Protein AF-A0A968BR60-F1 (afdb_monomer)

pLDDT: mean 91.87, std 9.78, range [35.34, 98.69]

Radius of gyration: 22.71 Å; Cα contacts (8 Å, |Δi|>4): 858; chains: 1; bounding box: 54×45×66 Å

Nearest PDB structures (foldseek):
  6kv3-assembly1_A  TM=2.887E-01  e=1.283E+00  Staphylococcus aureus subsp. aureus COL
  1wxf-assembly1_A  TM=2.249E-01  e=1.210E+00  Escherichia coli
  2pza-assembly1_B  TM=1.831E-01  e=1.077E+00  Bacillus anthracis
  6kv3-assembly2_D  TM=3.213E-01  e=6.927E+00  Staphylococcus aureus subsp. aureus COL
  6kv3-assembly2_C  TM=3.269E-01  e=8.247E+00  Staphylococcus aureus subsp. aureus COL

Sequence (452 aa):
APGGRVLREGYERERSSLAWLAGYLEQLEREKGLKFVPRLTLEIAGDHAEYYREDPVGLALLKRLYAKGGHSFGVHFHKNYRIRPHNWVEAPRGTPEVRTRITADHISEVDALIAEVIDTQDPAAIRAVNHIVTGHFLDRDLAQELGFDLLTGGRNEALNLFFDHDVYNPWRPTMSPGAWSLAEELDSPWVLVPQAPVLGAIGEHAPLPPGVPLEFTEGMRSMIWQDLSIPAMQRKLLHLYLEWRHRQRSLDPIDEKIWVFGWHEHTNNLLRHDSAYGNTRNLRDEVQEFVRWLNENFIAGGIAEYASIGEVAQEFNAWEEAHPGQSSFNYPVRERDWEAYPYRLKGLTRELMYAHYEREITAFRDQDVHVHELLKTDGRNWRYEAGRIVSLKPTWPIYLLWSEAGEQTIDVSSALSGTIRCADGETGATASQSGTTLRVTEVPIICTQSGR

Secondary structure (DSSP, 8-state):
---S---HHHHHHHHHHHHHHHHHHHHHHHHH-GGGS---EEEE-HHHHHHHHH-HHHHHHHHHHHHHSS-EEEEEPPSEEEEETTEEEE-SS--HHHHHHHHHHHHHHHHHHHHHHHT---HHHHHHHEEEEESSS--HHHHHHTT--EEESSSGGGGHHHHSS---S-B-B--STT--TT-B-TT-S-EEE--BSSTT-EEEEEEPPTT--HHHHTT-SSEEEEE-SHHHHHHHHHHHHHHHHHHHT---GGG-------B---GGGS--TT---TT----HHHHHHHHHHHIIIIITTTS-----HHHHHHHHHHHHHHSTT--S-----SS--SSS-SSS-HHHHHHHTTEEEEEE-GGGGGGTEEEEEEEE-SSS-EEEETTEEEESS--EEEEEEEESSSSEEE--TTTS-SEEEEEETTT--EEEEETTSEEE-SS-EEEEETT-

Foldseek 3Di:
DAQAQQDLVNLVQLLVLLVVLVVVQVVCCVVPNDFLGFAEEAADFLLSLLSCVVDPVSLVSLLVSVVVDQHAYEHEFGQWADPDRSDTDHDDPDDLVSQARSAVRRCVSQLVSLCSSVVHPPLVVSCVRYQEYEDDRHDVVNSVVSPRAEYEEQLQLLVCLAQQEGDFAKAQADDPVLARSQAGDRPRSHIYDYEAEAAQDWFFDHADRPPADCVSCPPHPRGRTHDRRLQSLVLNVVVLLLLLLVLVVDPDLLSVGQTDYHYYHRSQLCGDPPDPDPPRHNCVVRVVVNSVVCCVPASVVVNDTHHYSVRSVVVRVVSCVVVPPDGNGGQRDNHHDLVSPGTQQSLSSVLCPQKGWDDWDCPCVVVQKTKTKIKHDPHSQWDDDPNDIDGNDDIFIKIKMAGPVFKDWAQQCVPEPDWKWKAFRRPRDIDIDHNGTDIHGSGIIMIGHPDD

Solvent-accessible surface area (backbone atoms only — not comparable to full-atom values): 24753 Å² total; per-residue (Å²): 128,84,41,60,67,76,47,70,70,56,50,53,50,28,52,51,18,48,52,48,52,54,51,51,42,54,47,38,28,76,76,72,32,68,78,66,30,82,39,43,66,49,60,43,34,24,82,51,25,58,52,32,69,75,30,71,68,50,38,51,50,52,30,51,48,54,75,69,54,66,46,43,40,24,40,29,44,47,50,32,35,71,80,51,90,96,38,43,44,56,58,68,88,78,46,72,71,53,18,45,45,22,34,51,43,30,50,55,33,35,49,56,34,44,22,64,52,74,73,46,87,52,66,68,65,39,39,77,48,51,27,34,38,35,69,88,39,61,32,62,68,61,41,41,76,73,61,37,39,36,36,44,42,70,40,38,53,61,41,28,56,64,53,66,40,66,50,44,36,48,30,27,43,43,77,59,90,89,51,54,62,47,23,55,27,94,82,40,80,38,42,33,46,39,36,42,66,44,56,48,39,62,48,67,72,43,71,57,68,87,84,52,55,61,91,62,48,69,95,49,88,62,26,42,59,46,72,25,28,63,33,32,45,53,39,49,48,52,52,49,50,51,47,52,55,56,31,68,74,49,90,53,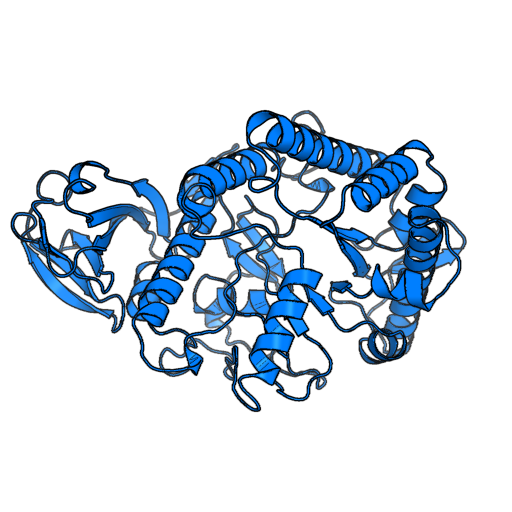75,84,47,74,63,63,77,51,86,50,66,40,74,58,42,70,33,36,42,62,93,82,65,91,65,82,92,60,56,60,32,52,64,45,52,54,51,49,53,52,51,45,34,70,72,29,40,72,77,66,76,46,78,63,61,20,68,66,57,50,49,52,55,44,52,55,48,42,71,76,38,74,93,62,81,71,47,53,40,88,66,63,67,79,50,84,87,57,46,82,64,73,41,52,15,40,44,66,72,48,39,52,34,29,45,73,48,73,51,70,90,34,51,94,68,40,30,49,37,32,41,26,41,31,41,100,45,95,39,70,40,77,55,95,94,40,82,44,67,80,56,80,68,47,69,36,33,45,34,28,22,83,71,40,81,45,74,43,69,42,49,92,82,40,64,64,56,26,38,31,27,35,14,50,80,42,55,72,46,81,42,44,23,70,60,33,79,36,26,63,64,40,33,42,35,31,60,60,94,119

Structure (mmCIF, N/CA/C/O backbone):
data_AF-A0A968BR60-F1
#
_entry.id   AF-A0A968BR60-F1
#
loop_
_atom_site.group_PDB
_atom_site.id
_atom_site.type_symbol
_atom_site.label_atom_id
_atom_site.label_alt_id
_atom_site.label_comp_id
_atom_site.label_asym_id
_atom_site.label_entity_id
_atom_site.label_seq_id
_atom_site.pdbx_PDB_ins_code
_atom_site.Cartn_x
_atom_site.Cartn_y
_atom_site.Cartn_z
_atom_site.occupancy
_atom_site.B_iso_or_equiv
_atom_site.auth_seq_id
_atom_site.auth_comp_id
_atom_site.auth_asym_id
_atom_site.auth_atom_id
_atom_site.pdbx_PDB_model_num
ATOM 1 N N . ALA A 1 1 ? 7.302 10.135 -10.838 1.00 35.56 1 ALA A N 1
ATOM 2 C CA . ALA A 1 1 ? 8.499 10.962 -11.115 1.00 35.56 1 ALA A CA 1
ATOM 3 C C . ALA A 1 1 ? 8.219 12.014 -12.196 1.00 35.56 1 ALA A C 1
ATOM 5 O O . ALA A 1 1 ? 7.392 11.753 -13.070 1.00 35.56 1 ALA A O 1
ATOM 6 N N . PRO A 1 2 ? 8.863 13.197 -12.174 1.00 36.41 2 PRO A N 1
ATOM 7 C CA . PRO A 1 2 ? 8.804 14.130 -13.299 1.00 36.41 2 PRO A CA 1
ATOM 8 C C . PRO A 1 2 ? 9.424 13.465 -14.540 1.00 36.41 2 PRO A C 1
ATOM 10 O O . PRO A 1 2 ? 10.592 13.095 -14.517 1.00 36.41 2 PRO A O 1
ATOM 13 N N . GLY A 1 3 ? 8.630 13.284 -15.602 1.00 38.97 3 GLY A N 1
ATOM 14 C CA . GLY A 1 3 ? 8.974 12.539 -16.826 1.00 38.97 3 GLY A CA 1
ATOM 15 C C . GLY A 1 3 ? 9.992 13.221 -17.748 1.00 38.97 3 GLY A C 1
ATOM 16 O O . GLY A 1 3 ? 9.768 13.310 -18.951 1.00 38.97 3 GLY A O 1
ATOM 17 N N . GLY A 1 4 ? 11.095 13.720 -17.194 1.00 54.59 4 GLY A N 1
ATOM 18 C CA . GLY A 1 4 ? 12.188 14.357 -17.924 1.00 54.59 4 GLY A CA 1
ATOM 19 C C . GLY A 1 4 ? 13.424 13.467 -18.051 1.00 54.59 4 GLY A C 1
ATOM 20 O O . GLY A 1 4 ? 13.483 12.363 -17.521 1.00 54.59 4 GLY A O 1
ATOM 21 N N . ARG A 1 5 ? 14.440 13.975 -18.756 1.00 65.50 5 ARG A N 1
ATOM 22 C CA . ARG A 1 5 ? 15.763 13.349 -18.858 1.00 65.50 5 ARG A CA 1
ATOM 23 C C . ARG A 1 5 ? 16.344 13.106 -17.462 1.00 65.50 5 ARG A C 1
ATOM 25 O O . ARG A 1 5 ? 16.667 14.066 -16.761 1.00 65.50 5 ARG A O 1
ATOM 32 N N . VAL A 1 6 ? 16.556 11.844 -17.104 1.00 74.75 6 VAL A N 1
ATOM 33 C CA . VAL A 1 6 ? 17.338 11.476 -15.921 1.00 74.75 6 VAL A CA 1
ATOM 34 C C . VAL A 1 6 ? 18.799 11.787 -16.223 1.00 74.75 6 VAL A C 1
ATOM 36 O O . VAL A 1 6 ? 19.392 11.247 -17.154 1.00 74.75 6 VAL A O 1
ATOM 39 N N . LEU A 1 7 ? 19.380 12.727 -15.483 1.00 86.25 7 LEU A N 1
ATOM 40 C CA . LEU A 1 7 ? 20.819 12.961 -15.540 1.00 86.25 7 LEU A CA 1
ATOM 41 C C . LEU A 1 7 ? 21.522 11.853 -14.756 1.00 86.25 7 LEU A C 1
ATOM 43 O O . LEU A 1 7 ? 21.029 11.443 -13.707 1.00 86.25 7 LEU A O 1
ATOM 47 N N . ARG A 1 8 ? 22.713 11.447 -15.207 1.00 89.50 8 ARG A N 1
ATOM 48 C CA . ARG A 1 8 ? 23.552 10.453 -14.516 1.00 89.50 8 ARG A CA 1
ATOM 49 C C . ARG A 1 8 ? 23.698 10.725 -13.014 1.00 89.50 8 ARG A C 1
ATOM 51 O O . ARG A 1 8 ? 23.604 9.808 -12.214 1.00 89.50 8 ARG A O 1
ATOM 58 N N . GLU A 1 9 ? 23.868 11.986 -12.628 1.00 88.62 9 GLU A N 1
ATOM 59 C CA . GLU A 1 9 ? 23.967 12.396 -11.221 1.00 88.62 9 GLU A CA 1
ATOM 60 C C . GLU A 1 9 ? 22.677 12.110 -10.423 1.00 88.62 9 GLU A C 1
ATOM 62 O O . GLU A 1 9 ? 22.728 11.734 -9.254 1.00 88.62 9 GLU A O 1
ATOM 67 N N . GLY A 1 10 ? 21.509 12.263 -11.059 1.00 86.50 10 GLY A N 1
ATOM 68 C CA . GLY A 1 10 ? 20.216 11.884 -10.486 1.00 86.50 10 GLY A CA 1
ATOM 69 C C . GLY A 1 10 ? 20.134 10.380 -10.246 1.00 86.50 10 GLY A C 1
ATOM 70 O O . GLY A 1 10 ? 19.877 9.963 -9.119 1.00 86.50 10 GLY A O 1
ATOM 71 N N . TYR A 1 11 ? 20.477 9.587 -11.264 1.00 90.88 11 TYR A N 1
ATOM 72 C CA . TYR A 1 11 ? 20.600 8.134 -11.139 1.00 90.88 11 TYR A CA 1
ATOM 73 C C . TYR A 1 11 ? 21.558 7.730 -10.002 1.00 90.88 11 TYR A C 1
ATOM 75 O O . TYR A 1 11 ? 21.208 6.909 -9.157 1.00 90.88 11 TYR A O 1
ATOM 83 N N . GLU A 1 12 ? 22.754 8.322 -9.924 1.00 92.31 12 GLU A N 1
ATOM 84 C CA . GLU A 1 12 ? 23.764 7.956 -8.922 1.00 92.31 12 GLU A CA 1
ATOM 85 C C . GLU A 1 12 ? 23.276 8.208 -7.485 1.00 92.31 12 GLU A C 1
ATOM 87 O O . GLU A 1 12 ? 23.582 7.424 -6.575 1.00 92.31 12 GLU A O 1
ATOM 92 N N . ARG A 1 13 ? 22.478 9.262 -7.275 1.00 89.12 13 ARG A N 1
ATOM 93 C CA . ARG A 1 13 ? 21.819 9.537 -5.991 1.00 89.12 13 ARG A CA 1
ATOM 94 C C . ARG A 1 13 ? 20.732 8.520 -5.662 1.00 89.12 13 ARG A C 1
ATOM 96 O O . ARG A 1 13 ? 20.673 8.032 -4.531 1.00 89.12 13 ARG A O 1
ATOM 103 N N . GLU A 1 14 ? 19.888 8.183 -6.627 1.00 90.75 14 GLU A N 1
ATOM 104 C CA . GLU A 1 14 ? 18.821 7.201 -6.435 1.00 90.75 14 GLU A CA 1
ATOM 105 C C . GLU A 1 14 ? 19.381 5.802 -6.163 1.00 90.75 14 GLU A C 1
ATOM 107 O O . GLU A 1 14 ? 18.983 5.154 -5.194 1.00 90.75 14 GLU A O 1
ATOM 112 N N . ARG A 1 15 ? 20.408 5.387 -6.910 1.00 94.12 15 ARG A N 1
ATOM 113 C CA . ARG A 1 15 ? 21.182 4.167 -6.646 1.00 94.12 15 ARG A CA 1
ATOM 114 C C . ARG A 1 15 ? 21.779 4.159 -5.240 1.00 94.12 15 ARG A C 1
ATOM 116 O O . ARG A 1 15 ? 21.739 3.136 -4.562 1.00 94.12 15 ARG A O 1
ATOM 123 N N . SER A 1 16 ? 22.323 5.285 -4.776 1.00 93.62 16 SER A N 1
ATOM 124 C CA . SER A 1 16 ? 22.862 5.403 -3.410 1.00 93.62 16 SER A CA 1
ATOM 125 C C . SER A 1 16 ? 21.776 5.254 -2.339 1.00 93.62 16 SER A C 1
ATOM 127 O O . SER A 1 16 ? 22.041 4.762 -1.240 1.00 93.62 16 SER A O 1
ATOM 129 N N . SER A 1 17 ? 20.548 5.658 -2.656 1.00 93.31 17 SER A N 1
ATOM 130 C CA . SER A 1 17 ? 19.386 5.511 -1.779 1.00 93.31 17 SER A CA 1
ATOM 131 C C . SER A 1 17 ? 18.893 4.067 -1.743 1.00 93.31 17 SER A C 1
ATOM 133 O O . SER A 1 17 ? 18.679 3.528 -0.658 1.00 93.31 17 SER A O 1
ATOM 135 N N . LEU A 1 18 ? 18.859 3.387 -2.894 1.00 95.31 18 LEU A N 1
ATOM 136 C CA . LEU A 1 18 ? 18.613 1.946 -2.950 1.00 95.31 18 LEU A CA 1
ATOM 137 C C . LEU A 1 18 ? 19.700 1.150 -2.207 1.00 95.31 18 LEU A C 1
ATOM 139 O O . LEU A 1 18 ? 19.392 0.219 -1.467 1.00 95.31 18 LEU A O 1
ATOM 143 N N . ALA A 1 19 ? 20.971 1.533 -2.347 1.00 96.00 19 ALA A N 1
ATOM 144 C CA . ALA A 1 19 ? 22.075 0.897 -1.631 1.00 96.00 19 ALA A CA 1
ATOM 145 C C . ALA A 1 19 ? 21.936 1.047 -0.108 1.00 96.00 19 ALA A C 1
ATOM 147 O O . ALA A 1 19 ? 22.234 0.106 0.629 1.00 96.00 19 ALA A O 1
ATOM 148 N N . TRP A 1 20 ? 21.464 2.207 0.365 1.00 95.75 20 TRP A N 1
ATOM 149 C CA . TRP A 1 20 ? 21.129 2.401 1.776 1.00 95.75 20 TRP A CA 1
ATOM 150 C C . TRP A 1 20 ? 19.993 1.477 2.215 1.00 95.75 20 TRP A C 1
ATOM 152 O O . TRP A 1 20 ? 20.158 0.789 3.219 1.00 95.75 20 TRP A O 1
ATOM 162 N N . LEU A 1 21 ? 18.889 1.424 1.462 1.00 95.88 21 LEU A N 1
ATOM 163 C CA . LEU A 1 21 ? 17.741 0.583 1.804 1.00 95.88 21 LEU A CA 1
ATOM 164 C C . LEU A 1 21 ? 18.156 -0.891 1.879 1.00 95.88 21 LEU A C 1
ATOM 166 O O . LEU A 1 21 ? 17.903 -1.548 2.882 1.00 95.88 21 LEU A O 1
ATOM 170 N N . ALA A 1 22 ? 18.892 -1.384 0.881 1.00 95.88 22 ALA A N 1
ATOM 171 C CA . ALA A 1 22 ? 19.437 -2.739 0.888 1.00 95.88 22 ALA A CA 1
ATOM 172 C C . ALA A 1 22 ? 20.339 -2.999 2.110 1.00 95.88 22 ALA A C 1
ATOM 174 O O . ALA A 1 22 ? 20.230 -4.042 2.749 1.00 95.88 22 ALA A O 1
ATOM 175 N N . GLY A 1 23 ? 21.201 -2.042 2.473 1.00 96.75 23 GLY A N 1
ATOM 176 C CA . GLY A 1 23 ? 22.049 -2.146 3.663 1.00 96.75 23 GLY A CA 1
ATOM 177 C C . GLY A 1 23 ? 21.260 -2.161 4.978 1.00 96.75 23 GLY A C 1
ATOM 178 O O . GLY A 1 23 ? 21.619 -2.903 5.894 1.00 96.75 23 GLY A O 1
ATOM 179 N N . TYR A 1 24 ? 20.176 -1.386 5.066 1.00 96.75 24 TYR A N 1
ATOM 180 C CA . TYR A 1 24 ? 19.254 -1.401 6.203 1.00 96.75 24 TYR A CA 1
ATOM 181 C C . TYR A 1 24 ? 18.546 -2.757 6.335 1.00 96.75 24 TYR A C 1
ATOM 183 O O . TYR A 1 24 ? 18.533 -3.336 7.420 1.00 96.75 24 TYR A O 1
ATOM 191 N N . LEU A 1 25 ? 18.040 -3.314 5.231 1.00 96.25 25 LEU A N 1
ATOM 192 C CA . LEU A 1 25 ? 17.416 -4.642 5.214 1.00 96.25 25 LEU A CA 1
ATOM 193 C C . LEU A 1 25 ? 18.401 -5.750 5.614 1.00 96.25 25 LEU A C 1
ATOM 195 O O . LEU A 1 25 ? 18.071 -6.614 6.421 1.00 96.25 25 LEU A O 1
ATOM 199 N N . GLU A 1 26 ? 19.641 -5.695 5.125 1.00 96.00 26 GLU A N 1
ATOM 200 C CA . GLU A 1 26 ? 20.710 -6.617 5.532 1.00 96.00 26 GLU A CA 1
ATOM 201 C C . GLU A 1 26 ? 21.052 -6.501 7.023 1.00 96.00 26 GLU A C 1
ATOM 203 O O . GLU A 1 26 ? 21.408 -7.493 7.662 1.00 96.00 26 GLU A O 1
ATOM 208 N N . GLN A 1 27 ? 20.991 -5.293 7.587 1.00 97.44 27 GLN A N 1
ATOM 209 C CA . GLN A 1 27 ? 21.173 -5.092 9.021 1.00 97.44 27 GLN A CA 1
ATOM 210 C C . GLN A 1 27 ? 20.034 -5.737 9.813 1.00 97.44 27 GLN A C 1
ATOM 212 O O . GLN A 1 27 ? 20.318 -6.497 10.739 1.00 97.44 27 GLN A O 1
ATOM 217 N N . LEU A 1 28 ? 18.778 -5.501 9.421 1.00 96.88 28 LEU A N 1
ATOM 218 C CA . LEU A 1 28 ? 17.617 -6.142 10.042 1.00 96.88 28 LEU A CA 1
ATOM 219 C C . LEU A 1 28 ? 17.715 -7.668 9.989 1.00 96.88 28 LEU A C 1
ATOM 221 O O . LEU A 1 28 ? 17.489 -8.331 10.998 1.00 96.88 28 LEU A O 1
ATOM 225 N N . GLU A 1 29 ? 18.114 -8.224 8.845 1.00 96.25 29 GLU A N 1
ATOM 226 C CA . GLU A 1 29 ? 18.299 -9.665 8.675 1.00 96.25 29 GLU A CA 1
ATOM 227 C C . GLU A 1 29 ? 19.309 -10.229 9.682 1.00 96.25 29 GLU A C 1
ATOM 229 O O . GLU A 1 29 ? 19.036 -11.237 10.331 1.00 96.25 29 GLU A O 1
ATOM 234 N N . ARG A 1 30 ? 20.456 -9.560 9.861 1.00 97.12 30 ARG A N 1
ATOM 235 C CA . ARG A 1 30 ? 21.482 -9.980 10.831 1.00 97.12 30 ARG A CA 1
ATOM 236 C C . ARG A 1 30 ? 21.009 -9.872 12.278 1.00 97.12 30 ARG A C 1
ATOM 238 O O . ARG A 1 30 ? 21.391 -10.699 13.099 1.00 97.12 30 ARG A O 1
ATOM 245 N N . GLU A 1 31 ? 20.235 -8.841 12.602 1.00 97.31 31 GLU A N 1
ATOM 246 C CA . GLU A 1 31 ? 19.818 -8.546 13.978 1.00 97.31 31 GLU A CA 1
ATOM 247 C C . GLU A 1 31 ? 18.587 -9.340 14.423 1.00 97.31 31 GLU A C 1
ATOM 249 O O . GLU A 1 31 ? 18.450 -9.649 15.608 1.00 97.31 31 GLU A O 1
ATOM 254 N N . LYS A 1 32 ? 17.670 -9.634 13.498 1.00 96.31 32 LYS A N 1
ATOM 255 C CA . LYS A 1 32 ? 16.339 -10.179 13.801 1.00 96.31 32 LYS A CA 1
ATOM 256 C C . LYS A 1 32 ? 16.033 -11.479 13.052 1.00 96.31 32 LYS A C 1
ATOM 258 O O . LYS A 1 32 ? 15.222 -12.268 13.532 1.00 96.31 32 LYS A O 1
ATOM 263 N N . GLY A 1 33 ? 16.695 -11.737 11.926 1.00 95.88 33 GLY A N 1
ATOM 264 C CA . GLY A 1 33 ? 16.439 -12.876 11.041 1.00 95.88 33 GLY A CA 1
ATOM 265 C C . GLY A 1 33 ? 15.549 -12.524 9.845 1.00 95.88 33 GLY A C 1
ATOM 266 O O . GLY A 1 33 ? 14.849 -11.513 9.843 1.00 95.88 33 GLY A O 1
ATOM 267 N N . LEU A 1 34 ? 15.560 -13.392 8.827 1.00 93.88 34 LEU A N 1
ATOM 268 C CA . LEU A 1 34 ? 14.946 -13.150 7.512 1.00 93.88 34 LEU A CA 1
ATOM 269 C C . LEU A 1 34 ? 13.452 -12.794 7.565 1.00 93.88 34 LEU A C 1
ATOM 271 O O . LEU A 1 34 ? 13.001 -11.952 6.797 1.00 93.88 34 LEU A O 1
ATOM 275 N N . LYS A 1 35 ? 12.688 -13.385 8.492 1.00 94.88 35 LYS A N 1
ATOM 276 C CA . LYS A 1 35 ? 11.240 -13.142 8.603 1.00 94.88 35 LYS A CA 1
ATOM 277 C C . LYS A 1 35 ? 10.868 -11.689 8.943 1.00 94.88 35 LYS A C 1
ATOM 279 O O . LYS A 1 35 ? 9.728 -11.302 8.743 1.00 94.88 35 LYS A O 1
ATOM 284 N N . PHE A 1 36 ? 11.813 -10.897 9.456 1.00 96.19 36 PHE A N 1
ATOM 285 C CA . PHE A 1 36 ? 11.615 -9.493 9.845 1.00 96.19 36 PHE A CA 1
ATOM 286 C C . PHE A 1 36 ? 12.096 -8.495 8.784 1.00 96.19 36 PHE A C 1
ATOM 288 O O . PHE A 1 36 ? 12.253 -7.304 9.070 1.00 96.19 36 PHE A O 1
ATOM 295 N N . VAL A 1 37 ? 12.391 -8.979 7.577 1.00 96.25 37 VAL A N 1
ATOM 296 C CA . VAL A 1 37 ? 12.958 -8.178 6.495 1.00 96.25 37 VAL A CA 1
ATOM 297 C C . VAL A 1 37 ? 11.885 -7.920 5.438 1.00 96.25 37 VAL A C 1
ATOM 299 O O . VAL A 1 37 ? 11.432 -8.877 4.806 1.00 96.25 37 VAL A O 1
ATOM 302 N N . PRO A 1 38 ? 11.507 -6.650 5.197 1.00 96.06 38 PRO A N 1
ATOM 303 C CA . PRO A 1 38 ? 10.661 -6.294 4.068 1.00 96.06 38 PRO A CA 1
ATOM 304 C C . PRO A 1 38 ? 11.151 -6.884 2.742 1.00 96.06 38 PRO A C 1
ATOM 306 O O . PRO A 1 38 ? 12.324 -6.755 2.375 1.00 96.06 38 PRO A O 1
ATOM 309 N N . ARG A 1 39 ? 10.229 -7.496 1.996 1.00 95.06 39 ARG A N 1
ATOM 310 C CA . ARG A 1 39 ? 10.446 -7.889 0.602 1.00 95.06 39 ARG A CA 1
ATOM 311 C C . ARG A 1 39 ? 10.246 -6.670 -0.293 1.00 95.06 39 ARG A C 1
ATOM 313 O O . ARG A 1 39 ? 9.364 -5.853 -0.058 1.00 95.06 39 ARG A O 1
ATOM 320 N N . LEU A 1 40 ? 11.088 -6.535 -1.313 1.00 94.19 40 LEU A N 1
ATOM 321 C CA . LEU A 1 40 ? 11.071 -5.373 -2.209 1.00 94.19 40 LEU A CA 1
ATOM 322 C C . LEU A 1 40 ? 10.532 -5.797 -3.563 1.00 94.19 40 LEU A C 1
ATOM 324 O O . LEU A 1 40 ? 10.898 -6.861 -4.051 1.00 94.19 40 LEU A O 1
ATOM 328 N N . THR A 1 41 ? 9.746 -4.929 -4.186 1.00 94.31 41 THR A N 1
ATOM 329 C CA . THR A 1 41 ? 9.495 -4.975 -5.628 1.00 94.31 41 THR A CA 1
ATOM 330 C C . THR A 1 41 ? 10.149 -3.747 -6.244 1.00 94.31 41 THR A C 1
ATOM 332 O O . THR A 1 41 ? 9.801 -2.617 -5.913 1.00 94.31 41 THR A O 1
ATOM 335 N N . LEU A 1 42 ? 11.173 -3.971 -7.063 1.00 94.94 42 LEU A N 1
ATOM 336 C CA . LEU A 1 42 ? 11.980 -2.930 -7.689 1.00 94.94 42 LEU A CA 1
ATOM 337 C C . LEU A 1 42 ? 11.385 -2.587 -9.048 1.00 94.94 42 LEU A C 1
ATOM 339 O O . LEU A 1 42 ? 11.600 -3.299 -10.026 1.00 94.94 42 LEU A O 1
ATOM 343 N N . GLU A 1 43 ? 10.647 -1.488 -9.099 1.00 93.31 43 GLU A N 1
ATOM 344 C CA . GLU A 1 43 ? 10.022 -0.991 -10.320 1.00 93.31 43 GLU A CA 1
ATOM 345 C C . GLU A 1 43 ? 10.976 -0.016 -11.011 1.00 93.31 43 GLU A C 1
ATOM 347 O O . GLU A 1 43 ? 11.193 1.110 -10.558 1.00 93.31 43 GLU A O 1
ATOM 352 N N . ILE A 1 44 ? 11.600 -0.469 -12.092 1.00 95.25 44 ILE A N 1
ATOM 353 C CA . ILE A 1 44 ? 12.689 0.241 -12.758 1.00 95.25 44 ILE A CA 1
ATOM 354 C C . ILE A 1 44 ? 12.138 0.931 -14.003 1.00 95.25 44 ILE A C 1
ATOM 356 O O . ILE A 1 44 ? 11.441 0.326 -14.814 1.00 95.25 44 ILE A O 1
ATOM 360 N N . ALA A 1 45 ? 12.449 2.212 -14.171 1.00 93.75 45 ALA A N 1
ATOM 361 C CA . ALA A 1 45 ? 12.172 2.917 -15.415 1.00 93.75 45 ALA A CA 1
ATOM 362 C C . ALA A 1 45 ? 13.285 2.654 -16.444 1.00 93.75 45 ALA A C 1
ATOM 364 O O . ALA A 1 45 ? 14.457 2.539 -16.082 1.00 93.75 45 ALA A O 1
ATOM 365 N N . GLY A 1 46 ? 12.936 2.576 -17.732 1.00 94.75 46 GLY A N 1
ATOM 366 C CA . GLY A 1 46 ? 13.896 2.279 -18.801 1.00 94.75 46 GLY A CA 1
ATOM 367 C C . GLY A 1 46 ? 15.052 3.282 -18.869 1.00 94.75 46 GLY A C 1
ATOM 368 O O . GLY A 1 46 ? 16.192 2.895 -19.109 1.00 94.75 46 GLY A O 1
ATOM 369 N N . ASP A 1 47 ? 14.786 4.553 -18.553 1.00 91.62 47 ASP A N 1
ATOM 370 C CA . ASP A 1 47 ? 15.803 5.606 -18.449 1.00 91.62 47 ASP A CA 1
ATOM 371 C C . ASP A 1 47 ? 16.837 5.363 -17.336 1.00 91.62 47 ASP A C 1
ATOM 373 O O . ASP A 1 47 ? 18.000 5.739 -17.481 1.00 91.62 47 ASP A O 1
ATOM 377 N N . HIS A 1 48 ? 16.455 4.688 -16.252 1.00 93.62 48 HIS A N 1
ATOM 378 C CA . HIS A 1 48 ? 17.370 4.247 -15.199 1.00 93.62 48 HIS A CA 1
ATOM 379 C C . HIS A 1 48 ? 18.056 2.926 -15.547 1.00 93.62 48 HIS A C 1
ATOM 381 O O . HIS A 1 48 ? 19.202 2.711 -15.145 1.00 93.62 48 HIS A O 1
ATOM 387 N N . ALA A 1 49 ? 17.377 2.047 -16.287 1.00 96.62 49 ALA A N 1
ATOM 388 C CA . ALA A 1 49 ? 17.909 0.741 -16.653 1.00 96.62 49 ALA A CA 1
ATOM 389 C C . ALA A 1 49 ? 19.207 0.857 -17.469 1.00 96.62 49 ALA A C 1
ATOM 391 O O . ALA A 1 49 ? 20.167 0.141 -17.184 1.00 96.62 49 ALA A O 1
ATOM 392 N N . GLU A 1 50 ? 19.287 1.820 -18.396 1.00 95.50 50 GLU A N 1
ATOM 393 C CA . GLU A 1 50 ? 20.516 2.112 -19.151 1.00 95.50 50 GLU A CA 1
ATOM 394 C C . GLU A 1 50 ? 21.707 2.399 -18.224 1.00 95.50 50 GLU A C 1
ATOM 396 O O . GLU A 1 50 ? 22.792 1.844 -18.399 1.00 95.50 50 GLU A O 1
ATOM 401 N N . TYR A 1 51 ? 21.505 3.231 -17.199 1.00 96.12 51 TYR A N 1
ATOM 402 C CA . TYR A 1 51 ? 22.566 3.583 -16.259 1.00 96.12 51 TYR A CA 1
ATOM 403 C C . TYR A 1 51 ? 22.979 2.419 -15.357 1.00 96.12 51 TYR A C 1
ATOM 405 O O . TYR A 1 51 ? 24.172 2.260 -15.098 1.00 96.12 51 TYR A O 1
ATOM 413 N N . TYR A 1 52 ? 22.035 1.586 -14.908 1.00 97.31 52 TYR A N 1
ATOM 414 C CA . TYR A 1 52 ? 22.356 0.400 -14.108 1.00 97.31 52 TYR A CA 1
ATOM 415 C C . TYR A 1 52 ? 23.257 -0.586 -14.857 1.00 97.31 52 TYR A C 1
ATOM 417 O O . TYR A 1 52 ? 24.159 -1.152 -14.245 1.00 97.31 52 TYR A O 1
ATOM 425 N N . ARG A 1 53 ? 23.049 -0.765 -16.166 1.00 97.31 53 ARG A N 1
ATOM 426 C CA . ARG A 1 53 ? 23.862 -1.657 -17.015 1.00 97.31 53 ARG A CA 1
ATOM 427 C C . ARG A 1 53 ? 25.288 -1.140 -17.219 1.00 97.31 53 ARG A C 1
ATOM 429 O O . ARG A 1 53 ? 26.236 -1.914 -17.307 1.00 97.31 53 ARG A O 1
ATOM 436 N N . GLU A 1 54 ? 25.459 0.179 -17.263 1.00 96.62 54 GLU A N 1
ATOM 437 C CA . GLU A 1 54 ? 26.762 0.825 -17.472 1.00 96.62 54 GLU A CA 1
ATOM 438 C C . GLU A 1 54 ? 27.553 1.080 -16.181 1.00 96.62 54 GLU A C 1
ATOM 440 O O . GLU A 1 54 ? 28.745 1.398 -16.236 1.00 96.62 54 GLU A O 1
ATOM 445 N N . ASP A 1 55 ? 26.908 0.972 -15.021 1.00 97.31 55 ASP A N 1
ATOM 446 C CA . ASP A 1 55 ? 27.511 1.170 -13.708 1.00 97.31 55 ASP A CA 1
ATOM 447 C C . ASP A 1 55 ? 27.717 -0.177 -12.994 1.00 97.31 55 ASP A C 1
ATOM 449 O O . ASP A 1 55 ? 26.772 -0.721 -12.410 1.00 97.31 55 ASP A O 1
ATOM 453 N N . PRO A 1 56 ? 28.960 -0.698 -12.938 1.00 97.25 56 PRO A N 1
ATOM 454 C CA . PRO A 1 56 ? 29.251 -1.976 -12.294 1.00 97.25 56 PRO A CA 1
ATOM 455 C C . PRO A 1 56 ? 28.793 -2.053 -10.836 1.00 97.25 56 PRO A C 1
ATOM 457 O O . PRO A 1 56 ? 28.468 -3.135 -10.350 1.00 97.25 56 PRO A O 1
ATOM 460 N N . VAL A 1 57 ? 28.761 -0.923 -10.122 1.00 97.38 57 VAL A N 1
ATOM 461 C CA . VAL A 1 57 ? 28.336 -0.897 -8.719 1.00 97.38 57 VAL A CA 1
ATOM 462 C C . VAL A 1 57 ? 26.813 -1.001 -8.614 1.00 97.38 57 VAL A C 1
ATOM 464 O O . VAL A 1 57 ? 26.309 -1.698 -7.734 1.00 97.38 57 VAL A O 1
ATOM 467 N N . GLY A 1 58 ? 26.079 -0.332 -9.506 1.00 97.31 58 GLY A N 1
ATOM 468 C CA . GLY A 1 58 ? 24.626 -0.458 -9.621 1.00 97.31 58 GLY A CA 1
ATOM 469 C C . GLY A 1 58 ? 24.204 -1.871 -10.016 1.00 97.31 58 GLY A C 1
ATOM 470 O O . GLY A 1 58 ? 23.391 -2.481 -9.321 1.00 97.31 58 GLY A O 1
ATOM 471 N N . LEU A 1 59 ? 24.807 -2.435 -11.063 1.00 98.31 59 LEU A N 1
ATOM 472 C CA . LEU A 1 59 ? 24.514 -3.803 -11.495 1.00 98.31 59 LEU A CA 1
ATOM 473 C C . LEU A 1 59 ? 24.811 -4.830 -10.392 1.00 98.31 59 LEU A C 1
ATOM 475 O O . LEU A 1 59 ? 23.996 -5.715 -10.134 1.00 98.31 59 LEU A O 1
ATOM 479 N N . ALA A 1 60 ? 25.943 -4.696 -9.690 1.00 98.12 60 ALA A N 1
ATOM 480 C CA . ALA A 1 60 ? 26.287 -5.580 -8.575 1.00 98.12 60 ALA A CA 1
ATOM 481 C C . ALA A 1 60 ? 25.264 -5.512 -7.427 1.00 98.12 60 ALA A C 1
ATOM 483 O O . ALA A 1 60 ? 24.956 -6.538 -6.819 1.00 98.12 60 ALA A O 1
ATOM 484 N N . LEU A 1 61 ? 24.708 -4.328 -7.146 1.00 97.81 61 LEU A N 1
ATOM 485 C CA . LEU A 1 61 ? 23.641 -4.160 -6.159 1.00 97.81 61 LEU A CA 1
ATOM 486 C C . LEU A 1 61 ? 22.376 -4.931 -6.560 1.00 97.81 61 LEU A C 1
ATOM 488 O O . LEU A 1 61 ? 21.829 -5.652 -5.725 1.00 97.81 61 LEU A O 1
ATOM 492 N N . LEU A 1 62 ? 21.942 -4.826 -7.819 1.00 98.06 62 LEU A N 1
ATOM 493 C CA . LEU A 1 62 ? 20.758 -5.539 -8.314 1.00 98.06 62 LEU A CA 1
ATOM 494 C C . LEU A 1 62 ? 20.971 -7.058 -8.342 1.00 98.06 62 LEU A C 1
ATOM 496 O O . LEU A 1 62 ? 20.114 -7.798 -7.865 1.00 98.06 62 LEU A O 1
ATOM 500 N N . LYS A 1 63 ? 22.146 -7.525 -8.788 1.00 98.00 63 LYS A N 1
ATOM 501 C CA . LYS A 1 63 ? 22.537 -8.946 -8.721 1.00 98.00 63 LYS A CA 1
ATOM 502 C C . LYS A 1 63 ? 22.493 -9.489 -7.301 1.00 98.00 63 LYS A C 1
ATOM 504 O O . LYS A 1 63 ? 22.000 -10.588 -7.074 1.00 98.00 63 LYS A O 1
ATOM 509 N N . ARG A 1 64 ? 22.982 -8.712 -6.333 1.00 96.06 64 ARG A N 1
ATOM 510 C CA . ARG A 1 64 ? 22.949 -9.086 -4.916 1.00 96.06 64 ARG A CA 1
ATOM 511 C C . ARG A 1 64 ? 21.519 -9.180 -4.379 1.00 96.06 64 ARG A C 1
ATOM 513 O O . ARG A 1 64 ? 21.231 -10.115 -3.640 1.00 96.06 64 ARG A O 1
ATOM 520 N N . LEU A 1 65 ? 20.646 -8.235 -4.738 1.00 95.19 65 LEU A N 1
ATOM 521 C CA . LEU A 1 65 ? 19.229 -8.269 -4.355 1.00 95.19 65 LEU A CA 1
ATOM 522 C C . LEU A 1 65 ? 18.525 -9.487 -4.965 1.00 95.19 65 LEU A C 1
ATOM 524 O O . LEU A 1 65 ? 17.868 -10.225 -4.240 1.00 95.19 65 LEU A O 1
ATOM 528 N N . TYR A 1 66 ? 18.736 -9.760 -6.253 1.00 96.06 66 TYR A N 1
ATOM 529 C CA . TYR A 1 66 ? 18.194 -10.952 -6.908 1.00 96.06 66 TYR A CA 1
ATOM 530 C C . TYR A 1 66 ? 18.686 -12.251 -6.245 1.00 96.06 66 TYR A C 1
ATOM 532 O O . TYR A 1 66 ? 17.882 -13.094 -5.856 1.00 96.06 66 TYR A O 1
ATOM 540 N N . ALA A 1 67 ? 19.999 -12.385 -6.029 1.00 95.25 67 ALA A N 1
ATOM 541 C CA . ALA A 1 67 ? 20.604 -13.591 -5.460 1.00 95.25 67 ALA A CA 1
ATOM 542 C C . ALA A 1 67 ? 20.177 -13.889 -4.010 1.00 95.25 67 ALA A C 1
ATOM 544 O O . ALA A 1 67 ? 20.232 -15.043 -3.589 1.00 95.25 67 ALA A O 1
ATOM 545 N N . LYS A 1 68 ? 19.756 -12.875 -3.238 1.00 91.31 68 LYS A N 1
ATOM 546 C CA . LYS A 1 68 ? 19.191 -13.069 -1.890 1.00 91.31 68 LYS A CA 1
ATOM 547 C C . LYS A 1 68 ? 17.828 -13.775 -1.907 1.00 91.31 68 LYS A C 1
ATOM 549 O O . LYS A 1 68 ? 17.483 -14.415 -0.917 1.00 91.31 68 LYS A O 1
ATOM 554 N N . GLY A 1 69 ? 17.081 -13.675 -3.007 1.00 88.12 69 GLY A N 1
ATOM 555 C CA . GLY A 1 69 ? 15.736 -14.233 -3.137 1.00 88.12 69 GLY A CA 1
ATOM 556 C C . GLY A 1 69 ? 14.655 -13.442 -2.385 1.00 88.12 69 GLY A C 1
ATOM 557 O O . GLY A 1 69 ? 14.920 -12.720 -1.422 1.00 88.12 69 GLY A O 1
ATOM 558 N N . GLY A 1 70 ? 13.409 -13.569 -2.849 1.00 87.25 70 GLY A N 1
ATOM 559 C CA . GLY A 1 70 ? 12.223 -12.907 -2.284 1.00 87.25 70 GLY A CA 1
ATOM 560 C C . GLY A 1 70 ? 12.094 -11.407 -2.582 1.00 87.25 70 GLY A C 1
ATOM 561 O O . GLY A 1 70 ? 11.174 -10.767 -2.088 1.00 87.25 70 GLY A O 1
ATOM 562 N N . HIS A 1 71 ? 12.993 -10.820 -3.375 1.00 94.00 71 HIS A N 1
ATOM 563 C CA . HIS A 1 71 ? 12.753 -9.524 -4.014 1.00 94.00 71 HIS A CA 1
ATOM 564 C C . HIS A 1 71 ? 12.275 -9.756 -5.454 1.00 94.00 71 HIS A C 1
ATOM 566 O O . HIS A 1 71 ? 12.753 -10.677 -6.116 1.00 94.00 71 HIS A O 1
ATOM 572 N N . SER A 1 72 ? 11.376 -8.908 -5.947 1.00 94.06 72 SER A N 1
ATOM 573 C CA . SER A 1 72 ? 10.851 -8.951 -7.317 1.00 94.06 72 SER A CA 1
ATOM 574 C C . SER A 1 72 ? 11.285 -7.724 -8.113 1.00 94.06 72 SER A C 1
ATOM 576 O O . SER A 1 72 ? 11.680 -6.706 -7.540 1.00 94.06 72 SER A O 1
ATOM 578 N N . PHE A 1 73 ? 11.195 -7.811 -9.438 1.00 96.44 73 PHE A N 1
ATOM 579 C CA . PHE A 1 73 ? 11.505 -6.720 -10.355 1.00 96.44 73 PHE A CA 1
ATOM 580 C C . PHE A 1 73 ? 10.296 -6.417 -11.241 1.00 96.44 73 PHE A C 1
ATOM 582 O O . PHE A 1 73 ? 9.454 -7.278 -11.495 1.00 96.44 73 PHE A O 1
ATOM 589 N N . GLY A 1 74 ? 10.203 -5.176 -11.697 1.00 96.44 74 GLY A N 1
ATOM 590 C CA . GLY A 1 74 ? 9.133 -4.723 -12.571 1.00 96.44 74 GLY A CA 1
ATOM 591 C C . GLY A 1 74 ? 9.516 -3.470 -13.340 1.00 96.44 74 GLY A C 1
ATOM 592 O O . GLY A 1 74 ? 10.603 -2.911 -13.168 1.00 96.44 74 GLY A O 1
ATOM 593 N N . VAL A 1 75 ? 8.585 -2.994 -14.160 1.00 96.75 75 VAL A N 1
ATOM 594 C CA . VAL A 1 75 ? 8.756 -1.799 -14.989 1.00 96.75 75 VAL A CA 1
ATOM 595 C C . VAL A 1 75 ? 7.934 -0.642 -14.430 1.00 96.75 75 VAL A C 1
ATOM 597 O O . VAL A 1 75 ? 6.715 -0.741 -14.279 1.00 96.75 75 VAL A O 1
ATOM 600 N N . HIS A 1 76 ? 8.597 0.487 -14.180 1.00 93.31 76 HIS A N 1
ATOM 601 C CA . HIS A 1 76 ? 7.941 1.764 -13.903 1.00 93.31 76 HIS A CA 1
ATOM 602 C C . HIS A 1 76 ? 7.867 2.607 -15.182 1.00 93.31 76 HIS A C 1
ATOM 604 O O . HIS A 1 76 ? 8.888 2.879 -15.824 1.00 93.31 76 HIS A O 1
ATOM 610 N N . PHE A 1 77 ? 6.668 3.054 -15.562 1.00 90.62 77 PHE A N 1
ATOM 611 C CA . PHE A 1 77 ? 6.481 3.864 -16.770 1.00 90.62 77 PHE A CA 1
ATOM 612 C C . PHE A 1 77 ? 6.460 5.362 -16.467 1.00 90.62 77 PHE A C 1
ATOM 614 O O . PHE A 1 77 ? 5.537 5.890 -15.838 1.00 90.62 77 PHE A O 1
ATOM 621 N N . HIS A 1 78 ? 7.450 6.069 -17.008 1.00 86.44 78 HIS A N 1
ATOM 622 C CA . HIS A 1 78 ? 7.431 7.522 -17.127 1.00 86.44 78 HIS A CA 1
ATOM 623 C C . HIS A 1 78 ? 6.735 7.939 -18.425 1.00 86.44 78 HIS A C 1
ATOM 625 O O . HIS A 1 78 ? 6.494 7.148 -19.331 1.00 86.44 78 HIS A O 1
ATOM 631 N N . LYS A 1 79 ? 6.413 9.228 -18.537 1.00 87.38 79 LYS A N 1
ATOM 632 C CA . LYS A 1 79 ? 5.854 9.819 -19.758 1.00 87.38 79 LYS A CA 1
ATOM 633 C C . LYS A 1 79 ? 6.963 10.181 -20.759 1.00 87.38 79 LYS A C 1
ATOM 635 O O . LYS A 1 79 ? 6.947 11.270 -21.326 1.00 87.38 79 LYS A O 1
ATOM 640 N N . ASN A 1 80 ? 7.965 9.329 -20.939 1.00 90.19 80 ASN A N 1
ATOM 641 C CA . ASN A 1 80 ? 9.086 9.575 -21.841 1.00 90.19 80 ASN A CA 1
ATOM 642 C C . ASN A 1 80 ? 9.374 8.336 -22.699 1.00 90.19 80 ASN A C 1
ATOM 644 O O . ASN A 1 80 ? 8.972 7.225 -22.379 1.00 90.19 80 ASN A O 1
ATOM 648 N N . TYR A 1 81 ? 9.996 8.553 -23.852 1.00 91.75 81 TYR A N 1
ATOM 649 C CA . TYR A 1 81 ? 10.370 7.480 -24.770 1.00 91.75 81 TYR A CA 1
ATOM 650 C C . TYR A 1 81 ? 11.788 7.700 -25.285 1.00 91.75 81 TYR A C 1
ATOM 652 O O . TYR A 1 81 ? 12.310 8.825 -25.288 1.00 91.75 81 TYR A O 1
ATOM 660 N N . ARG A 1 82 ? 12.423 6.621 -25.731 1.00 93.50 82 ARG A N 1
ATOM 661 C CA . ARG A 1 82 ? 13.837 6.592 -26.086 1.00 93.50 82 ARG A CA 1
ATOM 662 C C . ARG A 1 82 ? 14.034 7.052 -27.529 1.00 93.50 82 ARG A C 1
ATOM 664 O O . ARG A 1 82 ? 13.414 6.553 -28.470 1.00 93.50 82 ARG A O 1
ATOM 671 N N . ILE A 1 83 ? 14.922 8.026 -27.731 1.00 93.06 83 ILE A N 1
ATOM 672 C CA . ILE A 1 83 ? 15.376 8.444 -29.073 1.00 93.06 83 ILE A CA 1
ATOM 673 C C . ILE A 1 83 ? 16.696 7.761 -29.436 1.00 93.06 83 ILE A C 1
ATOM 675 O O . ILE A 1 83 ? 16.915 7.391 -30.585 1.00 93.06 83 ILE A O 1
ATOM 679 N N . ARG A 1 84 ? 17.602 7.676 -28.461 1.00 92.25 84 ARG A N 1
ATOM 680 C CA . ARG A 1 84 ? 18.945 7.079 -28.538 1.00 92.25 84 ARG A CA 1
ATOM 681 C C . ARG A 1 84 ? 19.460 6.867 -27.102 1.00 92.25 84 ARG A C 1
ATOM 683 O O . ARG A 1 84 ? 18.825 7.409 -26.193 1.00 92.25 84 ARG A O 1
ATOM 690 N N . PRO A 1 85 ? 20.595 6.173 -26.886 1.00 92.50 85 PRO A N 1
ATOM 691 C CA . PRO A 1 85 ? 21.121 5.944 -25.541 1.00 92.50 85 PRO A CA 1
ATOM 692 C C . PRO A 1 85 ? 21.214 7.228 -24.710 1.00 92.50 85 PRO A C 1
ATOM 694 O O . PRO A 1 85 ? 21.711 8.249 -25.208 1.00 92.50 85 PRO A O 1
ATOM 697 N N . HIS A 1 86 ? 20.711 7.183 -23.473 1.00 90.06 86 HIS A N 1
ATOM 698 C CA . HIS A 1 86 ? 20.669 8.286 -22.499 1.00 90.06 86 HIS A CA 1
ATOM 699 C C . HIS A 1 86 ? 19.915 9.537 -22.962 1.00 90.06 86 HIS A C 1
ATOM 701 O O . HIS A 1 86 ? 20.108 10.638 -22.429 1.00 90.06 86 HIS A O 1
ATOM 707 N N . ASN A 1 87 ? 19.073 9.400 -23.986 1.00 90.81 87 ASN A N 1
ATOM 708 C CA . ASN A 1 87 ? 18.267 10.481 -24.533 1.00 90.81 87 ASN A CA 1
ATOM 709 C C . ASN A 1 87 ? 16.796 10.068 -24.597 1.00 90.81 87 ASN A C 1
ATOM 711 O O . ASN A 1 87 ? 16.291 9.631 -25.638 1.00 90.81 87 ASN A O 1
ATOM 715 N N . TRP A 1 88 ? 16.138 10.263 -23.460 1.00 92.25 88 TRP A N 1
ATOM 716 C CA . TRP A 1 88 ? 14.709 10.075 -23.263 1.00 92.25 88 TRP A CA 1
ATOM 717 C C . TRP A 1 88 ? 14.017 11.425 -23.352 1.00 92.25 88 TRP A C 1
ATOM 719 O O . TRP A 1 88 ? 14.415 12.383 -22.682 1.00 92.25 88 TRP A O 1
ATOM 729 N N . VAL A 1 89 ? 13.007 11.515 -24.209 1.00 89.62 89 VAL A N 1
ATOM 730 C CA . VAL A 1 89 ? 12.254 12.752 -24.424 1.00 89.62 89 VAL A CA 1
ATOM 731 C C . VAL A 1 89 ? 10.855 12.593 -23.866 1.00 89.62 89 VAL A C 1
ATOM 733 O O . VAL A 1 89 ? 10.223 11.554 -24.057 1.00 89.62 89 VAL A O 1
ATOM 736 N N . GLU A 1 90 ? 10.370 13.621 -23.172 1.00 88.81 90 GLU A N 1
ATOM 737 C CA . GLU A 1 90 ? 9.000 13.613 -22.678 1.00 88.81 90 GLU A CA 1
ATOM 738 C C . GLU A 1 90 ? 8.032 13.547 -23.864 1.00 88.81 90 GLU A C 1
ATOM 740 O O . GLU A 1 90 ? 8.128 14.307 -24.833 1.00 88.81 90 GLU A O 1
ATOM 745 N N . ALA A 1 91 ? 7.079 12.629 -23.783 1.00 84.75 91 ALA A N 1
ATOM 746 C CA . ALA A 1 91 ? 6.015 12.532 -24.750 1.00 84.75 91 ALA A CA 1
ATOM 747 C C . ALA A 1 91 ? 5.078 13.753 -24.669 1.00 84.75 91 ALA A C 1
ATOM 749 O O . ALA A 1 91 ? 4.698 14.187 -23.572 1.00 84.75 91 ALA A O 1
ATOM 750 N N . PRO A 1 92 ? 4.600 14.284 -25.812 1.00 79.19 92 PRO A N 1
ATOM 751 C CA . PRO A 1 92 ? 3.426 15.154 -25.812 1.00 79.19 92 PRO A CA 1
ATOM 752 C C . PRO A 1 92 ? 2.198 14.390 -25.270 1.00 79.19 92 PRO A C 1
ATOM 754 O O . PRO A 1 92 ? 2.293 13.212 -24.926 1.00 79.19 92 PRO A O 1
ATOM 757 N N . ARG A 1 93 ? 1.033 15.050 -25.136 1.00 70.31 93 ARG A N 1
ATOM 758 C CA . ARG A 1 93 ? -0.211 14.376 -24.692 1.00 70.31 93 ARG A CA 1
ATOM 759 C C . ARG A 1 93 ? -0.368 13.020 -25.402 1.00 70.31 93 ARG A C 1
ATOM 761 O O . ARG A 1 93 ? -0.235 12.955 -26.620 1.00 70.31 93 ARG A O 1
ATOM 768 N N . GLY A 1 94 ? -0.604 11.966 -24.620 1.00 66.69 94 GLY A N 1
ATOM 769 C CA . GLY A 1 94 ? -0.453 10.584 -25.072 1.00 66.69 94 GLY A CA 1
ATOM 770 C C . GLY A 1 94 ? -1.512 10.176 -26.091 1.00 66.69 94 GLY A C 1
ATOM 771 O O . GLY A 1 94 ? -2.659 9.927 -25.723 1.00 66.69 94 GLY A O 1
ATOM 772 N N . THR A 1 95 ? -1.120 10.071 -27.360 1.00 82.62 95 THR A N 1
ATOM 773 C CA . THR A 1 95 ? -1.865 9.268 -28.337 1.00 82.62 95 THR A CA 1
ATOM 774 C C . THR A 1 95 ? -1.634 7.776 -28.043 1.00 82.62 95 THR A C 1
ATOM 776 O O . THR A 1 95 ? -0.702 7.442 -27.300 1.00 82.62 95 THR A O 1
ATOM 779 N N . PRO A 1 96 ? -2.474 6.858 -28.554 1.00 86.75 96 PRO A N 1
ATOM 780 C CA . PRO A 1 96 ? -2.217 5.421 -28.453 1.00 86.75 96 PRO A CA 1
ATOM 781 C C . PRO A 1 96 ? -0.807 5.040 -28.927 1.00 86.75 96 PRO A C 1
ATOM 783 O O . PRO A 1 96 ? -0.070 4.431 -28.166 1.00 86.75 96 PRO A O 1
ATOM 786 N N . GLU A 1 97 ? -0.368 5.534 -30.086 1.00 89.69 97 GLU A N 1
ATOM 787 C CA . GLU A 1 97 ? 0.938 5.202 -30.680 1.00 89.69 97 GLU A CA 1
ATOM 788 C C . GLU A 1 97 ? 2.106 5.646 -29.792 1.00 89.69 97 GLU A C 1
ATOM 790 O O . GLU A 1 97 ? 3.124 4.964 -29.673 1.00 89.69 97 GLU A O 1
ATOM 795 N N . VAL A 1 98 ? 1.957 6.802 -29.140 1.00 89.50 98 VAL A N 1
ATOM 796 C CA . VAL A 1 98 ? 2.941 7.302 -28.179 1.00 89.50 98 VAL A CA 1
ATOM 797 C C . VAL A 1 98 ? 3.007 6.393 -26.951 1.00 89.50 98 VAL A C 1
ATOM 799 O O . VAL A 1 98 ? 4.106 6.103 -26.489 1.00 89.50 98 VAL A O 1
ATOM 802 N N . ARG A 1 99 ? 1.868 5.908 -26.439 1.00 90.31 99 ARG A N 1
ATOM 803 C CA . ARG A 1 99 ? 1.837 4.960 -25.311 1.00 90.31 99 ARG A CA 1
ATOM 804 C C . ARG A 1 99 ? 2.444 3.612 -25.681 1.00 90.31 99 ARG A C 1
ATOM 806 O O . ARG A 1 99 ? 3.240 3.097 -24.900 1.00 90.31 99 ARG A O 1
ATOM 813 N N . THR A 1 100 ? 2.147 3.089 -26.868 1.00 94.38 100 THR A N 1
ATOM 814 C CA . THR A 1 100 ? 2.760 1.861 -27.391 1.00 94.38 100 THR A CA 1
ATOM 815 C C . THR A 1 100 ? 4.282 1.999 -27.425 1.00 94.38 100 THR A C 1
ATOM 817 O O . THR A 1 100 ? 4.997 1.133 -26.927 1.00 94.38 100 THR A O 1
ATOM 820 N N . ARG A 1 101 ? 4.795 3.134 -27.921 1.00 93.88 101 ARG A N 1
ATOM 821 C CA . ARG A 1 101 ? 6.240 3.399 -27.957 1.00 93.88 101 ARG A CA 1
ATOM 822 C C . ARG A 1 101 ? 6.867 3.512 -26.568 1.00 93.88 101 ARG A C 1
ATOM 824 O O . ARG A 1 101 ? 7.879 2.868 -26.329 1.00 93.88 101 ARG A O 1
ATOM 831 N N . ILE A 1 102 ? 6.283 4.311 -25.669 1.00 93.81 102 ILE A N 1
ATOM 832 C CA . ILE A 1 102 ? 6.747 4.424 -24.271 1.00 93.81 102 ILE A CA 1
ATOM 833 C C . ILE A 1 102 ? 6.846 3.027 -23.652 1.00 93.81 102 ILE A C 1
ATOM 835 O O . ILE A 1 102 ? 7.852 2.681 -23.039 1.00 93.81 102 ILE A O 1
ATOM 839 N N . THR A 1 103 ? 5.811 2.217 -23.862 1.00 95.62 103 THR A N 1
ATOM 840 C CA . THR A 1 103 ? 5.712 0.871 -23.300 1.00 95.62 103 THR A CA 1
ATOM 841 C C . THR A 1 103 ? 6.820 -0.034 -23.820 1.00 95.62 103 THR A C 1
ATOM 843 O O . THR A 1 103 ? 7.562 -0.608 -23.025 1.00 95.62 103 THR A O 1
ATOM 846 N N . ALA A 1 104 ? 6.988 -0.096 -25.143 1.00 96.81 104 ALA A N 1
ATOM 847 C CA . ALA A 1 104 ? 8.031 -0.890 -25.780 1.00 96.81 104 ALA A CA 1
ATOM 848 C C . ALA A 1 104 ? 9.445 -0.461 -25.350 1.00 96.81 104 ALA A C 1
ATOM 850 O O . ALA A 1 104 ? 10.261 -1.314 -25.007 1.00 96.81 104 ALA A O 1
ATOM 851 N N . ASP A 1 105 ? 9.727 0.847 -25.323 1.00 96.00 105 ASP A N 1
ATOM 852 C CA . ASP A 1 105 ? 11.053 1.376 -24.980 1.00 96.00 105 ASP A CA 1
ATOM 853 C C . ASP A 1 105 ? 11.421 1.069 -23.517 1.00 96.00 105 ASP A C 1
ATOM 855 O O . ASP A 1 105 ? 12.530 0.615 -23.237 1.00 96.00 105 ASP A O 1
ATOM 859 N N . HIS A 1 106 ? 10.493 1.278 -22.576 1.00 96.69 106 HIS A N 1
ATOM 860 C CA . HIS A 1 106 ? 10.728 0.970 -21.163 1.00 96.69 106 HIS A CA 1
ATOM 861 C C . HIS A 1 106 ? 10.928 -0.531 -20.931 1.00 96.69 106 HIS A C 1
ATOM 863 O O . HIS A 1 106 ? 11.900 -0.914 -20.279 1.00 96.69 106 HIS A O 1
ATOM 869 N N . ILE A 1 107 ? 10.044 -1.375 -21.474 1.00 97.81 107 ILE A N 1
ATOM 870 C CA . ILE A 1 107 ? 10.138 -2.833 -21.311 1.00 97.81 107 ILE A CA 1
ATOM 871 C C . ILE A 1 107 ? 11.449 -3.344 -21.900 1.00 97.81 107 ILE A C 1
ATOM 873 O O . ILE A 1 107 ? 12.158 -4.081 -21.226 1.00 97.81 107 ILE A O 1
ATOM 877 N N . SER A 1 108 ? 11.814 -2.911 -23.110 1.00 97.75 108 SER A N 1
ATOM 878 C CA . SER A 1 108 ? 13.030 -3.386 -23.772 1.00 97.75 108 SER A CA 1
ATOM 879 C C . SER A 1 108 ? 14.300 -3.075 -22.978 1.00 97.75 108 SER A C 1
ATOM 881 O O . SER A 1 108 ? 15.211 -3.901 -22.952 1.00 97.75 108 SER A O 1
ATOM 883 N N . GLU A 1 109 ? 14.403 -1.896 -22.361 1.00 97.88 109 GLU A N 1
ATOM 884 C CA . GLU A 1 109 ? 15.597 -1.534 -21.587 1.00 97.88 109 GLU A CA 1
ATOM 885 C C . GLU A 1 109 ? 15.645 -2.235 -20.230 1.00 97.88 109 GLU A C 1
ATOM 887 O O . GLU A 1 109 ? 16.722 -2.649 -19.792 1.00 97.88 109 GLU A O 1
ATOM 892 N N . VAL A 1 110 ? 14.492 -2.422 -19.580 1.00 98.31 110 VAL A N 1
ATOM 893 C CA . VAL A 1 110 ? 14.430 -3.178 -18.324 1.00 98.31 110 VAL A CA 1
ATOM 894 C C . VAL A 1 110 ? 14.687 -4.664 -18.575 1.00 98.31 110 VAL A C 1
ATOM 896 O O . VAL A 1 110 ? 15.490 -5.245 -17.855 1.00 98.31 110 VAL A O 1
ATOM 899 N N . ASP A 1 111 ? 14.123 -5.271 -19.621 1.00 98.62 111 ASP A N 1
ATOM 900 C CA . ASP A 1 111 ? 14.393 -6.670 -19.986 1.00 98.62 111 ASP A CA 1
ATOM 901 C C . ASP A 1 111 ? 15.888 -6.896 -20.257 1.00 98.62 111 ASP A C 1
ATOM 903 O O . ASP A 1 111 ? 16.463 -7.876 -19.782 1.00 98.62 111 ASP A O 1
ATOM 907 N N . ALA A 1 112 ? 16.554 -5.958 -20.942 1.00 98.56 112 ALA A N 1
ATOM 908 C CA . ALA A 1 112 ? 17.996 -6.025 -21.170 1.00 98.56 112 ALA A CA 1
ATOM 909 C C . ALA A 1 112 ? 18.810 -5.922 -19.866 1.00 98.56 112 ALA A C 1
ATOM 911 O O . ALA A 1 112 ? 19.814 -6.618 -19.713 1.00 98.56 112 ALA A O 1
ATOM 912 N N . LEU A 1 113 ? 18.382 -5.088 -18.913 1.00 98.69 113 LEU A N 1
ATOM 913 C CA . LEU A 1 113 ? 18.992 -5.037 -17.583 1.00 98.69 113 LEU A CA 1
ATOM 914 C C . LEU A 1 113 ? 18.773 -6.347 -16.819 1.00 98.69 113 LEU A C 1
ATOM 916 O O . LEU A 1 113 ? 19.714 -6.875 -16.227 1.00 98.69 113 LEU A O 1
ATOM 920 N N . ILE A 1 114 ? 17.552 -6.877 -16.827 1.00 98.62 114 ILE A N 1
ATOM 921 C CA . ILE A 1 114 ? 17.216 -8.110 -16.114 1.00 98.62 114 ILE A CA 1
ATOM 922 C C . ILE A 1 114 ? 18.025 -9.274 -16.672 1.00 98.62 114 ILE A C 1
ATOM 924 O O . ILE A 1 114 ? 18.639 -9.984 -15.882 1.00 98.62 114 ILE A O 1
ATOM 928 N N . ALA A 1 115 ? 18.150 -9.392 -17.995 1.00 98.69 115 ALA A N 1
ATOM 929 C CA . ALA A 1 115 ? 19.016 -10.371 -18.649 1.00 98.69 115 ALA A CA 1
ATOM 930 C C . ALA A 1 115 ? 20.457 -10.360 -18.096 1.00 98.69 115 ALA A C 1
ATOM 932 O O . ALA A 1 115 ? 21.044 -11.413 -17.845 1.00 98.69 115 ALA A O 1
ATOM 933 N N . GLU A 1 116 ? 21.021 -9.173 -17.843 1.00 98.62 116 GLU A N 1
ATOM 934 C CA . GLU A 1 116 ? 22.345 -9.029 -17.226 1.00 98.62 116 GLU A CA 1
ATOM 935 C C . GLU A 1 116 ? 22.349 -9.374 -15.731 1.00 98.62 116 GLU A C 1
ATOM 937 O O . GLU A 1 116 ? 23.328 -9.953 -15.251 1.00 98.62 116 GLU A O 1
ATOM 942 N N . VAL A 1 117 ? 21.287 -9.033 -14.988 1.00 98.44 117 VAL A N 1
ATOM 943 C CA . VAL A 1 117 ? 21.123 -9.353 -13.557 1.00 98.44 117 VAL A CA 1
ATOM 944 C C . VAL A 1 117 ? 21.065 -10.864 -13.333 1.00 98.44 117 VAL A C 1
ATOM 946 O O . VAL A 1 117 ? 21.741 -11.361 -12.431 1.00 98.44 117 VAL A O 1
ATOM 949 N N . ILE A 1 118 ? 20.307 -11.586 -14.160 1.00 98.00 118 ILE A N 1
ATOM 950 C CA . ILE A 1 118 ? 20.079 -13.032 -14.015 1.00 98.00 118 ILE A CA 1
ATOM 951 C C . ILE A 1 118 ? 21.009 -13.900 -14.877 1.00 98.00 118 ILE A C 1
ATOM 953 O O . ILE A 1 118 ? 20.933 -15.122 -14.808 1.00 98.00 118 ILE A O 1
ATOM 957 N N . ASP A 1 119 ? 21.900 -13.270 -15.650 1.00 97.75 119 ASP A N 1
ATOM 958 C CA . ASP A 1 119 ? 22.907 -13.907 -16.513 1.00 97.75 119 ASP A CA 1
ATOM 959 C C . ASP A 1 119 ? 22.313 -14.893 -17.537 1.00 97.75 119 ASP A C 1
ATOM 961 O O . ASP A 1 119 ? 22.817 -15.994 -17.763 1.00 97.75 119 ASP A O 1
ATOM 965 N N . THR A 1 120 ? 21.205 -14.501 -18.170 1.00 97.94 120 THR A N 1
ATOM 966 C CA . THR A 1 120 ? 20.578 -15.273 -19.250 1.00 97.94 120 THR A CA 1
ATOM 967 C C . THR A 1 120 ? 19.909 -14.363 -20.274 1.00 97.94 120 THR A C 1
ATOM 969 O O . THR A 1 120 ? 19.476 -13.261 -19.961 1.00 97.94 120 THR A O 1
ATOM 972 N N . GLN A 1 121 ? 19.835 -14.833 -21.518 1.00 97.69 121 GLN A N 1
ATOM 973 C CA . GLN A 1 121 ? 19.115 -14.183 -22.618 1.00 97.69 121 GLN A CA 1
ATOM 974 C C . GLN A 1 121 ? 17.803 -14.910 -22.955 1.00 97.69 121 GLN A C 1
ATOM 976 O O . GLN A 1 121 ? 17.177 -14.598 -23.964 1.00 97.69 121 GLN A O 1
ATOM 981 N N . ASP A 1 122 ? 17.407 -15.907 -22.156 1.00 98.25 122 ASP A N 1
ATOM 982 C CA . ASP A 1 122 ? 16.144 -16.627 -22.329 1.00 98.25 122 ASP A CA 1
ATOM 983 C C . ASP A 1 122 ? 14.952 -15.703 -22.010 1.00 98.25 122 ASP A C 1
ATOM 985 O O . ASP A 1 122 ? 14.788 -15.308 -20.849 1.00 98.25 122 ASP A O 1
ATOM 989 N N . PRO A 1 123 ? 14.093 -15.376 -22.998 1.00 97.56 123 PRO A N 1
ATOM 990 C CA . PRO A 1 123 ? 12.948 -14.501 -22.780 1.00 97.56 123 PRO A CA 1
ATOM 991 C C . PRO A 1 123 ? 11.985 -15.016 -21.708 1.00 97.56 123 PRO A C 1
ATOM 993 O O . PRO A 1 123 ? 11.417 -14.208 -20.977 1.00 97.56 123 PRO A O 1
ATOM 996 N N . ALA A 1 124 ? 11.814 -16.337 -21.574 1.00 97.75 124 ALA A N 1
ATOM 997 C CA . ALA A 1 124 ? 10.919 -16.905 -20.567 1.00 97.75 124 ALA A CA 1
ATOM 998 C C . ALA A 1 124 ? 11.459 -16.681 -19.146 1.00 97.75 124 ALA A C 1
ATOM 1000 O O . ALA A 1 124 ? 10.708 -16.292 -18.251 1.00 97.75 124 ALA A O 1
ATOM 1001 N N . ALA A 1 125 ? 12.768 -16.858 -18.948 1.00 97.94 125 ALA A N 1
ATOM 1002 C CA . ALA A 1 125 ? 13.424 -16.593 -17.671 1.00 97.94 125 ALA A CA 1
ATOM 1003 C C . ALA A 1 125 ? 13.415 -15.098 -17.308 1.00 97.94 125 ALA A C 1
ATOM 1005 O O . ALA A 1 125 ? 13.154 -14.752 -16.157 1.00 97.94 125 ALA A O 1
ATOM 1006 N N . ILE A 1 126 ? 13.648 -14.209 -18.282 1.00 98.38 126 ILE A N 1
ATOM 1007 C CA . ILE A 1 126 ? 13.555 -12.751 -18.079 1.00 98.38 126 ILE A CA 1
ATOM 1008 C C . ILE A 1 126 ? 12.133 -12.375 -17.664 1.00 98.38 126 ILE A C 1
ATOM 1010 O O . ILE A 1 126 ? 11.938 -11.665 -16.678 1.00 98.38 126 ILE A O 1
ATOM 1014 N N . ARG A 1 127 ? 11.134 -12.904 -18.377 1.00 97.19 127 ARG A N 1
ATOM 1015 C CA . ARG A 1 127 ? 9.720 -12.653 -18.109 1.00 97.19 127 ARG A CA 1
ATOM 1016 C C . ARG A 1 127 ? 9.288 -13.131 -16.727 1.00 97.19 127 ARG A C 1
ATOM 1018 O O . ARG A 1 127 ? 8.612 -12.386 -16.034 1.00 97.19 127 ARG A O 1
ATOM 1025 N N . ALA A 1 128 ? 9.738 -14.307 -16.291 1.00 95.38 128 ALA A N 1
ATOM 1026 C CA . ALA A 1 128 ? 9.453 -14.823 -14.949 1.00 95.38 128 ALA A CA 1
ATOM 1027 C C . ALA A 1 128 ? 9.959 -13.906 -13.815 1.00 95.38 128 ALA A C 1
ATOM 1029 O O . ALA A 1 128 ? 9.461 -13.981 -12.696 1.00 95.38 128 ALA A O 1
ATOM 1030 N N . VAL A 1 129 ? 10.945 -13.045 -14.094 1.00 95.81 129 VAL A N 1
ATOM 1031 C CA . VAL A 1 129 ? 11.489 -12.065 -13.141 1.00 95.81 129 VAL A CA 1
ATOM 1032 C C . VAL A 1 129 ? 10.890 -10.669 -13.341 1.00 95.81 129 VAL A C 1
ATOM 1034 O O . VAL A 1 129 ? 10.734 -9.938 -12.365 1.00 95.81 129 VAL A O 1
ATOM 1037 N N . ASN A 1 130 ? 10.548 -10.298 -14.578 1.00 96.94 130 ASN A N 1
ATOM 1038 C CA . ASN A 1 130 ? 10.054 -8.976 -14.966 1.00 96.94 130 ASN A CA 1
ATOM 1039 C C . ASN A 1 130 ? 8.646 -9.043 -15.577 1.00 96.94 130 ASN A C 1
ATOM 1041 O O . ASN A 1 130 ? 8.474 -8.861 -16.778 1.00 96.94 130 ASN A O 1
ATOM 1045 N N . HIS A 1 131 ? 7.636 -9.292 -14.746 1.00 96.38 131 HIS A N 1
ATOM 1046 C CA . HIS A 1 131 ? 6.221 -9.377 -15.149 1.00 96.38 131 HIS A CA 1
ATOM 1047 C C . HIS A 1 131 ? 5.292 -8.434 -14.366 1.00 96.38 131 HIS A C 1
ATOM 1049 O O . HIS A 1 131 ? 4.073 -8.470 -14.526 1.00 96.38 131 HIS A O 1
ATOM 1055 N N . ILE A 1 132 ? 5.878 -7.518 -13.590 1.00 97.19 132 ILE A N 1
ATOM 1056 C CA . ILE A 1 132 ? 5.166 -6.498 -12.817 1.00 97.19 132 ILE A CA 1
ATOM 1057 C C . ILE A 1 132 ? 5.271 -5.147 -13.526 1.00 97.19 132 ILE A C 1
ATOM 1059 O O . ILE A 1 132 ? 6.352 -4.757 -13.974 1.00 97.19 132 ILE A O 1
ATOM 1063 N N . VAL A 1 133 ? 4.166 -4.406 -13.599 1.00 95.31 133 VAL A N 1
ATOM 1064 C CA . VAL A 1 133 ? 4.130 -3.040 -14.137 1.00 95.31 133 VAL A CA 1
ATOM 1065 C C . VAL A 1 133 ? 3.472 -2.052 -13.189 1.00 95.31 133 VAL A C 1
ATOM 1067 O O . VAL A 1 133 ? 2.508 -2.358 -12.487 1.00 95.31 133 VAL A O 1
ATOM 1070 N N . THR A 1 134 ? 3.939 -0.809 -13.257 1.00 90.44 134 THR A N 1
ATOM 1071 C CA . THR A 1 134 ? 3.306 0.319 -12.577 1.00 90.44 134 THR A CA 1
ATOM 1072 C C . THR A 1 134 ? 3.373 1.607 -13.391 1.00 90.44 134 THR A C 1
ATOM 1074 O O . THR A 1 134 ? 4.236 1.794 -14.252 1.00 90.44 134 THR A O 1
ATOM 1077 N N . GLY A 1 135 ? 2.495 2.551 -13.072 1.00 82.00 135 GLY A N 1
ATOM 1078 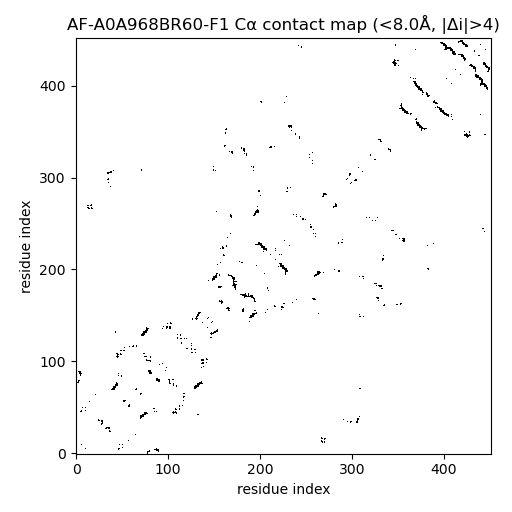C CA . GLY A 1 135 ? 2.462 3.880 -13.672 1.00 82.00 135 GLY A CA 1
ATOM 1079 C C . GLY A 1 135 ? 1.250 4.124 -14.569 1.00 82.00 135 GLY A C 1
ATOM 1080 O O . GLY A 1 135 ? 0.414 3.259 -14.827 1.00 82.00 135 GLY A O 1
ATOM 1081 N N . HIS A 1 136 ? 1.125 5.370 -15.024 1.00 74.44 136 HIS A N 1
ATOM 1082 C CA . HIS A 1 136 ? -0.088 5.864 -15.688 1.00 74.44 136 HIS A CA 1
ATOM 1083 C C . HIS A 1 136 ? 0.043 5.997 -17.212 1.00 74.44 136 HIS A C 1
ATOM 1085 O O . HIS A 1 136 ? -0.937 6.317 -17.884 1.00 74.44 136 HIS A O 1
ATOM 1091 N N . PHE A 1 137 ? 1.240 5.772 -17.761 1.00 80.88 137 PHE A N 1
ATOM 1092 C CA . PHE A 1 137 ? 1.582 6.101 -19.150 1.00 80.88 137 PHE A CA 1
ATOM 1093 C C . PHE A 1 137 ? 1.908 4.878 -20.014 1.00 80.88 137 PHE A C 1
ATOM 1095 O O . PHE A 1 137 ? 2.618 5.018 -21.005 1.00 80.88 137 PHE A O 1
ATOM 1102 N N . LEU A 1 138 ? 1.367 3.706 -19.667 1.00 88.62 138 LEU A N 1
ATOM 1103 C CA . LEU A 1 138 ? 1.545 2.487 -20.454 1.00 88.62 138 LEU A CA 1
ATOM 1104 C C . LEU A 1 138 ? 0.368 2.168 -21.386 1.00 88.62 138 LEU A C 1
ATOM 1106 O O . LEU A 1 138 ? -0.780 2.564 -21.159 1.00 88.62 138 LEU A O 1
ATOM 1110 N N . ASP A 1 139 ? 0.697 1.416 -22.423 1.00 92.31 139 ASP A N 1
ATOM 1111 C CA . ASP A 1 139 ? -0.189 0.639 -23.271 1.00 92.31 139 ASP A CA 1
ATOM 1112 C C . ASP A 1 139 ? -0.319 -0.754 -22.649 1.00 92.31 139 ASP A C 1
ATOM 1114 O O . ASP A 1 139 ? 0.620 -1.548 -22.636 1.00 92.31 139 ASP A O 1
ATOM 1118 N N . ARG A 1 140 ? -1.470 -1.007 -22.030 1.00 90.75 140 ARG A N 1
ATOM 1119 C CA . ARG A 1 140 ? -1.683 -2.228 -21.250 1.00 90.75 140 ARG A CA 1
ATOM 1120 C C . ARG A 1 140 ? -1.904 -3.439 -22.144 1.00 90.75 140 ARG A C 1
ATOM 1122 O O . ARG A 1 140 ? -1.476 -4.518 -21.763 1.00 90.75 140 ARG A O 1
ATOM 1129 N N . ASP A 1 141 ? -2.492 -3.253 -23.321 1.00 93.25 141 ASP A N 1
ATOM 1130 C CA . ASP A 1 141 ? -2.719 -4.350 -24.261 1.00 93.25 141 ASP A CA 1
ATOM 1131 C C . ASP A 1 141 ? -1.363 -4.871 -24.754 1.00 93.25 141 ASP A C 1
ATOM 1133 O O . ASP A 1 141 ? -1.081 -6.061 -24.641 1.00 93.25 141 ASP A O 1
ATOM 1137 N N . LEU A 1 142 ? -0.452 -3.966 -25.140 1.00 95.88 142 LEU A N 1
ATOM 1138 C CA . LEU A 1 142 ? 0.920 -4.346 -25.491 1.00 95.88 142 LEU A CA 1
ATOM 1139 C C . LEU A 1 142 ? 1.672 -4.991 -24.314 1.00 95.88 142 LEU A C 1
ATOM 1141 O O . LEU A 1 142 ? 2.366 -5.986 -24.499 1.00 95.88 142 LEU A O 1
ATOM 1145 N N . ALA A 1 143 ? 1.578 -4.436 -23.101 1.00 96.19 143 ALA A N 1
ATOM 1146 C CA . ALA A 1 143 ? 2.247 -5.032 -21.941 1.00 96.19 143 ALA A CA 1
ATOM 1147 C C . ALA A 1 143 ? 1.742 -6.464 -21.679 1.00 96.19 143 ALA A C 1
ATOM 1149 O O . ALA A 1 143 ? 2.543 -7.365 -21.431 1.00 96.19 143 ALA A O 1
ATOM 1150 N N . GLN A 1 144 ? 0.437 -6.697 -21.809 1.00 95.81 144 GLN A N 1
ATOM 1151 C CA . GLN A 1 144 ? -0.142 -8.029 -21.682 1.00 95.81 144 GLN A CA 1
ATOM 1152 C C . GLN A 1 144 ? 0.335 -8.974 -22.794 1.00 95.81 144 GLN A C 1
ATOM 1154 O O . GLN A 1 144 ? 0.711 -10.108 -22.505 1.00 95.81 144 GLN A O 1
ATOM 1159 N N . GLU A 1 145 ? 0.377 -8.520 -24.051 1.00 96.56 145 GLU A N 1
ATOM 1160 C CA . GLU A 1 145 ? 0.935 -9.293 -25.175 1.00 96.56 145 GLU A CA 1
ATOM 1161 C C . GLU A 1 145 ? 2.398 -9.699 -24.928 1.00 96.56 145 GLU A C 1
ATOM 1163 O O . GLU A 1 145 ? 2.831 -10.772 -25.350 1.00 96.56 145 GLU A O 1
ATOM 1168 N N . LEU A 1 146 ? 3.148 -8.867 -24.201 1.00 96.88 146 LEU A N 1
ATOM 1169 C CA . LEU A 1 146 ? 4.527 -9.127 -23.780 1.00 96.88 146 LEU A CA 1
ATOM 1170 C C . LEU A 1 146 ? 4.631 -9.975 -22.497 1.00 96.88 146 LEU A C 1
ATOM 1172 O O . LEU A 1 146 ? 5.739 -10.227 -22.026 1.00 96.88 146 LEU A O 1
ATOM 1176 N N . GLY A 1 147 ? 3.510 -10.447 -21.948 1.00 96.75 147 GLY A N 1
ATOM 1177 C CA . GLY A 1 147 ? 3.451 -11.365 -20.809 1.00 96.75 147 GLY A CA 1
ATOM 1178 C C . GLY A 1 147 ? 3.463 -10.699 -19.432 1.00 96.75 147 GLY A C 1
ATOM 1179 O O . GLY A 1 147 ? 3.780 -11.365 -18.451 1.00 96.75 147 GLY A O 1
ATOM 1180 N N . PHE A 1 148 ? 3.184 -9.398 -19.331 1.00 97.56 148 PHE A N 1
ATOM 1181 C CA . PHE A 1 148 ? 2.926 -8.760 -18.037 1.00 97.56 148 PHE A CA 1
ATOM 1182 C C . PHE A 1 148 ? 1.495 -9.058 -17.574 1.00 97.56 148 PHE A C 1
ATOM 1184 O O . PHE A 1 148 ? 0.550 -8.918 -18.349 1.00 97.56 148 PHE A O 1
ATOM 1191 N N . ASP A 1 149 ? 1.343 -9.421 -16.305 1.00 96.81 149 ASP A N 1
ATOM 1192 C CA . ASP A 1 149 ? 0.063 -9.805 -15.697 1.00 96.81 149 ASP A CA 1
ATOM 1193 C C . ASP A 1 149 ? -0.171 -9.172 -14.314 1.00 96.81 149 ASP A C 1
ATOM 1195 O O . ASP A 1 149 ? -1.287 -9.225 -13.793 1.00 96.81 149 ASP A O 1
ATOM 1199 N N . LEU A 1 150 ? 0.833 -8.505 -13.732 1.00 97.44 150 LEU A N 1
ATOM 1200 C CA . LEU A 1 150 ? 0.728 -7.881 -12.410 1.00 97.44 150 LEU A CA 1
ATOM 1201 C C . LEU A 1 150 ? 0.776 -6.350 -12.467 1.00 97.44 150 LEU A C 1
ATOM 1203 O O . LEU A 1 150 ? 1.646 -5.755 -13.106 1.00 97.44 150 LEU A O 1
ATOM 1207 N N . LEU A 1 151 ? -0.137 -5.715 -11.731 1.00 95.25 151 LEU A N 1
ATOM 1208 C CA . LEU A 1 151 ? -0.205 -4.273 -11.496 1.00 95.25 151 LEU A CA 1
ATOM 1209 C C . LEU A 1 151 ? 0.084 -3.954 -10.027 1.00 95.25 151 LEU A C 1
ATOM 1211 O O . LEU A 1 151 ? -0.393 -4.642 -9.122 1.00 95.25 151 LEU A O 1
ATOM 1215 N N . THR A 1 152 ? 0.764 -2.839 -9.785 1.00 92.00 152 THR A N 1
ATOM 1216 C CA . THR A 1 152 ? 0.935 -2.268 -8.441 1.00 92.00 152 THR A CA 1
ATOM 1217 C C . THR A 1 152 ? 0.443 -0.824 -8.390 1.00 92.00 152 THR A C 1
ATOM 1219 O O . THR A 1 152 ? 0.585 -0.060 -9.351 1.00 92.00 152 THR A O 1
ATOM 1222 N N . GLY A 1 153 ? -0.115 -0.440 -7.238 1.00 82.06 153 GLY A N 1
ATOM 1223 C CA . GLY A 1 153 ? -0.423 0.951 -6.892 1.00 82.06 153 GLY A CA 1
ATOM 1224 C C . GLY A 1 153 ? -1.381 1.695 -7.842 1.00 82.06 153 GLY A C 1
ATOM 1225 O O . GLY A 1 153 ? -1.979 1.148 -8.775 1.00 82.06 153 GLY A O 1
ATOM 1226 N N . GLY A 1 154 ? -1.551 2.998 -7.598 1.00 85.56 154 GLY A N 1
ATOM 1227 C CA . GLY A 1 154 ? -2.241 3.936 -8.486 1.00 85.56 154 GLY A CA 1
ATOM 1228 C C . GLY A 1 154 ? -3.770 3.837 -8.503 1.00 85.56 154 GLY A C 1
ATOM 1229 O O . GLY A 1 154 ? -4.453 4.822 -8.232 1.00 85.56 154 GLY A O 1
ATOM 1230 N N . ARG A 1 155 ? -4.348 2.681 -8.858 1.00 90.75 155 ARG A N 1
ATOM 1231 C CA . ARG A 1 155 ? -5.816 2.529 -8.970 1.00 90.75 155 ARG A CA 1
ATOM 1232 C C . ARG A 1 155 ? -6.501 2.442 -7.607 1.00 90.75 155 ARG A C 1
ATOM 1234 O O . ARG A 1 155 ? -7.555 3.053 -7.434 1.00 90.75 155 ARG A O 1
ATOM 1241 N N . ASN A 1 156 ? -5.900 1.719 -6.658 1.00 93.44 156 ASN A N 1
ATOM 1242 C CA . ASN A 1 156 ? -6.402 1.567 -5.285 1.00 93.44 156 ASN A CA 1
ATOM 1243 C C . ASN A 1 156 ? -6.542 2.910 -4.563 1.00 93.44 156 ASN A C 1
ATOM 1245 O O . ASN A 1 156 ? -7.447 3.082 -3.749 1.00 93.44 156 ASN A O 1
ATOM 1249 N N . GLU A 1 157 ? -5.690 3.873 -4.920 1.00 93.06 157 GLU A N 1
ATOM 1250 C CA . GLU A 1 157 ? -5.616 5.184 -4.282 1.00 93.06 157 GLU A CA 1
ATOM 1251 C C . GLU A 1 157 ? -6.947 5.940 -4.320 1.00 93.06 157 GLU A C 1
ATOM 1253 O O . GLU A 1 157 ? -7.239 6.709 -3.404 1.00 93.06 157 GLU A O 1
ATOM 1258 N N . ALA A 1 158 ? -7.790 5.680 -5.329 1.00 95.00 158 ALA A N 1
ATOM 1259 C CA . ALA A 1 158 ? -9.115 6.283 -5.461 1.00 95.00 158 ALA A CA 1
ATOM 1260 C C . ALA A 1 158 ? -10.020 6.024 -4.245 1.00 95.00 158 ALA A C 1
ATOM 1262 O O . ALA A 1 158 ? -10.904 6.836 -3.974 1.00 95.00 158 ALA A O 1
ATOM 1263 N N . LEU A 1 159 ? -9.786 4.958 -3.472 1.00 96.12 159 LEU A N 1
ATOM 1264 C CA . LEU A 1 159 ? -10.560 4.674 -2.263 1.00 96.12 159 LEU A CA 1
ATOM 1265 C C . LEU A 1 159 ? -10.314 5.725 -1.157 1.00 96.12 159 LEU A C 1
ATOM 1267 O O . LEU A 1 159 ? -11.240 6.073 -0.416 1.00 96.12 159 LEU A O 1
ATOM 1271 N N . ASN A 1 160 ? -9.120 6.338 -1.115 1.00 95.00 160 ASN A N 1
ATOM 1272 C CA . ASN A 1 160 ? -8.791 7.413 -0.166 1.00 95.00 160 ASN A CA 1
ATOM 1273 C C . ASN A 1 160 ? -9.655 8.675 -0.381 1.00 95.00 160 ASN A C 1
ATOM 1275 O O . ASN A 1 160 ? -9.827 9.473 0.547 1.00 95.00 160 ASN A O 1
ATOM 1279 N N . LEU A 1 161 ? -10.243 8.864 -1.573 1.00 94.56 161 LEU A N 1
ATOM 1280 C CA . LEU A 1 161 ? -11.168 9.975 -1.832 1.00 94.56 161 LEU A CA 1
ATOM 1281 C C . LEU A 1 161 ? -12.399 9.911 -0.924 1.00 94.56 161 LEU A C 1
ATOM 1283 O O . LEU A 1 161 ? -12.902 10.957 -0.500 1.00 94.56 161 LEU A O 1
ATOM 1287 N N . PHE A 1 162 ? -12.852 8.698 -0.610 1.00 95.62 162 PHE A N 1
ATOM 1288 C CA . PHE A 1 162 ? -14.111 8.458 0.084 1.00 95.62 162 PHE A CA 1
ATOM 1289 C C . PHE A 1 162 ? -13.916 8.026 1.533 1.00 95.62 162 PHE A C 1
ATOM 1291 O O . PHE A 1 162 ? -14.669 8.489 2.389 1.00 95.62 162 PHE A O 1
ATOM 1298 N N . PHE A 1 163 ? -12.915 7.189 1.811 1.00 96.38 163 PHE A N 1
ATOM 1299 C CA . PHE A 1 163 ? -12.821 6.463 3.083 1.00 96.38 163 PHE A CA 1
ATOM 1300 C C . PHE A 1 163 ? -11.497 6.659 3.831 1.00 96.38 163 PHE A C 1
ATOM 1302 O O . PHE A 1 163 ? -11.329 6.109 4.913 1.00 96.38 163 PHE A O 1
ATOM 1309 N N . ASP A 1 164 ? -10.573 7.472 3.302 1.00 95.00 164 ASP A N 1
ATOM 1310 C CA . ASP A 1 164 ? -9.281 7.768 3.949 1.00 95.00 164 ASP A CA 1
ATOM 1311 C C . ASP A 1 164 ? -8.422 6.509 4.222 1.00 95.00 164 ASP A C 1
ATOM 1313 O O . ASP A 1 164 ? -7.652 6.443 5.178 1.00 95.00 164 ASP A O 1
ATOM 1317 N N . HIS A 1 165 ? -8.553 5.469 3.398 1.00 95.31 165 HIS A N 1
ATOM 1318 C CA . HIS A 1 165 ? -7.654 4.314 3.368 1.00 95.31 165 HIS A CA 1
ATOM 1319 C C . HIS A 1 165 ? -7.607 3.702 1.960 1.00 95.31 165 HIS A C 1
ATOM 1321 O O . HIS A 1 165 ? -8.443 4.014 1.110 1.00 95.31 165 HIS A O 1
ATOM 1327 N N . ASP A 1 166 ? -6.617 2.840 1.727 1.00 94.12 166 ASP A N 1
ATOM 1328 C CA . ASP A 1 166 ? -6.450 2.087 0.482 1.00 94.12 166 ASP A CA 1
ATOM 1329 C C . ASP A 1 166 ? -7.239 0.776 0.477 1.00 94.12 166 ASP A C 1
ATOM 1331 O O . ASP A 1 166 ? -7.778 0.340 1.495 1.00 94.12 166 ASP A O 1
ATOM 1335 N N . VAL A 1 167 ? -7.313 0.153 -0.698 1.00 96.94 167 VAL A N 1
ATOM 1336 C CA . VAL A 1 167 ? -7.825 -1.211 -0.860 1.00 96.94 167 VAL A CA 1
ATOM 1337 C C . VAL A 1 167 ? -6.916 -2.198 -0.113 1.00 96.94 167 VAL A C 1
ATOM 1339 O O . VAL A 1 167 ? -5.697 -2.053 -0.151 1.00 96.94 167 VAL A O 1
ATOM 1342 N N . TYR A 1 168 ? -7.501 -3.196 0.548 1.00 96.75 168 TYR A N 1
ATOM 1343 C CA . TYR A 1 168 ? -6.807 -4.173 1.392 1.00 96.75 168 TYR A CA 1
ATOM 1344 C C . TYR A 1 168 ? -6.734 -5.578 0.790 1.00 96.75 168 TYR A C 1
ATOM 1346 O O . TYR A 1 168 ? -6.106 -6.447 1.383 1.00 96.75 168 TYR A O 1
ATOM 1354 N N . ASN A 1 169 ? -7.351 -5.825 -0.367 1.00 97.56 169 ASN A N 1
ATOM 1355 C CA . ASN A 1 169 ? -7.320 -7.125 -1.035 1.00 97.56 169 ASN A CA 1
ATOM 1356 C C . ASN A 1 169 ? -6.779 -6.972 -2.461 1.00 97.56 169 ASN A C 1
ATOM 1358 O O . ASN A 1 169 ? -7.155 -6.010 -3.137 1.00 97.56 169 ASN A O 1
ATOM 1362 N N . PRO A 1 170 ? -5.934 -7.895 -2.950 1.00 97.88 170 PRO A N 1
ATOM 1363 C CA . PRO A 1 170 ? -5.658 -8.005 -4.376 1.00 97.88 170 PRO A CA 1
ATOM 1364 C C . PRO A 1 170 ? -6.950 -8.258 -5.157 1.00 97.88 170 PRO A C 1
ATOM 1366 O O . PRO A 1 170 ? -7.871 -8.887 -4.634 1.00 97.88 170 PRO A O 1
ATOM 1369 N N . TRP A 1 171 ? -7.039 -7.763 -6.389 1.00 97.88 171 TRP A N 1
ATOM 1370 C CA . TRP A 1 171 ? -8.225 -7.973 -7.225 1.00 97.88 171 TRP A CA 1
ATOM 1371 C C . TRP A 1 171 ? -7.906 -7.915 -8.711 1.00 97.88 171 TRP A C 1
ATOM 1373 O O . TRP A 1 171 ? -6.828 -7.477 -9.118 1.00 97.88 171 TRP A O 1
ATOM 1383 N N . ARG A 1 172 ? -8.883 -8.312 -9.525 1.00 97.38 172 ARG A N 1
ATOM 1384 C CA . ARG A 1 172 ? -8.835 -8.229 -10.984 1.00 97.38 172 ARG A CA 1
ATOM 1385 C C . ARG A 1 172 ? -9.502 -6.935 -11.461 1.00 97.38 172 ARG A C 1
ATOM 1387 O O . ARG A 1 172 ? -10.730 -6.868 -11.509 1.00 97.38 172 ARG A O 1
ATOM 1394 N N . PRO A 1 173 ? -8.758 -5.846 -11.747 1.00 95.31 173 PRO A N 1
ATOM 1395 C CA . PRO A 1 173 ? -9.371 -4.565 -12.075 1.00 95.31 173 PRO A CA 1
ATOM 1396 C C . PRO A 1 173 ? -10.010 -4.587 -13.460 1.00 95.31 173 PRO A C 1
ATOM 1398 O O . PRO A 1 173 ? -9.458 -5.173 -14.391 1.00 95.31 173 PRO A O 1
ATOM 1401 N N . THR A 1 174 ? -11.089 -3.820 -13.634 1.00 93.25 174 THR A N 1
ATOM 1402 C CA . THR A 1 174 ? -11.655 -3.575 -14.965 1.00 93.25 174 THR A CA 1
ATOM 1403 C C . THR A 1 174 ? -10.667 -2.827 -15.862 1.00 93.25 174 THR A C 1
ATOM 1405 O O . THR A 1 174 ? -10.095 -1.786 -15.481 1.00 93.25 174 THR A O 1
ATOM 1408 N N . MET A 1 175 ? -10.495 -3.326 -17.086 1.00 88.12 175 MET A N 1
ATOM 1409 C CA . MET A 1 175 ? -9.487 -2.826 -18.035 1.00 88.12 175 MET A CA 1
ATOM 1410 C C . MET A 1 175 ? -10.058 -1.993 -19.179 1.00 88.12 175 MET A C 1
ATOM 1412 O O . MET A 1 175 ? -9.308 -1.284 -19.852 1.00 88.12 175 MET A O 1
ATOM 1416 N N . SER A 1 176 ? -11.383 -1.989 -19.331 1.00 85.06 176 SER A N 1
ATOM 1417 C CA . SER A 1 176 ? -12.086 -1.201 -20.344 1.00 85.06 176 SER A CA 1
ATOM 1418 C C . SER A 1 176 ? -11.675 0.290 -20.337 1.00 85.06 176 SER A C 1
ATOM 1420 O O . SER A 1 176 ? -11.540 0.900 -19.268 1.00 85.06 176 SER A O 1
ATOM 1422 N N . PRO A 1 177 ? -11.500 0.935 -21.507 1.00 79.88 177 PRO A N 1
ATOM 1423 C CA . PRO A 1 177 ? -11.193 2.362 -21.580 1.00 79.88 177 PRO A CA 1
ATOM 1424 C C . PRO A 1 177 ? -12.213 3.223 -20.817 1.00 79.88 177 PRO A C 1
ATOM 1426 O O . PRO A 1 177 ? -13.416 3.130 -21.040 1.00 79.88 177 PRO A O 1
ATOM 1429 N N . GLY A 1 178 ? -11.733 4.081 -19.911 1.00 80.00 178 GLY A N 1
ATOM 1430 C CA . GLY A 1 178 ? -12.596 4.934 -19.078 1.00 80.00 178 GLY A CA 1
ATOM 1431 C C . GLY A 1 178 ? -13.303 4.211 -17.922 1.00 80.00 178 GLY A C 1
ATOM 1432 O O . GLY A 1 178 ? -14.114 4.836 -17.224 1.00 80.00 178 GLY A O 1
ATOM 1433 N N . ALA A 1 179 ? -12.991 2.927 -17.703 1.00 86.94 179 ALA A N 1
ATOM 1434 C CA . ALA A 1 179 ? -13.482 2.168 -16.565 1.00 86.94 179 ALA A CA 1
ATOM 1435 C C . ALA A 1 179 ? -13.090 2.820 -15.238 1.00 86.94 179 ALA A C 1
ATOM 1437 O O . ALA A 1 179 ? -12.098 3.543 -15.115 1.00 86.94 179 ALA A O 1
ATOM 1438 N N . TRP A 1 180 ? -13.918 2.553 -14.237 1.00 93.56 180 TRP A N 1
ATOM 1439 C CA . TRP A 1 180 ? -13.699 3.027 -12.887 1.00 93.56 180 TRP A CA 1
ATOM 1440 C C . TRP A 1 180 ? -12.516 2.299 -12.231 1.00 93.56 180 TRP A C 1
ATOM 1442 O O . TRP A 1 180 ? -12.381 1.086 -12.365 1.00 93.56 180 TRP A O 1
ATOM 1452 N N . SER A 1 181 ? -11.654 3.036 -11.522 1.00 92.50 181 SER A N 1
ATOM 1453 C CA . SER A 1 181 ? -10.404 2.493 -10.969 1.00 92.50 181 SER A CA 1
ATOM 1454 C C . SER A 1 181 ? -10.612 1.377 -9.945 1.00 92.50 181 SER A C 1
ATOM 1456 O O . SER A 1 181 ? -9.742 0.517 -9.839 1.00 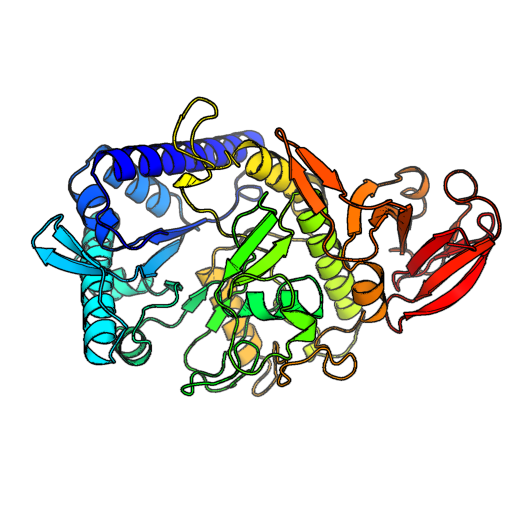92.50 181 SER A O 1
ATOM 1458 N N . LEU A 1 182 ? -11.739 1.393 -9.223 1.00 96.19 182 LEU A N 1
ATOM 1459 C CA . LEU A 1 182 ? -12.067 0.441 -8.154 1.00 96.19 182 LEU A CA 1
ATOM 1460 C C . LEU A 1 182 ? -13.104 -0.616 -8.575 1.00 96.19 182 LEU A C 1
ATOM 1462 O O . LEU A 1 182 ? -13.624 -1.331 -7.722 1.00 96.19 182 LEU A O 1
ATOM 1466 N N . ALA A 1 183 ? -13.433 -0.692 -9.867 1.00 95.94 183 ALA A N 1
ATOM 1467 C CA . ALA A 1 183 ? -14.292 -1.745 -10.392 1.00 95.94 183 ALA A CA 1
ATOM 1468 C C . ALA A 1 183 ? -13.493 -3.034 -10.644 1.00 95.94 183 ALA A C 1
ATOM 1470 O O . ALA A 1 183 ? -12.333 -2.984 -11.075 1.00 95.94 183 ALA A O 1
ATOM 1471 N N . GLU A 1 184 ? -14.137 -4.168 -10.382 1.00 96.50 184 GLU A N 1
ATOM 1472 C CA . GLU A 1 184 ? -13.608 -5.509 -10.633 1.00 96.50 184 GLU A CA 1
ATOM 1473 C C . GLU A 1 184 ? -14.168 -6.103 -11.931 1.00 96.50 184 GLU A C 1
ATOM 1475 O O . GLU A 1 184 ? -15.300 -5.832 -12.334 1.00 96.50 184 GLU A O 1
ATOM 1480 N N . GLU A 1 185 ? -13.354 -6.918 -12.584 1.00 96.38 185 GLU A N 1
ATOM 1481 C CA . GLU A 1 185 ? -13.675 -7.713 -13.765 1.00 96.38 185 GLU A CA 1
ATOM 1482 C C . GLU A 1 185 ? -13.012 -9.081 -13.558 1.00 96.38 185 GLU A C 1
ATOM 1484 O O . GLU A 1 185 ? -11.797 -9.197 -13.680 1.00 96.38 185 GLU A O 1
ATOM 1489 N N . LEU A 1 186 ? -13.790 -10.094 -13.155 1.00 96.12 186 LEU A N 1
ATOM 1490 C CA . LEU A 1 186 ? -13.274 -11.393 -12.679 1.00 96.12 186 LEU A CA 1
ATOM 1491 C C . LEU A 1 186 ? -12.484 -12.182 -13.735 1.00 96.12 186 LEU A C 1
ATOM 1493 O O . LEU A 1 186 ? -11.722 -13.078 -13.395 1.00 96.12 186 LEU A O 1
ATOM 1497 N N . ASP A 1 187 ? -12.670 -11.872 -15.012 1.00 95.19 187 ASP A N 1
ATOM 1498 C CA . ASP A 1 187 ? -11.940 -12.445 -16.142 1.00 95.19 187 ASP A CA 1
ATOM 1499 C C . ASP A 1 187 ? -10.795 -11.545 -16.632 1.00 95.19 187 ASP A C 1
ATOM 1501 O O . ASP A 1 187 ? -10.133 -11.869 -17.621 1.00 95.19 187 ASP A O 1
ATOM 1505 N N . SER A 1 188 ? -10.520 -10.434 -15.938 1.00 95.69 188 SER A N 1
ATOM 1506 C CA . SER A 1 188 ? -9.397 -9.567 -16.275 1.00 95.69 188 SER A CA 1
ATOM 1507 C C . SER A 1 188 ? -8.086 -10.348 -16.152 1.00 95.69 188 SER A C 1
ATOM 1509 O O . SER A 1 188 ? -7.837 -11.003 -15.134 1.00 95.69 188 SER A O 1
ATOM 1511 N N . PRO A 1 189 ? -7.202 -10.256 -17.157 1.00 95.00 189 PRO A N 1
ATOM 1512 C CA . PRO A 1 189 ? -5.915 -10.947 -17.154 1.00 95.00 189 PRO A CA 1
ATOM 1513 C C . PRO A 1 189 ? -4.923 -10.325 -16.164 1.00 95.00 189 PRO A C 1
ATOM 1515 O O . PRO A 1 189 ? -3.848 -10.872 -15.950 1.00 95.00 189 PRO A O 1
ATOM 1518 N N . TRP A 1 190 ? -5.276 -9.182 -15.575 1.00 96.62 190 TRP A N 1
ATOM 1519 C CA . TRP A 1 190 ? -4.438 -8.451 -14.645 1.00 96.62 190 TRP A CA 1
ATOM 1520 C C . TRP A 1 190 ? -4.819 -8.754 -13.204 1.00 96.62 190 TRP A C 1
ATOM 1522 O O . TRP A 1 190 ? -5.994 -8.693 -12.848 1.00 96.62 190 TRP A O 1
ATOM 1532 N N . VAL A 1 191 ? -3.816 -8.958 -12.356 1.00 97.75 191 VAL A N 1
ATOM 1533 C CA . VAL A 1 191 ? -3.967 -8.921 -10.899 1.00 97.75 191 VAL A CA 1
ATOM 1534 C C . VAL A 1 191 ? -3.359 -7.624 -10.389 1.00 97.75 191 VAL A C 1
ATOM 1536 O O . VAL A 1 191 ? -2.197 -7.325 -10.660 1.00 97.75 191 VAL A O 1
ATOM 1539 N N . LEU A 1 192 ? -4.133 -6.838 -9.645 1.00 97.12 192 LEU A N 1
ATOM 1540 C CA . LEU A 1 192 ? -3.628 -5.665 -8.945 1.00 97.12 192 LEU A CA 1
ATOM 1541 C C . LEU A 1 192 ? -3.393 -5.996 -7.480 1.00 97.12 192 LEU A C 1
ATOM 1543 O O . LEU A 1 192 ? -4.328 -6.364 -6.772 1.00 97.12 192 LEU A O 1
ATOM 1547 N N . VAL A 1 193 ? -2.163 -5.790 -7.016 1.00 97.44 193 VAL A N 1
ATOM 1548 C CA . VAL A 1 193 ? -1.824 -5.860 -5.593 1.00 97.44 193 VAL A CA 1
ATOM 1549 C C . VAL A 1 193 ? -1.760 -4.436 -5.029 1.00 97.44 193 VAL A C 1
ATOM 1551 O O . VAL A 1 193 ? -0.872 -3.665 -5.416 1.00 97.44 193 VAL A O 1
ATOM 1554 N N . PRO A 1 194 ? -2.705 -4.032 -4.156 1.00 95.62 194 PRO A N 1
ATOM 1555 C CA . PRO A 1 194 ? -2.750 -2.664 -3.663 1.00 95.62 194 PRO A CA 1
ATOM 1556 C C . PRO A 1 194 ? -1.577 -2.344 -2.744 1.00 95.62 194 PRO A C 1
ATOM 1558 O O . PRO A 1 194 ? -1.175 -3.139 -1.896 1.00 95.62 194 PRO A O 1
ATOM 1561 N N . GLN A 1 195 ? -1.069 -1.125 -2.891 1.00 92.62 195 GLN A N 1
ATOM 1562 C CA . GLN A 1 195 ? -0.047 -0.543 -2.031 1.00 92.62 195 GLN A CA 1
ATOM 1563 C C . GLN A 1 195 ? -0.339 0.945 -1.871 1.00 92.62 195 GLN A C 1
ATOM 1565 O O . GLN A 1 195 ? -0.721 1.616 -2.835 1.00 92.62 195 GLN A O 1
ATOM 1570 N N . ALA A 1 196 ? -0.154 1.465 -0.663 1.00 88.06 196 ALA A N 1
ATOM 1571 C CA . ALA A 1 196 ? -0.214 2.898 -0.434 1.00 88.06 196 ALA A CA 1
ATOM 1572 C C . ALA A 1 196 ? 1.031 3.571 -1.048 1.00 88.06 196 ALA A C 1
ATOM 1574 O O . ALA A 1 196 ? 2.118 2.993 -1.015 1.00 88.06 196 ALA A O 1
ATOM 1575 N N . PRO A 1 197 ? 0.946 4.768 -1.633 1.00 86.06 197 PRO A N 1
ATOM 1576 C CA . PRO A 1 197 ? 2.152 5.428 -2.121 1.00 86.06 197 PRO A CA 1
ATOM 1577 C C . PRO A 1 197 ? 2.993 6.017 -0.974 1.00 86.06 197 PRO A C 1
ATOM 1579 O O . PRO A 1 197 ? 2.593 5.981 0.182 1.00 86.06 197 PRO A O 1
ATOM 1582 N N . VAL A 1 198 ? 4.190 6.499 -1.313 1.00 89.38 198 VAL A N 1
ATOM 1583 C CA . VAL A 1 198 ? 5.208 7.169 -0.470 1.00 89.38 198 VAL A CA 1
ATOM 1584 C C . VAL A 1 198 ? 4.902 7.228 1.042 1.00 89.38 198 VAL A C 1
ATOM 1586 O O . VAL A 1 198 ? 4.230 8.151 1.519 1.00 89.38 198 VAL A O 1
ATOM 1589 N N . LEU A 1 199 ? 5.445 6.280 1.810 1.00 92.62 199 LEU A N 1
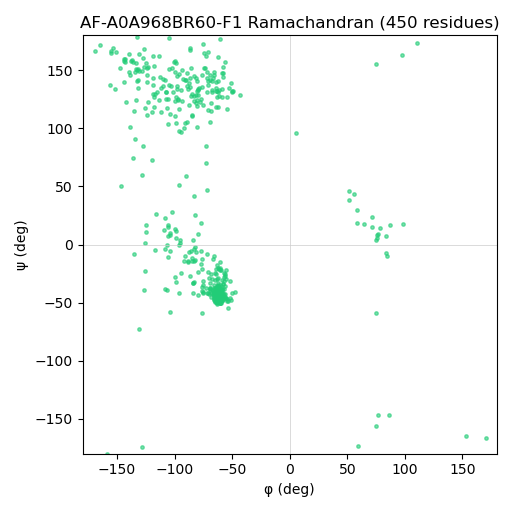ATOM 1590 C CA . LEU A 1 199 ? 5.324 6.253 3.271 1.00 92.62 199 LEU A CA 1
ATOM 1591 C C . LEU A 1 199 ? 5.975 7.500 3.893 1.00 92.62 199 LEU A C 1
ATOM 1593 O O . LEU A 1 199 ? 7.003 8.001 3.459 1.00 92.62 199 LEU A O 1
ATOM 1597 N N . GLY A 1 200 ? 5.339 8.049 4.924 1.00 90.25 200 GLY A N 1
ATOM 1598 C CA . GLY A 1 200 ? 5.753 9.289 5.579 1.00 90.25 200 GLY A CA 1
ATOM 1599 C C . GLY A 1 200 ? 5.249 10.564 4.892 1.00 90.25 200 GLY A C 1
ATOM 1600 O O . GLY A 1 200 ? 5.339 11.650 5.470 1.00 90.25 200 GLY A O 1
ATOM 1601 N N . ALA A 1 201 ? 4.677 10.481 3.686 1.00 88.75 201 ALA A N 1
ATOM 1602 C CA . ALA A 1 201 ? 4.192 11.659 2.977 1.00 88.75 201 ALA A CA 1
ATOM 1603 C C . ALA A 1 201 ? 2.749 12.048 3.343 1.00 88.75 201 ALA A C 1
ATOM 1605 O O . ALA A 1 201 ? 1.863 11.223 3.496 1.00 88.75 201 ALA A O 1
ATOM 1606 N N . ILE A 1 202 ? 2.484 13.354 3.396 1.00 89.75 202 ILE A N 1
ATOM 1607 C CA . ILE A 1 202 ? 1.130 13.920 3.306 1.00 89.75 202 ILE A CA 1
ATOM 1608 C C . ILE A 1 202 ? 1.044 14.800 2.064 1.00 89.75 202 ILE A C 1
ATOM 1610 O O . ILE A 1 202 ? 1.876 15.708 1.900 1.00 89.75 202 ILE A O 1
ATOM 1614 N N . GLY A 1 203 ? 0.058 14.559 1.207 1.00 88.44 203 GLY A N 1
ATOM 1615 C CA . GLY A 1 203 ? -0.181 15.387 0.033 1.00 88.44 203 GLY A CA 1
ATOM 1616 C C . GLY A 1 203 ? -0.857 14.659 -1.118 1.00 88.44 203 GLY A C 1
ATOM 1617 O O . GLY A 1 203 ? -1.448 13.601 -0.961 1.00 88.44 203 GLY A O 1
ATOM 1618 N N . GLU A 1 204 ? -0.787 15.287 -2.281 1.00 88.62 204 GLU A N 1
ATOM 1619 C CA . GLU A 1 204 ? -1.365 14.798 -3.526 1.00 88.62 204 GLU A CA 1
ATOM 1620 C C . GLU A 1 204 ? -0.405 13.849 -4.261 1.00 88.62 204 GLU A C 1
ATOM 1622 O O . GLU A 1 204 ? 0.780 14.170 -4.375 1.00 88.62 204 GLU A O 1
ATOM 1627 N N . HIS A 1 205 ? -0.909 12.716 -4.771 1.00 86.31 205 HIS A N 1
ATOM 1628 C CA . HIS A 1 205 ? -0.083 11.693 -5.431 1.00 86.31 205 HIS A CA 1
ATOM 1629 C C . HIS A 1 205 ? -0.625 11.231 -6.799 1.00 86.31 205 HIS A C 1
ATOM 1631 O O . HIS A 1 205 ? -0.065 11.602 -7.833 1.00 86.31 205 HIS A O 1
ATOM 1637 N N . ALA A 1 206 ? -1.708 10.446 -6.848 1.00 85.94 206 ALA A N 1
ATOM 1638 C CA . ALA A 1 206 ? -2.251 9.926 -8.110 1.00 85.94 206 ALA A CA 1
ATOM 1639 C C . ALA A 1 206 ? -3.228 10.898 -8.797 1.00 85.94 206 ALA A C 1
ATOM 1641 O O . ALA A 1 206 ? -3.906 11.656 -8.113 1.00 85.94 206 ALA A O 1
ATOM 1642 N N . PRO A 1 207 ? -3.375 10.886 -10.137 1.00 88.12 207 PRO A N 1
ATOM 1643 C CA . PRO A 1 207 ? -4.368 11.708 -10.832 1.00 88.12 207 PRO A CA 1
ATOM 1644 C C . PRO A 1 207 ? -5.806 11.433 -10.372 1.00 88.12 207 PRO A C 1
ATOM 1646 O O . PRO A 1 207 ? -6.183 10.283 -10.143 1.00 88.12 207 PRO A O 1
ATOM 1649 N N . LEU A 1 208 ? -6.640 12.475 -10.316 1.00 90.62 208 LEU A N 1
ATOM 1650 C CA . LEU A 1 208 ? -8.067 12.302 -10.043 1.00 90.62 208 LEU A CA 1
ATOM 1651 C C . LEU A 1 208 ? -8.740 11.485 -11.158 1.00 90.62 208 LEU A C 1
ATOM 1653 O O . LEU A 1 208 ? -8.646 11.861 -12.333 1.00 90.62 208 LEU A O 1
ATOM 1657 N N . PRO A 1 209 ? -9.459 10.401 -10.821 1.00 90.44 209 PRO A N 1
ATOM 1658 C CA . PRO A 1 209 ? -10.221 9.660 -11.808 1.00 90.44 209 PRO A CA 1
ATOM 1659 C C . PRO A 1 209 ? -11.426 10.491 -12.291 1.00 90.44 209 PRO A C 1
ATOM 1661 O O . PRO A 1 209 ? -12.019 11.252 -11.521 1.00 90.44 209 PRO A O 1
ATOM 1664 N N . PRO A 1 210 ? -11.817 10.369 -13.571 1.00 89.12 210 PRO A N 1
ATOM 1665 C CA . PRO A 1 210 ? -12.922 11.142 -14.124 1.00 89.12 210 PRO A CA 1
ATOM 1666 C C . PRO A 1 210 ? -14.262 10.757 -13.484 1.00 89.12 210 PRO A C 1
ATOM 1668 O O . PRO A 1 210 ? -14.511 9.594 -13.165 1.00 89.12 210 PRO A O 1
ATOM 1671 N N . GLY A 1 211 ? -15.178 11.720 -13.376 1.00 91.50 211 GLY A N 1
ATOM 1672 C CA . GLY A 1 211 ? -16.550 11.478 -12.915 1.00 91.50 211 GLY A CA 1
ATOM 1673 C C . GLY A 1 211 ? -16.715 11.324 -11.400 1.00 91.50 211 GLY A C 1
ATOM 1674 O O . GLY A 1 211 ? -17.771 10.869 -10.975 1.00 91.50 211 GLY A O 1
ATOM 1675 N N . VAL A 1 212 ? -15.710 11.692 -10.602 1.00 94.44 212 VAL A N 1
ATOM 1676 C CA . VAL A 1 212 ? -15.873 11.862 -9.150 1.00 94.44 212 VAL A CA 1
ATOM 1677 C C . VAL A 1 212 ? -16.521 13.229 -8.866 1.00 94.44 212 VAL A C 1
ATOM 1679 O O . VAL A 1 212 ? -16.075 14.226 -9.443 1.00 94.44 212 VAL A O 1
ATOM 1682 N N . PRO A 1 213 ? -17.555 13.311 -8.004 1.00 94.00 213 PRO A N 1
ATOM 1683 C CA . PRO A 1 213 ? -18.184 14.573 -7.620 1.00 94.00 213 PRO A CA 1
ATOM 1684 C C . PRO A 1 213 ? -17.217 15.580 -6.981 1.00 94.00 213 PRO A C 1
ATOM 1686 O O . PRO A 1 213 ? -16.297 15.210 -6.248 1.00 94.00 213 PRO A O 1
ATOM 1689 N N . LEU A 1 214 ? -17.471 16.876 -7.215 1.00 92.12 214 LEU A N 1
ATOM 1690 C CA . LEU A 1 214 ? -16.598 17.968 -6.768 1.00 92.12 214 LEU A CA 1
ATOM 1691 C C . LEU A 1 214 ? -16.370 17.955 -5.250 1.00 92.12 214 LEU A C 1
ATOM 1693 O O . LEU A 1 214 ? -15.243 18.171 -4.821 1.00 92.12 214 LEU A O 1
ATOM 1697 N N . GLU A 1 215 ? -17.390 17.628 -4.457 1.00 92.88 215 GLU A N 1
ATOM 1698 C CA . 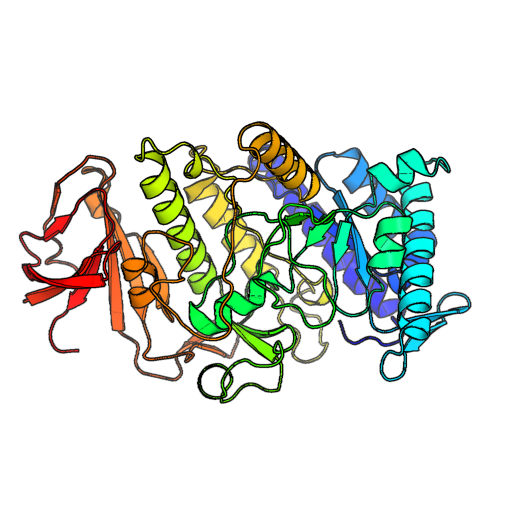GLU A 1 215 ? -17.338 17.576 -2.986 1.00 92.88 215 GLU A CA 1
ATOM 1699 C C . GLU A 1 215 ? -16.253 16.644 -2.419 1.00 92.88 215 GLU A C 1
ATOM 1701 O O . GLU A 1 215 ? -15.764 16.870 -1.314 1.00 92.88 215 GLU A O 1
ATOM 1706 N N . PHE A 1 216 ? -15.819 15.624 -3.170 1.00 91.88 216 PHE A N 1
ATOM 1707 C CA . PHE A 1 216 ? -14.742 14.717 -2.745 1.00 91.88 216 PHE A CA 1
ATOM 1708 C C . PHE A 1 216 ? -13.352 15.167 -3.208 1.00 91.88 216 PHE A C 1
ATOM 1710 O O . PHE A 1 216 ? -12.340 14.669 -2.704 1.00 91.88 216 PHE A O 1
ATOM 1717 N N . THR A 1 217 ? -13.308 16.112 -4.147 1.00 92.81 217 THR A N 1
ATOM 1718 C CA . THR A 1 217 ? -12.093 16.600 -4.822 1.00 92.81 217 THR A CA 1
ATOM 1719 C C . THR A 1 217 ? -11.797 18.076 -4.556 1.00 92.81 217 THR A C 1
ATOM 1721 O O . THR A 1 217 ? -10.773 18.591 -5.001 1.00 92.81 217 THR A O 1
ATOM 1724 N N . GLU A 1 218 ? -12.683 18.781 -3.848 1.00 88.31 218 GLU A N 1
ATOM 1725 C CA . GLU A 1 218 ? -12.533 20.204 -3.565 1.00 88.31 218 GLU A CA 1
ATOM 1726 C C . GLU A 1 218 ? -11.224 20.468 -2.807 1.00 88.31 218 GLU A C 1
ATOM 1728 O O . GLU A 1 218 ? -10.856 19.755 -1.873 1.00 88.31 218 GLU A O 1
ATOM 1733 N N . GLY A 1 219 ? -10.486 21.486 -3.253 1.00 86.06 219 GLY A N 1
ATOM 1734 C CA . GLY A 1 219 ? -9.169 21.830 -2.714 1.00 86.06 219 GLY A CA 1
ATOM 1735 C C . GLY A 1 219 ? -7.996 21.035 -3.301 1.00 86.06 219 GLY A C 1
ATOM 1736 O O . GLY A 1 219 ? -6.854 21.407 -3.032 1.00 86.06 219 GLY A O 1
ATOM 1737 N N . MET A 1 220 ? -8.244 20.012 -4.129 1.00 91.00 220 MET A N 1
ATOM 1738 C CA . MET A 1 220 ? -7.190 19.228 -4.787 1.00 91.00 220 MET A CA 1
ATOM 1739 C C . MET A 1 220 ? -6.759 19.813 -6.137 1.00 91.00 220 MET A C 1
ATOM 1741 O O . MET A 1 220 ? -7.577 20.334 -6.899 1.00 91.00 220 MET A O 1
ATOM 1745 N N . ARG A 1 221 ? -5.482 19.667 -6.508 1.00 87.75 221 ARG A N 1
ATOM 1746 C CA . ARG A 1 221 ? -4.915 20.156 -7.782 1.00 87.75 221 ARG A CA 1
ATOM 1747 C C . ARG A 1 221 ? -4.875 19.073 -8.856 1.00 87.75 221 ARG A C 1
ATOM 1749 O O . ARG A 1 221 ? -3.871 18.887 -9.537 1.00 87.75 221 ARG A O 1
ATOM 1756 N N . SER A 1 222 ? -6.013 18.417 -9.082 1.00 86.25 222 SER A N 1
ATOM 1757 C CA . SER A 1 222 ? -6.168 17.305 -10.042 1.00 86.25 222 SER A CA 1
ATOM 1758 C C . SER A 1 222 ? -5.500 15.990 -9.629 1.00 86.25 222 SER A C 1
ATOM 1760 O O . SER A 1 222 ? -5.362 15.091 -10.459 1.00 86.25 222 SER A O 1
ATOM 1762 N N . MET A 1 223 ? -5.125 15.854 -8.358 1.00 91.06 223 MET A N 1
ATOM 1763 C CA . MET A 1 223 ? -4.550 14.637 -7.793 1.00 91.06 223 MET A CA 1
ATOM 1764 C C . MET A 1 223 ? -5.244 14.252 -6.484 1.00 91.06 223 MET A C 1
ATOM 1766 O O . MET A 1 223 ? -5.749 15.110 -5.771 1.00 91.06 223 MET A O 1
ATOM 1770 N N . ILE A 1 224 ? -5.275 12.961 -6.177 1.00 91.56 224 ILE A N 1
ATOM 1771 C CA . ILE A 1 224 ? -5.836 12.383 -4.963 1.00 91.56 224 ILE A CA 1
ATOM 1772 C C . ILE A 1 224 ? -4.955 12.801 -3.789 1.00 91.56 224 ILE A C 1
ATOM 1774 O O . ILE A 1 224 ? -3.760 12.508 -3.768 1.00 91.56 224 ILE A O 1
ATOM 1778 N N . TRP A 1 225 ? -5.554 13.480 -2.813 1.00 91.62 225 TRP A N 1
ATOM 1779 C CA . TRP A 1 225 ? -4.907 13.765 -1.537 1.00 91.62 225 TRP A CA 1
ATOM 1780 C C . TRP A 1 225 ? -4.881 12.519 -0.652 1.00 91.62 225 TRP A C 1
ATOM 1782 O O . TRP A 1 225 ? -5.905 11.848 -0.497 1.00 91.62 225 TRP A O 1
ATOM 1792 N N . GLN A 1 226 ? -3.740 12.259 -0.022 1.00 91.44 226 GLN A N 1
ATOM 1793 C CA . GLN A 1 226 ? -3.534 11.154 0.903 1.00 91.44 226 GLN A CA 1
ATOM 1794 C C . GLN A 1 226 ? -2.715 11.585 2.119 1.00 91.44 226 GLN A C 1
ATOM 1796 O O . GLN A 1 226 ? -1.778 12.384 2.027 1.00 91.44 226 GLN A O 1
ATOM 1801 N N . ASP A 1 227 ? -3.056 10.982 3.255 1.00 93.38 227 ASP A N 1
ATOM 1802 C CA . ASP A 1 227 ? -2.241 10.994 4.462 1.00 93.38 227 ASP A CA 1
ATOM 1803 C C . ASP A 1 227 ? -1.555 9.643 4.629 1.00 93.38 227 ASP A C 1
ATOM 1805 O O . ASP A 1 227 ? -2.217 8.620 4.841 1.00 93.38 227 ASP A O 1
ATOM 1809 N N . LEU A 1 228 ? -0.237 9.637 4.482 1.00 93.81 228 LEU A N 1
ATOM 1810 C CA . LEU A 1 228 ? 0.624 8.461 4.580 1.00 93.81 228 LEU A CA 1
ATOM 1811 C C . LEU A 1 228 ? 1.719 8.694 5.618 1.00 93.81 228 LEU A C 1
ATOM 1813 O O . LEU A 1 228 ? 2.704 7.964 5.659 1.00 93.81 228 LEU A O 1
ATOM 1817 N N . SER A 1 229 ? 1.538 9.698 6.482 1.00 94.62 229 SER A N 1
ATOM 1818 C CA . SER A 1 229 ? 2.364 9.869 7.670 1.00 94.62 229 SER A CA 1
ATOM 1819 C C . SER A 1 229 ? 2.343 8.611 8.541 1.00 94.62 229 SER A C 1
ATOM 1821 O O . SER A 1 229 ? 1.399 7.820 8.490 1.00 94.62 229 SER A O 1
ATOM 1823 N N . ILE A 1 230 ? 3.372 8.432 9.371 1.00 95.81 230 ILE A N 1
ATOM 1824 C CA . ILE A 1 230 ? 3.483 7.256 10.243 1.00 95.81 230 ILE A CA 1
ATOM 1825 C C . ILE A 1 230 ? 2.228 7.052 11.110 1.00 95.81 230 ILE A C 1
ATOM 1827 O O . ILE A 1 230 ? 1.660 5.958 11.043 1.00 95.81 230 ILE A O 1
ATOM 1831 N N . PRO A 1 231 ? 1.691 8.080 11.802 1.00 97.06 231 PRO A N 1
ATOM 1832 C CA . PRO A 1 231 ? 0.452 7.938 12.568 1.00 97.06 231 PRO A CA 1
ATOM 1833 C C . PRO A 1 231 ? -0.758 7.505 11.728 1.00 97.06 231 PRO A C 1
ATOM 1835 O O . PRO A 1 231 ? -1.591 6.713 12.180 1.00 97.06 231 PRO A O 1
ATOM 1838 N N . ALA A 1 232 ? -0.879 8.009 10.496 1.00 97.31 232 ALA A N 1
ATOM 1839 C CA . ALA A 1 232 ? -1.963 7.633 9.595 1.00 97.31 232 ALA A CA 1
ATOM 1840 C C . ALA A 1 232 ? -1.801 6.193 9.089 1.00 97.31 232 ALA A C 1
ATOM 1842 O O . ALA A 1 232 ? -2.775 5.443 9.053 1.00 97.31 232 ALA A O 1
ATOM 1843 N N . MET A 1 233 ? -0.582 5.774 8.748 1.00 97.81 233 MET A N 1
ATOM 1844 C CA . MET A 1 233 ? -0.292 4.412 8.290 1.00 97.81 233 MET A CA 1
ATOM 1845 C C . MET A 1 233 ? -0.505 3.377 9.396 1.00 97.81 233 MET A C 1
ATOM 1847 O O . MET A 1 233 ? -1.102 2.332 9.142 1.00 97.81 233 MET A O 1
ATOM 1851 N N . GLN A 1 234 ? -0.126 3.693 10.636 1.00 98.25 234 GLN A N 1
ATOM 1852 C CA . GLN A 1 234 ? -0.419 2.860 11.806 1.00 98.25 234 GLN A CA 1
ATOM 1853 C C . GLN A 1 234 ? -1.929 2.684 12.005 1.00 98.25 234 GLN A C 1
ATOM 1855 O O . GLN A 1 234 ? -2.405 1.557 12.151 1.00 98.25 234 GLN A O 1
ATOM 1860 N N . ARG A 1 235 ? -2.709 3.771 11.919 1.00 98.12 235 ARG A N 1
ATOM 1861 C CA . ARG A 1 235 ? -4.178 3.700 11.943 1.00 98.12 235 ARG A CA 1
ATOM 1862 C C . ARG A 1 235 ? -4.729 2.838 10.805 1.00 98.12 235 ARG A C 1
ATOM 1864 O O . ARG A 1 235 ? -5.607 2.014 11.048 1.00 98.12 235 ARG A O 1
ATOM 1871 N N . LYS A 1 236 ? -4.266 3.035 9.566 1.00 97.81 236 LYS A N 1
ATOM 1872 C CA . LYS A 1 236 ? -4.745 2.268 8.401 1.00 97.81 236 LYS A CA 1
ATOM 1873 C C . LYS A 1 236 ? -4.446 0.775 8.546 1.00 97.81 236 LYS A C 1
ATOM 1875 O O . LYS A 1 236 ? -5.280 -0.023 8.126 1.00 97.81 236 LYS A O 1
ATOM 1880 N N . LEU A 1 237 ? -3.312 0.402 9.144 1.00 97.88 237 LEU A N 1
ATOM 1881 C CA . LEU A 1 237 ? -2.995 -0.999 9.420 1.00 97.88 237 LEU A CA 1
ATOM 1882 C C . LEU A 1 237 ? -3.858 -1.569 10.550 1.00 97.88 237 LEU A C 1
ATOM 1884 O O . LEU A 1 237 ? -4.353 -2.680 10.411 1.00 97.88 237 LEU A O 1
ATOM 1888 N N . LEU A 1 238 ? -4.098 -0.816 11.631 1.00 98.25 238 LEU A N 1
ATOM 1889 C CA . LEU A 1 238 ? -5.029 -1.238 12.690 1.00 98.25 238 LEU A CA 1
ATOM 1890 C C . LEU A 1 238 ? -6.441 -1.462 12.141 1.00 98.25 238 LEU A C 1
ATOM 1892 O O . LEU A 1 238 ? -7.106 -2.421 12.518 1.00 98.25 238 LEU A O 1
ATOM 1896 N N . HIS A 1 239 ? -6.883 -0.605 11.221 1.00 97.94 239 HIS A N 1
ATOM 1897 C CA . HIS A 1 239 ? -8.158 -0.779 10.538 1.00 97.94 239 HIS A CA 1
ATOM 1898 C C . HIS A 1 239 ? -8.210 -2.097 9.749 1.00 97.94 239 HIS A C 1
ATOM 1900 O O . HIS A 1 239 ? -9.134 -2.880 9.954 1.00 97.94 239 HIS A O 1
ATOM 1906 N N . LEU A 1 240 ? -7.196 -2.377 8.921 1.00 97.75 240 LEU A N 1
ATOM 1907 C CA . LEU A 1 240 ? -7.089 -3.652 8.205 1.00 97.75 240 LEU A CA 1
ATOM 1908 C C . LEU A 1 240 ? -7.060 -4.839 9.170 1.00 97.75 240 LEU A C 1
ATOM 1910 O O . LEU A 1 240 ? -7.792 -5.801 8.965 1.00 97.75 240 LEU A O 1
ATOM 1914 N N . TYR A 1 241 ? -6.233 -4.775 10.217 1.00 97.69 241 TYR A N 1
ATOM 1915 C CA . TYR A 1 241 ? -6.108 -5.845 11.206 1.00 97.69 241 TYR A CA 1
ATOM 1916 C C . TYR A 1 241 ? -7.469 -6.194 11.807 1.00 97.69 241 TYR A C 1
ATOM 1918 O O . TYR A 1 241 ? -7.833 -7.365 11.856 1.00 97.69 241 TYR A O 1
ATOM 1926 N N . LEU A 1 242 ? -8.250 -5.190 12.207 1.00 97.69 242 LEU A N 1
ATOM 1927 C CA . LEU A 1 242 ? -9.567 -5.412 12.795 1.00 97.69 242 LEU A CA 1
ATOM 1928 C C . LEU A 1 242 ? -10.582 -5.949 11.785 1.00 97.69 242 LEU A C 1
ATOM 1930 O O . LEU A 1 242 ? -11.373 -6.817 12.150 1.00 97.69 242 LEU A O 1
ATOM 1934 N N . GLU A 1 243 ? -10.541 -5.496 10.531 1.00 96.75 243 GLU A N 1
ATOM 1935 C CA . GLU A 1 243 ? -11.351 -6.076 9.451 1.00 96.75 243 GLU A CA 1
ATOM 1936 C C . GLU A 1 243 ? -11.033 -7.559 9.257 1.00 96.75 243 GLU A C 1
ATOM 1938 O O . GLU A 1 243 ? -11.933 -8.397 9.300 1.00 96.75 243 GLU A O 1
ATOM 1943 N N . TRP A 1 244 ? -9.749 -7.900 9.130 1.00 95.94 244 TRP A N 1
ATOM 1944 C CA . TRP A 1 244 ? -9.295 -9.282 9.000 1.00 95.94 244 TRP A CA 1
ATOM 1945 C C . TRP A 1 244 ? -9.690 -10.133 10.212 1.00 95.94 244 TRP A C 1
ATOM 1947 O O . TRP A 1 244 ? -10.278 -11.199 10.043 1.00 95.94 244 TRP A O 1
ATOM 1957 N N . ARG A 1 245 ? -9.451 -9.664 11.444 1.00 94.12 245 ARG A N 1
ATOM 1958 C CA . ARG A 1 245 ? -9.839 -10.393 12.666 1.00 94.12 245 ARG A CA 1
ATOM 1959 C C . ARG A 1 245 ? -11.342 -10.607 12.759 1.00 94.12 245 ARG A C 1
ATOM 1961 O O . ARG A 1 245 ? -11.780 -11.686 13.148 1.00 94.12 245 ARG A O 1
ATOM 1968 N N . HIS A 1 246 ? -12.136 -9.598 12.411 1.00 93.06 246 HIS A N 1
ATOM 1969 C CA . HIS A 1 246 ? -13.590 -9.720 12.391 1.00 93.06 246 HIS A CA 1
ATOM 1970 C C . HIS A 1 246 ? -14.036 -10.782 11.374 1.00 93.06 246 HIS A C 1
ATOM 1972 O O . HIS A 1 246 ? -14.852 -11.641 11.701 1.00 93.06 246 HIS A O 1
ATOM 1978 N N . ARG A 1 247 ? -13.431 -10.783 10.182 1.00 91.88 247 ARG A N 1
ATOM 1979 C CA . ARG A 1 247 ? -13.667 -11.762 9.109 1.00 91.88 247 ARG A CA 1
ATOM 1980 C C . ARG A 1 247 ? -13.261 -13.184 9.500 1.00 91.88 247 ARG A C 1
ATOM 1982 O O . ARG A 1 247 ? -14.016 -14.108 9.240 1.00 91.88 247 ARG A O 1
ATOM 1989 N N . GLN A 1 248 ? -12.145 -13.368 10.206 1.00 90.25 248 GLN A N 1
ATOM 1990 C CA . GLN A 1 248 ? -11.703 -14.690 10.677 1.00 90.25 248 GLN A CA 1
ATOM 1991 C C . GLN A 1 248 ? -12.689 -15.387 11.623 1.00 90.25 248 GLN A C 1
ATOM 1993 O O . GLN A 1 248 ? -12.621 -16.601 11.798 1.00 90.25 248 GLN A O 1
ATOM 1998 N N . ARG A 1 249 ? -13.580 -14.631 12.271 1.00 86.62 249 ARG A N 1
ATOM 1999 C CA . ARG A 1 249 ? -14.623 -15.185 13.148 1.00 86.62 249 ARG A CA 1
ATOM 2000 C C . ARG A 1 249 ? -15.873 -15.617 12.378 1.00 86.62 249 ARG A C 1
ATOM 2002 O O . ARG A 1 249 ? -16.748 -16.264 12.950 1.00 86.62 249 ARG A O 1
ATOM 2009 N N . SER A 1 250 ? -15.974 -15.238 11.108 1.00 83.75 250 SER A N 1
ATOM 2010 C CA . SER A 1 250 ? -17.058 -15.638 10.222 1.00 83.75 250 SER A CA 1
ATOM 2011 C C . SER A 1 250 ? -16.904 -17.094 9.791 1.00 83.75 250 SER A C 1
ATOM 2013 O O . SER A 1 250 ? -15.801 -17.626 9.712 1.00 83.75 250 SER A O 1
ATOM 2015 N N . LEU A 1 251 ? -18.032 -17.739 9.496 1.00 81.62 251 LEU A N 1
ATOM 2016 C CA . LEU A 1 251 ? -18.066 -19.065 8.868 1.00 81.62 251 LEU A CA 1
ATOM 2017 C C . LEU A 1 251 ? -18.233 -18.977 7.343 1.00 81.62 251 LEU A C 1
ATOM 2019 O O . LEU A 1 251 ? -18.421 -20.005 6.696 1.00 81.62 251 LEU A O 1
ATOM 2023 N N . ASP A 1 252 ? -18.242 -17.767 6.778 1.00 82.31 252 ASP A N 1
ATOM 2024 C CA . ASP A 1 252 ? -18.379 -17.546 5.341 1.00 82.31 252 ASP A CA 1
ATOM 2025 C C . ASP A 1 252 ? -17.022 -17.754 4.641 1.00 82.31 252 ASP A C 1
ATOM 2027 O O . ASP A 1 252 ? -16.082 -17.011 4.928 1.00 82.31 252 ASP A O 1
ATOM 2031 N N . PRO A 1 253 ? -16.890 -18.716 3.706 1.00 75.00 253 PRO A N 1
ATOM 2032 C CA . PRO A 1 253 ? -15.640 -18.944 2.978 1.00 75.00 253 PRO A CA 1
ATOM 2033 C C . PRO A 1 253 ? -15.117 -17.703 2.238 1.00 75.00 253 PRO A C 1
ATOM 2035 O O . PRO A 1 253 ? -13.909 -17.543 2.080 1.00 75.00 253 PRO A O 1
ATOM 2038 N N . ILE A 1 254 ? -15.995 -16.768 1.840 1.00 76.31 254 ILE A N 1
ATOM 2039 C CA . ILE A 1 254 ? -15.567 -15.512 1.195 1.00 76.31 254 ILE A CA 1
ATOM 2040 C C . ILE A 1 254 ? -14.769 -14.598 2.137 1.00 76.31 254 ILE A C 1
ATOM 2042 O O . ILE A 1 254 ? -14.224 -13.579 1.711 1.00 76.31 254 ILE A O 1
ATOM 2046 N N . ASP A 1 255 ? -14.720 -14.910 3.429 1.00 83.38 255 ASP A N 1
ATOM 2047 C CA . ASP A 1 255 ? -13.964 -14.157 4.420 1.00 83.38 255 ASP A CA 1
ATOM 2048 C C . ASP A 1 255 ? -12.500 -14.640 4.536 1.00 83.38 255 ASP A C 1
ATOM 2050 O O . ASP A 1 255 ? -11.677 -13.933 5.120 1.00 83.38 255 ASP A O 1
ATOM 2054 N N . GLU A 1 256 ? -12.131 -15.737 3.856 1.00 86.38 256 GLU A N 1
ATOM 2055 C CA . GLU A 1 256 ? -10.759 -16.274 3.727 1.00 86.38 256 GLU A CA 1
ATOM 2056 C C . GLU A 1 256 ? -9.915 -15.573 2.636 1.00 86.38 256 GLU A C 1
ATOM 2058 O O . GLU A 1 256 ? -8.992 -16.152 2.065 1.00 86.38 256 GLU A O 1
ATOM 2063 N N . LYS A 1 257 ? -10.229 -14.313 2.312 1.00 92.88 257 LYS A N 1
ATOM 2064 C CA . LYS A 1 257 ? -9.508 -13.521 1.297 1.00 92.88 257 LYS A CA 1
ATOM 2065 C C . LYS A 1 257 ? -8.043 -13.297 1.657 1.00 92.88 257 LYS A C 1
ATOM 2067 O O . LYS A 1 257 ? -7.658 -13.312 2.824 1.00 92.88 257 LYS A O 1
ATOM 2072 N N . ILE A 1 258 ? -7.253 -12.939 0.647 1.00 96.56 258 ILE A N 1
ATOM 2073 C CA . ILE A 1 258 ? -5.892 -12.433 0.837 1.00 96.56 258 ILE A CA 1
ATOM 2074 C C . ILE A 1 258 ? -5.948 -10.965 1.268 1.00 96.56 258 ILE A C 1
ATOM 2076 O O . ILE A 1 258 ? -6.512 -10.124 0.564 1.00 96.56 258 ILE A O 1
ATOM 2080 N N . TRP A 1 259 ? -5.362 -10.656 2.425 1.00 97.25 259 TRP A N 1
ATOM 2081 C CA . TRP A 1 259 ? -5.288 -9.306 2.991 1.00 97.25 259 TRP A CA 1
ATOM 2082 C C . TRP A 1 259 ? -3.871 -8.774 2.872 1.00 97.25 259 TRP A C 1
ATOM 2084 O O . TRP A 1 259 ? -2.916 -9.456 3.239 1.00 97.25 259 TRP A O 1
ATOM 2094 N N . VAL A 1 260 ? -3.727 -7.550 2.376 1.00 97.19 260 VAL A N 1
ATOM 2095 C CA . VAL A 1 260 ? -2.420 -6.957 2.105 1.00 97.19 260 VAL A CA 1
ATOM 2096 C C . VAL A 1 260 ? -2.328 -5.544 2.648 1.00 97.19 260 VAL A C 1
ATOM 2098 O O . VAL A 1 260 ? -3.253 -4.737 2.550 1.00 97.19 260 VAL A O 1
ATOM 2101 N N . PHE A 1 261 ? -1.157 -5.239 3.194 1.00 96.56 261 PHE A N 1
ATOM 2102 C CA . PHE A 1 261 ? -0.758 -3.894 3.557 1.00 96.56 261 PHE A CA 1
ATOM 2103 C C . PHE A 1 261 ? 0.655 -3.663 3.050 1.00 96.56 261 PHE A C 1
ATOM 2105 O O . PHE A 1 261 ? 1.574 -4.407 3.385 1.00 96.56 261 PHE A O 1
ATOM 2112 N N . GLY A 1 262 ? 0.843 -2.621 2.255 1.00 94.25 262 GLY A N 1
ATOM 2113 C CA . GLY A 1 262 ? 2.140 -2.308 1.682 1.00 94.25 262 GLY A CA 1
ATOM 2114 C C . GLY A 1 262 ? 2.245 -0.838 1.347 1.00 94.25 262 GLY A C 1
ATOM 2115 O O . GLY A 1 262 ? 1.244 -0.117 1.328 1.00 94.25 262 GLY A O 1
ATOM 2116 N N . TRP A 1 263 ? 3.470 -0.405 1.078 1.00 93.94 263 TRP A N 1
ATOM 2117 C CA . TRP A 1 263 ? 3.739 0.942 0.614 1.00 93.94 263 TRP A CA 1
ATOM 2118 C C . TRP A 1 263 ? 4.782 0.952 -0.503 1.00 93.94 263 TRP A C 1
ATOM 2120 O O . TRP A 1 263 ? 5.583 0.025 -0.629 1.00 93.94 263 TRP A O 1
ATOM 2130 N N . HIS A 1 264 ? 4.773 2.017 -1.295 1.00 90.75 264 HIS A N 1
ATOM 2131 C CA . HIS A 1 264 ? 5.798 2.323 -2.286 1.00 90.75 264 HIS A CA 1
ATOM 2132 C C . HIS A 1 264 ? 6.737 3.412 -1.756 1.00 90.75 264 HIS A C 1
ATOM 2134 O O . HIS A 1 264 ? 6.325 4.277 -0.987 1.00 90.75 264 HIS A O 1
ATOM 2140 N N . GLU A 1 265 ? 7.985 3.415 -2.221 1.00 90.38 265 GLU A N 1
ATOM 2141 C CA . GLU A 1 265 ? 8.913 4.525 -2.023 1.00 90.38 265 GLU A CA 1
ATOM 2142 C C . GLU A 1 265 ? 9.580 4.914 -3.331 1.00 90.38 265 GLU A C 1
ATOM 2144 O O . GLU A 1 265 ? 10.117 4.067 -4.043 1.00 90.38 265 GLU A O 1
ATOM 2149 N N . HIS A 1 266 ? 9.641 6.217 -3.601 1.00 88.25 266 HIS A N 1
ATOM 2150 C CA . HIS A 1 266 ? 10.576 6.708 -4.600 1.00 88.25 266 HIS A CA 1
ATOM 2151 C C . HIS A 1 266 ? 11.969 6.788 -3.974 1.00 88.25 266 HIS A C 1
ATOM 2153 O O . HIS A 1 266 ? 12.166 7.351 -2.898 1.00 88.25 266 HIS A O 1
ATOM 2159 N N . THR A 1 267 ? 12.974 6.295 -4.685 1.00 87.62 267 THR A N 1
ATOM 2160 C CA . THR A 1 267 ? 14.398 6.393 -4.318 1.00 87.62 267 THR A CA 1
ATOM 2161 C C . THR A 1 267 ? 14.840 7.827 -4.011 1.00 87.62 267 THR A C 1
ATOM 2163 O O . THR A 1 267 ? 15.700 8.032 -3.156 1.00 87.62 267 THR A O 1
ATOM 2166 N N . ASN A 1 268 ? 14.237 8.831 -4.654 1.00 84.19 268 ASN A N 1
ATOM 2167 C CA . ASN A 1 268 ? 14.508 10.248 -4.397 1.00 84.19 268 ASN A CA 1
ATOM 2168 C C . ASN A 1 268 ? 13.877 10.803 -3.099 1.00 84.19 268 ASN A C 1
ATOM 2170 O O . ASN A 1 268 ? 14.282 11.876 -2.657 1.00 84.19 268 ASN A O 1
ATOM 2174 N N . ASN A 1 269 ? 12.955 10.077 -2.458 1.00 85.06 269 ASN A N 1
ATOM 2175 C CA . ASN A 1 269 ? 12.468 10.383 -1.108 1.00 85.06 269 ASN A CA 1
ATOM 2176 C C . ASN A 1 269 ? 13.381 9.788 -0.028 1.00 85.06 269 ASN A C 1
ATOM 2178 O O . ASN A 1 269 ? 13.316 10.168 1.135 1.00 85.06 269 ASN A O 1
ATOM 2182 N N . LEU A 1 270 ? 14.273 8.871 -0.405 1.00 87.94 270 LEU A N 1
ATOM 2183 C CA . LEU A 1 270 ? 15.204 8.197 0.498 1.00 87.94 270 LEU A CA 1
ATOM 2184 C C . LEU A 1 270 ? 16.617 8.787 0.401 1.00 87.94 270 LEU A C 1
ATOM 2186 O O . LEU A 1 270 ? 17.607 8.091 0.644 1.00 87.94 270 LEU A O 1
ATOM 2190 N N . LEU A 1 271 ? 16.747 10.063 0.035 1.00 80.69 271 LEU A N 1
ATOM 2191 C CA . LEU A 1 271 ? 18.039 10.752 0.008 1.00 80.69 271 LEU A CA 1
ATOM 2192 C C . LEU A 1 271 ? 18.566 11.004 1.433 1.00 80.69 271 LEU A C 1
ATOM 2194 O O . LEU A 1 271 ? 17.855 10.841 2.413 1.00 80.69 271 LEU A O 1
ATOM 2198 N N . ARG A 1 272 ? 19.846 11.361 1.582 1.00 71.94 272 ARG A N 1
ATOM 2199 C CA . ARG A 1 272 ? 20.409 11.721 2.898 1.00 71.94 272 ARG A CA 1
ATOM 2200 C C . ARG A 1 272 ? 19.910 13.102 3.353 1.00 71.94 272 ARG A C 1
ATOM 2202 O O . ARG A 1 272 ? 19.659 13.968 2.516 1.00 71.94 272 ARG A O 1
ATOM 2209 N N . HIS A 1 273 ? 19.843 13.316 4.674 1.00 60.44 273 HIS A N 1
ATOM 2210 C CA . HIS A 1 273 ? 19.364 14.554 5.326 1.00 60.44 273 HIS A CA 1
ATOM 2211 C C . HIS A 1 273 ? 20.094 15.832 4.875 1.00 60.44 273 HIS A C 1
ATOM 2213 O O . HIS A 1 273 ? 19.553 16.924 5.001 1.00 60.44 273 HIS A O 1
ATOM 2219 N N . ASP A 1 274 ? 21.304 15.713 4.331 1.00 56.31 274 ASP A N 1
ATOM 2220 C CA . ASP A 1 274 ? 22.144 16.814 3.850 1.00 56.31 274 ASP A CA 1
ATOM 2221 C C . ASP A 1 274 ? 22.021 17.094 2.339 1.00 56.31 274 ASP A C 1
ATOM 2223 O O . ASP A 1 274 ? 22.687 17.990 1.813 1.00 56.31 274 ASP A O 1
ATOM 2227 N N . SER A 1 275 ? 21.171 16.360 1.617 1.00 52.25 275 SER A N 1
ATOM 2228 C CA . SER A 1 275 ? 20.999 16.549 0.176 1.00 52.25 275 SER A CA 1
ATOM 2229 C C . SER A 1 275 ? 20.066 17.729 -0.133 1.00 52.25 275 SER A C 1
ATOM 2231 O O . SER A 1 275 ? 18.843 17.651 -0.064 1.00 52.25 275 SER A O 1
ATOM 2233 N N . ALA A 1 276 ? 20.657 18.870 -0.486 1.00 38.81 276 ALA A N 1
ATOM 2234 C CA . ALA A 1 276 ? 19.925 20.056 -0.917 1.00 38.81 276 ALA A CA 1
ATOM 2235 C C . ALA A 1 276 ? 19.349 19.865 -2.336 1.00 38.81 276 ALA A C 1
ATOM 2237 O O . ALA A 1 276 ? 19.968 20.273 -3.319 1.00 38.81 276 ALA A O 1
ATOM 2238 N N . TYR A 1 277 ? 18.168 19.251 -2.469 1.00 35.34 277 TYR A N 1
ATOM 2239 C CA . TYR A 1 277 ? 17.446 19.202 -3.748 1.00 35.34 277 TYR A CA 1
ATOM 2240 C C . TYR A 1 277 ? 15.939 19.482 -3.608 1.00 35.34 277 TYR A C 1
ATOM 2242 O O . TYR A 1 277 ? 15.094 18.612 -3.755 1.00 35.34 277 TYR A O 1
ATOM 2250 N N . GLY A 1 278 ? 15.576 20.749 -3.396 1.00 44.75 278 GLY A N 1
ATOM 2251 C CA . GLY A 1 278 ? 14.174 21.192 -3.408 1.00 44.75 278 GLY A CA 1
ATOM 2252 C C . GLY A 1 278 ? 13.375 20.792 -2.161 1.00 44.75 278 GLY A C 1
ATOM 2253 O O . GLY A 1 278 ? 13.937 20.587 -1.092 1.00 44.75 278 GLY A O 1
ATOM 2254 N N . ASN A 1 279 ? 12.046 20.709 -2.296 1.00 44.25 279 ASN A N 1
ATOM 2255 C CA . ASN A 1 279 ? 11.116 20.296 -1.231 1.00 44.25 279 ASN A CA 1
ATOM 2256 C C . ASN A 1 279 ? 11.107 18.766 -0.992 1.00 44.25 279 ASN A C 1
ATOM 2258 O O . ASN A 1 279 ? 10.125 18.246 -0.458 1.00 44.25 279 ASN A O 1
ATOM 2262 N N . THR A 1 280 ? 12.131 18.024 -1.434 1.00 53.19 280 THR A N 1
ATOM 2263 C CA . THR A 1 280 ? 12.198 16.568 -1.236 1.00 53.19 280 THR A CA 1
ATOM 2264 C C . THR A 1 280 ? 12.292 16.258 0.248 1.00 53.19 280 THR A C 1
ATOM 2266 O O . THR A 1 280 ? 13.231 16.671 0.928 1.00 53.19 280 THR A O 1
ATOM 2269 N N . ARG A 1 281 ? 11.286 15.538 0.742 1.00 63.69 281 ARG A N 1
ATOM 2270 C CA . ARG A 1 281 ? 11.269 15.004 2.099 1.00 63.69 281 ARG A CA 1
ATOM 2271 C C . ARG A 1 281 ? 12.273 13.857 2.151 1.00 63.69 281 ARG A C 1
ATOM 2273 O O . ARG A 1 281 ? 12.258 13.010 1.265 1.00 63.69 281 ARG A O 1
ATOM 2280 N N . ASN A 1 282 ? 13.148 13.853 3.149 1.00 80.00 282 ASN A N 1
ATOM 2281 C CA . ASN A 1 282 ? 13.942 12.674 3.460 1.00 80.00 282 ASN A CA 1
ATOM 2282 C C . ASN A 1 282 ? 13.095 11.776 4.362 1.00 80.00 282 ASN A C 1
ATOM 2284 O O . ASN A 1 282 ? 12.843 12.159 5.498 1.00 80.00 282 ASN A O 1
ATOM 2288 N N . LEU A 1 283 ? 12.677 10.629 3.832 1.00 87.88 283 LEU A N 1
ATOM 2289 C CA . LEU A 1 283 ? 11.737 9.697 4.457 1.00 87.88 283 LEU A CA 1
ATOM 2290 C C . LEU A 1 283 ? 12.421 8.432 5.002 1.00 87.88 283 LEU A C 1
ATOM 2292 O O . LEU A 1 283 ? 11.775 7.421 5.276 1.00 87.88 283 LEU A O 1
ATOM 2296 N N . ARG A 1 284 ? 13.756 8.446 5.137 1.00 91.31 284 ARG A N 1
ATOM 2297 C CA . ARG A 1 284 ? 14.507 7.301 5.680 1.00 91.31 284 ARG A CA 1
ATOM 2298 C C . ARG A 1 284 ? 14.071 6.952 7.097 1.00 91.31 284 ARG A C 1
ATOM 2300 O O . ARG A 1 284 ? 13.927 5.769 7.403 1.00 91.31 284 ARG A O 1
ATOM 2307 N N . ASP A 1 285 ? 13.890 7.966 7.936 1.00 90.62 285 ASP A N 1
ATOM 2308 C CA . ASP A 1 285 ? 13.561 7.779 9.348 1.00 90.62 285 ASP A CA 1
ATOM 2309 C C . ASP A 1 285 ? 12.137 7.224 9.482 1.00 90.62 285 ASP A C 1
ATOM 2311 O O . ASP A 1 285 ? 11.912 6.286 10.243 1.00 90.62 285 ASP A O 1
ATOM 2315 N N . GLU A 1 286 ? 11.211 7.705 8.651 1.00 92.12 286 GLU A N 1
ATOM 2316 C CA . GLU A 1 286 ? 9.840 7.219 8.520 1.00 92.12 286 GLU A CA 1
ATOM 2317 C C . GLU A 1 286 ? 9.798 5.733 8.115 1.00 92.12 286 GLU A C 1
ATOM 2319 O O . GLU A 1 286 ? 9.119 4.935 8.766 1.00 92.12 286 GLU A O 1
ATOM 2324 N N . VAL A 1 287 ? 10.581 5.315 7.110 1.00 95.19 287 VAL A N 1
ATOM 2325 C CA . VAL A 1 287 ? 10.697 3.891 6.736 1.00 95.19 287 VAL A CA 1
ATOM 2326 C C . VAL A 1 287 ? 11.202 3.052 7.910 1.00 95.19 287 VAL A C 1
ATOM 2328 O O . VAL A 1 287 ? 10.630 2.003 8.215 1.00 95.19 287 VAL A O 1
ATOM 2331 N N . GLN A 1 288 ? 12.261 3.496 8.591 1.00 95.88 288 GLN A N 1
ATOM 2332 C CA . GLN A 1 288 ? 12.828 2.753 9.719 1.00 95.88 288 GLN A CA 1
ATOM 2333 C C . GLN A 1 288 ? 11.859 2.667 10.903 1.00 95.88 288 GLN A C 1
ATOM 2335 O O . GLN A 1 288 ? 11.758 1.619 11.549 1.00 95.88 288 GLN A O 1
ATOM 2340 N N . GLU A 1 289 ? 11.146 3.754 11.191 1.00 95.81 289 GLU A N 1
ATOM 2341 C CA . GLU A 1 289 ? 10.153 3.825 12.254 1.00 95.81 289 GLU A CA 1
ATOM 2342 C C . GLU A 1 289 ? 8.989 2.873 11.990 1.00 95.81 289 GLU A C 1
ATOM 2344 O O . GLU A 1 289 ? 8.662 2.064 12.865 1.00 95.81 289 GLU A O 1
ATOM 2349 N N . PHE A 1 290 ? 8.417 2.913 10.785 1.00 97.06 290 PHE A N 1
ATOM 2350 C CA . PHE A 1 290 ? 7.284 2.062 10.437 1.00 97.06 290 PHE A CA 1
ATOM 2351 C C . PHE A 1 290 ? 7.662 0.583 10.409 1.00 97.06 290 PHE A C 1
ATOM 2353 O O . PHE A 1 290 ? 6.943 -0.236 10.973 1.00 97.06 290 PHE A O 1
ATOM 2360 N N . VAL A 1 291 ? 8.806 0.228 9.809 1.00 97.81 291 VAL A N 1
ATOM 2361 C CA . VAL A 1 291 ? 9.277 -1.167 9.747 1.00 97.81 291 VAL A CA 1
ATOM 2362 C C . VAL A 1 291 ? 9.531 -1.721 11.146 1.00 97.81 291 VAL A C 1
ATOM 2364 O O . VAL A 1 291 ? 9.140 -2.850 11.438 1.00 97.81 291 VAL A O 1
ATOM 2367 N N . ARG A 1 292 ? 10.136 -0.933 12.044 1.00 97.88 292 ARG A N 1
ATOM 2368 C CA . ARG A 1 292 ? 10.302 -1.327 13.450 1.00 97.88 292 ARG A CA 1
ATOM 2369 C C . ARG A 1 292 ? 8.950 -1.567 14.120 1.00 97.88 292 ARG A C 1
ATOM 2371 O O . ARG A 1 292 ? 8.762 -2.626 14.712 1.00 97.88 292 ARG A O 1
ATOM 2378 N N . TRP A 1 293 ? 8.019 -0.623 13.995 1.00 97.50 293 TRP A N 1
ATOM 2379 C CA . TRP A 1 293 ? 6.693 -0.744 14.600 1.00 97.50 293 TRP A CA 1
ATOM 2380 C C . TRP A 1 293 ? 5.920 -1.956 14.055 1.00 97.50 293 TRP A C 1
ATOM 2382 O O . TRP A 1 293 ? 5.368 -2.731 14.835 1.00 97.50 293 TRP A O 1
ATOM 2392 N N . LEU A 1 294 ? 5.940 -2.181 12.739 1.00 97.50 294 LEU A N 1
ATOM 2393 C CA . LEU A 1 294 ? 5.317 -3.337 12.092 1.00 97.50 294 LEU A CA 1
ATOM 2394 C C . LEU A 1 294 ? 5.915 -4.654 12.609 1.00 97.50 294 LEU A C 1
ATOM 2396 O O . LEU A 1 294 ? 5.184 -5.579 12.970 1.00 97.50 294 LEU A O 1
ATOM 2400 N N . ASN A 1 295 ? 7.245 -4.714 12.706 1.00 98.06 295 ASN A N 1
ATOM 2401 C CA . ASN A 1 295 ? 7.955 -5.884 13.207 1.00 98.06 295 ASN A CA 1
ATOM 2402 C C . ASN A 1 295 ? 7.589 -6.220 14.655 1.00 98.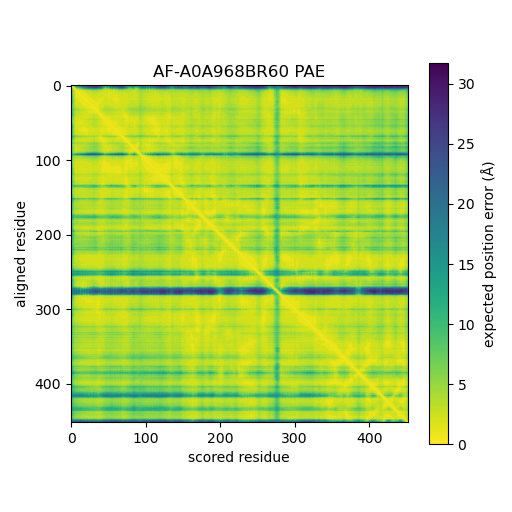06 295 ASN A C 1
ATOM 2404 O O . ASN A 1 295 ? 7.378 -7.389 14.977 1.00 98.06 295 ASN A O 1
ATOM 2408 N N . GLU A 1 296 ? 7.511 -5.208 15.515 1.00 96.50 296 GLU A N 1
ATOM 2409 C CA . GLU A 1 296 ? 7.198 -5.368 16.937 1.00 96.50 296 GLU A CA 1
ATOM 2410 C C . GLU A 1 296 ? 5.746 -5.793 17.178 1.00 96.50 296 GLU A C 1
ATOM 2412 O O . GLU A 1 296 ? 5.502 -6.612 18.062 1.00 96.50 296 GLU A O 1
ATOM 2417 N N . ASN A 1 297 ? 4.799 -5.273 16.392 1.00 95.56 297 ASN A N 1
ATOM 2418 C CA . ASN A 1 297 ? 3.369 -5.431 16.673 1.00 95.56 297 ASN A CA 1
ATOM 2419 C C . ASN A 1 297 ? 2.687 -6.536 15.852 1.00 95.56 297 ASN A C 1
ATOM 2421 O O . ASN A 1 297 ? 1.722 -7.118 16.332 1.00 95.56 297 ASN A O 1
ATOM 2425 N N . PHE A 1 298 ? 3.179 -6.859 14.649 1.00 97.06 298 PHE A N 1
ATOM 2426 C CA . PHE A 1 298 ? 2.483 -7.778 13.735 1.00 97.06 298 PHE A CA 1
ATOM 2427 C C . PHE A 1 298 ? 3.354 -8.942 13.252 1.00 97.06 298 PHE A C 1
ATOM 2429 O O . PHE A 1 298 ? 2.880 -10.076 13.195 1.00 97.06 298 PHE A O 1
ATOM 2436 N N . ILE A 1 299 ? 4.638 -8.711 12.961 1.00 97.81 299 ILE A N 1
ATOM 2437 C CA . ILE A 1 299 ? 5.511 -9.777 12.433 1.00 97.81 299 ILE A CA 1
ATOM 2438 C C . ILE A 1 299 ? 6.018 -10.700 13.550 1.00 97.81 299 ILE A C 1
ATOM 2440 O O . ILE A 1 299 ? 6.014 -11.923 13.406 1.00 97.81 299 ILE A O 1
ATOM 2444 N N . ALA A 1 300 ? 6.442 -10.150 14.696 1.00 95.94 300 ALA A N 1
ATOM 2445 C CA . ALA A 1 300 ? 6.977 -10.949 15.804 1.00 95.94 300 ALA A CA 1
ATOM 2446 C C . ALA A 1 300 ? 5.970 -11.983 16.333 1.00 95.94 300 ALA A C 1
ATOM 2448 O O . ALA A 1 300 ? 6.368 -13.108 16.642 1.00 95.94 300 ALA A O 1
ATOM 2449 N N . GLY A 1 301 ? 4.690 -11.602 16.391 1.00 91.06 301 GLY A N 1
ATOM 2450 C CA . GLY A 1 301 ? 3.577 -12.448 16.826 1.00 91.06 301 GLY A CA 1
ATOM 2451 C C . GLY A 1 301 ? 3.011 -13.377 15.749 1.00 91.06 301 GLY A C 1
ATOM 2452 O O . GLY A 1 301 ? 2.134 -14.172 16.063 1.00 91.06 301 GLY A O 1
ATOM 2453 N N . GLY A 1 302 ? 3.497 -13.300 14.503 1.00 94.62 302 GLY A N 1
ATOM 2454 C CA . GLY A 1 302 ? 2.991 -14.113 13.391 1.00 94.62 302 GLY A CA 1
ATOM 2455 C C . GLY A 1 302 ? 1.598 -13.710 12.899 1.00 94.62 302 GLY A C 1
ATOM 2456 O O . GLY A 1 302 ? 0.897 -14.539 12.333 1.00 94.62 302 GLY A O 1
ATOM 2457 N N . ILE A 1 303 ? 1.186 -12.459 13.132 1.00 95.44 303 ILE A N 1
ATOM 2458 C CA . ILE A 1 303 ? -0.081 -11.910 12.625 1.00 95.44 303 ILE A CA 1
ATOM 2459 C C . ILE A 1 303 ? 0.035 -11.597 11.127 1.00 95.44 303 ILE A C 1
ATOM 2461 O O . ILE A 1 303 ? -0.929 -11.751 10.386 1.00 95.44 303 ILE A O 1
ATOM 2465 N N . ALA A 1 304 ? 1.215 -11.156 10.689 1.00 97.06 304 ALA A N 1
ATOM 2466 C CA . ALA A 1 304 ? 1.521 -10.857 9.297 1.00 97.06 304 ALA A CA 1
ATOM 2467 C C . ALA A 1 304 ? 2.936 -11.328 8.935 1.00 97.06 304 ALA A C 1
ATOM 2469 O O . ALA A 1 304 ? 3.780 -11.548 9.809 1.00 97.06 304 ALA A O 1
ATOM 2470 N N . GLU A 1 305 ? 3.205 -11.418 7.638 1.00 97.06 305 GLU A N 1
ATOM 2471 C CA . GLU A 1 305 ? 4.523 -11.714 7.085 1.00 97.06 305 GLU A CA 1
ATOM 2472 C C . GLU A 1 305 ? 4.836 -10.813 5.888 1.00 97.06 305 GLU A C 1
ATOM 2474 O O . GLU A 1 305 ? 3.944 -10.232 5.267 1.00 97.06 305 GLU A O 1
ATOM 2479 N N . TYR A 1 306 ? 6.123 -10.661 5.580 1.00 97.44 306 TYR A N 1
ATOM 2480 C CA . TYR A 1 306 ? 6.549 -9.918 4.401 1.00 97.44 306 TYR A CA 1
ATOM 2481 C C . TYR A 1 306 ? 6.511 -10.800 3.158 1.00 97.44 306 TYR A C 1
ATOM 2483 O O . TYR A 1 306 ? 7.181 -11.831 3.113 1.00 97.44 306 TYR A O 1
ATOM 2491 N N . ALA A 1 307 ? 5.837 -10.309 2.122 1.00 96.31 307 ALA A N 1
ATOM 2492 C CA . ALA A 1 307 ? 5.756 -10.934 0.812 1.00 96.31 307 ALA A CA 1
ATOM 2493 C C . ALA A 1 307 ? 6.060 -9.917 -0.296 1.00 96.31 307 ALA A C 1
ATOM 2495 O O . ALA A 1 307 ? 5.818 -8.713 -0.163 1.00 96.31 307 ALA A O 1
ATOM 2496 N N . SER A 1 308 ? 6.629 -10.404 -1.390 1.00 94.75 308 SER A N 1
ATOM 2497 C CA . SER A 1 308 ? 6.742 -9.678 -2.651 1.00 94.75 308 SER A CA 1
ATOM 2498 C C . SER A 1 308 ? 5.396 -9.625 -3.378 1.00 94.75 308 SER A C 1
ATOM 2500 O O . SER A 1 308 ? 4.475 -10.385 -3.084 1.00 94.75 308 SER A O 1
ATOM 2502 N N . ILE A 1 309 ? 5.283 -8.743 -4.375 1.00 95.50 309 ILE A N 1
ATOM 2503 C CA . ILE A 1 309 ? 4.075 -8.640 -5.206 1.00 95.50 309 ILE A CA 1
ATOM 2504 C C . ILE A 1 309 ? 3.769 -9.961 -5.924 1.00 95.50 309 ILE A C 1
ATOM 2506 O O . ILE A 1 309 ? 2.608 -10.353 -6.006 1.00 95.50 309 ILE A O 1
ATOM 2510 N N . GLY A 1 310 ? 4.803 -10.664 -6.400 1.00 94.81 310 GLY A N 1
ATOM 2511 C CA . GLY A 1 310 ? 4.646 -11.961 -7.057 1.00 94.81 310 GLY A CA 1
ATOM 2512 C C . GLY A 1 310 ? 4.125 -13.047 -6.112 1.00 94.81 310 GLY A C 1
ATOM 2513 O O . GLY A 1 310 ? 3.213 -13.777 -6.483 1.00 94.81 310 GLY A O 1
ATOM 2514 N N . GLU A 1 311 ? 4.647 -13.121 -4.883 1.00 95.94 311 GLU A N 1
ATOM 2515 C CA . GLU A 1 311 ? 4.167 -14.067 -3.859 1.00 95.94 311 GLU A CA 1
ATOM 2516 C C . GLU A 1 311 ? 2.700 -13.789 -3.491 1.00 95.94 311 GLU A C 1
ATOM 2518 O O . GLU A 1 311 ? 1.882 -14.703 -3.483 1.00 95.94 311 GLU A O 1
ATOM 2523 N N . VAL A 1 312 ? 2.326 -12.519 -3.294 1.00 97.44 312 VAL A N 1
ATOM 2524 C CA . VAL A 1 312 ? 0.923 -12.139 -3.043 1.00 97.44 312 VAL A CA 1
ATOM 2525 C C . VAL A 1 312 ? 0.012 -12.534 -4.206 1.00 97.44 312 VAL A C 1
ATOM 2527 O O . VAL A 1 312 ? -1.092 -13.025 -3.985 1.00 97.44 312 VAL A O 1
ATOM 2530 N N . ALA A 1 313 ? 0.446 -12.311 -5.447 1.00 97.31 313 ALA A N 1
ATOM 2531 C CA . ALA A 1 313 ? -0.346 -12.669 -6.618 1.00 97.31 313 ALA A CA 1
ATOM 2532 C C . ALA A 1 313 ? -0.522 -14.189 -6.762 1.00 97.31 313 ALA A C 1
ATOM 2534 O O . ALA A 1 313 ? -1.583 -14.639 -7.188 1.00 97.31 313 ALA A O 1
ATOM 2535 N N . GLN A 1 314 ? 0.484 -14.982 -6.384 1.00 97.06 314 GLN A N 1
ATOM 2536 C CA . GLN A 1 314 ? 0.378 -16.443 -6.346 1.00 97.06 314 GLN A CA 1
ATOM 2537 C C . GLN A 1 314 ? -0.668 -16.901 -5.325 1.00 97.06 314 GLN A C 1
ATOM 2539 O O . GLN A 1 314 ? -1.547 -17.684 -5.683 1.00 97.06 314 GLN A O 1
ATOM 2544 N N . GLU A 1 315 ? -0.632 -16.362 -4.103 1.00 97.62 315 GLU A N 1
ATOM 2545 C CA . GLU A 1 315 ? -1.642 -16.642 -3.071 1.00 97.62 315 GLU A CA 1
ATOM 2546 C C . GLU A 1 315 ? -3.046 -16.202 -3.513 1.00 97.62 315 GLU A C 1
ATOM 2548 O O . GLU A 1 315 ? -4.026 -16.916 -3.312 1.00 97.62 315 GLU A O 1
ATOM 2553 N N . PHE A 1 316 ? -3.153 -15.051 -4.182 1.00 98.00 316 PHE A N 1
ATOM 2554 C CA . PHE A 1 316 ? -4.419 -14.571 -4.730 1.00 98.00 316 PHE A CA 1
ATOM 2555 C C . PHE A 1 316 ? -4.982 -15.499 -5.814 1.00 98.00 316 PHE A C 1
ATOM 2557 O O . PHE A 1 316 ? -6.154 -15.862 -5.753 1.00 98.00 316 PHE A O 1
ATOM 2564 N N . ASN A 1 317 ? -4.157 -15.928 -6.772 1.00 97.69 317 ASN A N 1
ATOM 2565 C CA . ASN A 1 317 ? -4.586 -16.862 -7.814 1.00 97.69 317 ASN A CA 1
ATOM 2566 C C . ASN A 1 317 ? -5.013 -18.214 -7.210 1.00 97.69 317 ASN A C 1
ATOM 2568 O O . ASN A 1 317 ? -6.039 -18.760 -7.608 1.00 97.69 317 ASN A O 1
ATOM 2572 N N . ALA A 1 318 ? -4.281 -18.728 -6.215 1.00 97.38 318 ALA A N 1
ATOM 2573 C CA . ALA A 1 318 ? -4.660 -19.951 -5.504 1.00 97.38 318 ALA A CA 1
ATOM 2574 C C . ALA A 1 318 ? -5.996 -19.792 -4.754 1.00 97.38 318 ALA A C 1
ATOM 2576 O O . ALA A 1 318 ? -6.834 -20.698 -4.765 1.00 97.38 318 ALA A O 1
ATOM 2577 N N . TRP A 1 319 ? -6.227 -18.627 -4.140 1.00 96.88 319 TRP A N 1
ATOM 2578 C CA . TRP A 1 319 ? -7.511 -18.300 -3.526 1.00 96.88 319 TRP A CA 1
ATOM 2579 C C . TRP A 1 319 ? -8.647 -18.278 -4.559 1.00 96.88 319 TRP A C 1
ATOM 2581 O O . TRP A 1 319 ? -9.691 -18.875 -4.304 1.00 96.88 319 TRP A O 1
ATOM 2591 N N . GLU A 1 320 ? -8.456 -17.667 -5.732 1.00 96.44 320 GLU A N 1
ATOM 2592 C CA . GLU A 1 320 ? -9.470 -17.638 -6.800 1.00 96.44 320 GLU A CA 1
ATOM 2593 C C . GLU A 1 320 ? -9.780 -19.029 -7.364 1.00 96.44 320 GLU A C 1
ATOM 2595 O O . GLU A 1 320 ? -10.940 -19.333 -7.649 1.00 96.44 320 GLU A O 1
ATOM 2600 N N . GLU A 1 321 ? -8.774 -19.898 -7.488 1.00 95.88 321 GLU A N 1
ATOM 2601 C CA . GLU A 1 321 ? -8.970 -21.297 -7.884 1.00 95.88 321 GLU A CA 1
ATOM 2602 C C . GLU A 1 321 ? -9.858 -22.052 -6.883 1.00 95.88 321 GLU A C 1
ATOM 2604 O O . GLU A 1 321 ? -10.715 -22.846 -7.284 1.00 95.88 321 GLU A O 1
ATOM 2609 N N . ALA A 1 322 ? -9.696 -21.778 -5.586 1.00 95.19 322 ALA A N 1
ATOM 2610 C CA . ALA A 1 322 ? -10.538 -22.335 -4.529 1.00 95.19 322 ALA A CA 1
ATOM 2611 C C . ALA A 1 322 ? -11.926 -21.663 -4.436 1.00 95.19 322 ALA A C 1
ATOM 2613 O O . ALA A 1 322 ? -12.870 -22.275 -3.928 1.00 95.19 322 ALA A O 1
ATOM 2614 N N . HIS A 1 323 ? -12.074 -20.441 -4.959 1.00 94.44 323 HIS A N 1
ATOM 2615 C CA . HIS A 1 323 ? -13.280 -19.610 -4.863 1.00 94.44 323 HIS A CA 1
ATOM 2616 C C . HIS A 1 323 ? -13.752 -19.104 -6.241 1.00 94.44 323 HIS A C 1
ATOM 2618 O O . HIS A 1 323 ? -13.873 -17.894 -6.461 1.00 94.44 323 HIS A O 1
ATOM 2624 N N . PRO A 1 324 ? -14.073 -20.005 -7.190 1.00 94.56 324 PRO A N 1
ATOM 2625 C CA . PRO A 1 324 ? -14.353 -19.617 -8.566 1.00 94.56 324 PRO A CA 1
ATOM 2626 C C . PRO A 1 324 ? -15.559 -18.676 -8.659 1.00 94.56 324 PRO A C 1
ATOM 2628 O O . PRO A 1 324 ? -16.651 -18.975 -8.169 1.00 94.56 324 PRO A O 1
ATOM 2631 N N . GLY A 1 325 ? -15.364 -17.541 -9.334 1.00 93.81 325 GLY A N 1
ATOM 2632 C CA . GLY A 1 325 ? -16.405 -16.536 -9.557 1.00 93.81 325 GLY A CA 1
ATOM 2633 C C . GLY A 1 325 ? -16.714 -15.647 -8.348 1.00 93.81 325 GLY A C 1
ATOM 2634 O O . GLY A 1 325 ? -17.694 -14.901 -8.394 1.00 93.81 325 GLY A O 1
ATOM 2635 N N . GLN A 1 326 ? -15.923 -15.717 -7.273 1.00 94.94 326 GLN A N 1
ATOM 2636 C CA . GLN A 1 326 ? -16.088 -14.845 -6.112 1.00 94.94 326 GLN A CA 1
ATOM 2637 C C . GLN A 1 326 ? -15.274 -13.556 -6.247 1.00 94.94 326 GLN A C 1
ATOM 2639 O O . GLN A 1 326 ? -14.145 -13.553 -6.724 1.00 94.94 326 GLN A O 1
ATOM 2644 N N . SER A 1 327 ? -15.864 -12.453 -5.786 1.00 95.12 327 SER A N 1
ATOM 2645 C CA . SER A 1 327 ? -15.225 -11.137 -5.766 1.00 95.12 327 SER A CA 1
ATOM 2646 C C . SER A 1 327 ? -14.269 -11.008 -4.584 1.00 95.12 327 SER A C 1
ATOM 2648 O O . SER A 1 327 ? -14.669 -11.201 -3.426 1.00 95.12 327 SER A O 1
ATOM 2650 N N . SER A 1 328 ? -13.029 -10.602 -4.850 1.00 95.56 328 SER A N 1
ATOM 2651 C CA . SER A 1 328 ? -12.068 -10.262 -3.798 1.00 95.56 328 SER A CA 1
ATOM 2652 C C . SER A 1 328 ? -12.261 -8.826 -3.330 1.00 95.56 328 SER A C 1
ATOM 2654 O O . SER A 1 328 ? -12.320 -8.558 -2.126 1.00 95.56 328 SER A O 1
ATOM 2656 N N . PHE A 1 329 ? -12.497 -7.912 -4.265 1.00 96.50 329 PHE A N 1
ATOM 2657 C CA . PHE A 1 329 ? -12.815 -6.523 -3.971 1.00 96.50 329 PHE A CA 1
ATOM 2658 C C . PHE A 1 329 ? -13.581 -5.906 -5.133 1.00 96.50 329 PHE A C 1
ATOM 2660 O O . PHE A 1 329 ? -13.174 -6.039 -6.278 1.00 96.50 329 PHE A O 1
ATOM 2667 N N . ASN A 1 330 ? -14.625 -5.135 -4.836 1.00 96.62 330 ASN A N 1
ATOM 2668 C CA . ASN A 1 330 ? -15.290 -4.303 -5.828 1.00 96.62 330 ASN A CA 1
ATOM 2669 C C . ASN A 1 330 ? -15.912 -3.079 -5.152 1.00 96.62 330 ASN A C 1
ATOM 2671 O O . ASN A 1 330 ? -16.599 -3.205 -4.139 1.00 96.62 330 ASN A O 1
ATOM 2675 N N . TYR A 1 331 ? -15.714 -1.900 -5.734 1.00 97.38 331 TYR A N 1
ATOM 2676 C CA . TYR A 1 331 ? -16.424 -0.683 -5.355 1.00 97.38 331 TYR A CA 1
ATOM 2677 C C . TYR A 1 331 ? -16.898 0.033 -6.626 1.00 97.38 331 TYR A C 1
ATOM 2679 O O . TYR A 1 331 ? -16.151 0.829 -7.194 1.00 97.38 331 TYR A O 1
ATOM 2687 N N . PRO A 1 332 ? -18.116 -0.248 -7.123 1.00 93.88 332 PRO A N 1
ATOM 2688 C CA . PRO A 1 332 ? -18.522 0.130 -8.480 1.00 93.88 332 PRO A CA 1
ATOM 2689 C C . PRO A 1 332 ? -18.992 1.587 -8.622 1.00 93.88 332 PRO A C 1
ATOM 2691 O O . PRO A 1 332 ? -19.254 2.040 -9.739 1.00 93.88 332 PRO A O 1
ATOM 2694 N N . VAL A 1 333 ? -19.113 2.330 -7.519 1.00 95.75 333 VAL A N 1
ATOM 2695 C CA . VAL A 1 333 ? -19.615 3.712 -7.505 1.00 95.75 333 VAL A CA 1
ATOM 2696 C C . VAL A 1 333 ? -18.480 4.737 -7.414 1.00 95.75 333 VAL A C 1
ATOM 2698 O O . VAL A 1 333 ? -17.376 4.436 -6.963 1.00 95.75 333 VAL A O 1
ATOM 2701 N N . ARG A 1 334 ? -18.745 5.971 -7.865 1.00 95.94 334 ARG A N 1
ATOM 2702 C CA . ARG A 1 334 ? -17.763 7.081 -7.924 1.00 95.94 334 ARG A CA 1
ATOM 2703 C C . ARG A 1 334 ? -17.982 8.153 -6.855 1.00 95.94 334 ARG A C 1
ATOM 2705 O O . ARG A 1 334 ? -17.472 9.263 -6.973 1.00 95.94 334 ARG A O 1
ATOM 2712 N N . GLU A 1 335 ? -18.753 7.823 -5.836 1.00 95.69 335 GLU A N 1
ATOM 2713 C CA . GLU A 1 335 ? -19.076 8.670 -4.690 1.00 95.69 335 GLU A CA 1
ATOM 2714 C C . GLU A 1 335 ? -18.883 7.875 -3.403 1.00 95.69 335 GLU A C 1
ATOM 2716 O O . GLU A 1 335 ? -18.514 6.706 -3.466 1.00 95.69 335 GLU A O 1
ATOM 2721 N N . ARG A 1 336 ? -19.106 8.488 -2.239 1.00 96.31 336 ARG A N 1
ATOM 2722 C CA . ARG A 1 336 ? -19.076 7.775 -0.958 1.00 96.31 336 ARG A CA 1
ATOM 2723 C C . ARG A 1 336 ? -20.433 7.135 -0.677 1.00 96.31 336 ARG A C 1
ATOM 2725 O O . ARG A 1 336 ? -21.377 7.836 -0.330 1.00 96.31 336 ARG A O 1
ATOM 2732 N N . ASP A 1 337 ? -20.485 5.813 -0.733 1.00 97.00 337 ASP A N 1
ATOM 2733 C CA . ASP A 1 337 ? -21.657 5.005 -0.419 1.00 97.00 337 ASP A CA 1
ATOM 2734 C C . ASP A 1 337 ? -21.283 3.957 0.639 1.00 97.00 337 ASP A C 1
ATOM 2736 O O . ASP A 1 337 ? -20.413 3.110 0.431 1.00 97.00 337 ASP A O 1
ATOM 2740 N N . TRP A 1 338 ? -21.926 4.045 1.804 1.00 96.00 338 TRP A N 1
ATOM 2741 C CA . TRP A 1 338 ? -21.695 3.132 2.926 1.00 96.00 338 TRP A CA 1
ATOM 2742 C C . TRP A 1 338 ? -22.360 1.766 2.750 1.00 96.00 338 TRP A C 1
ATOM 2744 O O . TRP A 1 338 ? -21.995 0.836 3.465 1.00 96.00 338 TRP A O 1
ATOM 2754 N N . GLU A 1 339 ? -23.319 1.642 1.835 1.00 95.62 339 GLU A N 1
ATOM 2755 C CA . GLU A 1 339 ? -23.947 0.366 1.489 1.00 95.62 339 GLU A CA 1
ATOM 2756 C C . GLU A 1 339 ? -23.152 -0.364 0.400 1.00 95.62 339 GLU A C 1
ATOM 2758 O O . GLU A 1 339 ? -23.125 -1.591 0.385 1.00 95.62 339 GLU A O 1
ATOM 2763 N N . ALA A 1 340 ? -22.430 0.373 -0.452 1.00 96.50 340 ALA A N 1
ATOM 2764 C CA . ALA A 1 340 ? -21.457 -0.196 -1.388 1.00 96.50 340 ALA A CA 1
ATOM 2765 C C . ALA A 1 340 ? -20.058 -0.408 -0.774 1.00 96.50 340 ALA A C 1
ATOM 2767 O O . ALA A 1 340 ? -19.176 -0.942 -1.446 1.00 96.50 340 ALA A O 1
ATOM 2768 N N . TYR A 1 341 ? -19.821 0.039 0.464 1.00 96.94 341 TYR A N 1
ATOM 2769 C CA . TYR A 1 341 ? -18.520 -0.078 1.123 1.00 96.94 341 TYR A CA 1
ATOM 2770 C C . TYR A 1 341 ? -18.084 -1.558 1.220 1.00 96.94 341 TYR A C 1
ATOM 2772 O O . TYR A 1 341 ? -18.853 -2.378 1.721 1.00 96.94 341 TYR A O 1
ATOM 2780 N N . PRO A 1 342 ? -16.872 -1.934 0.759 1.00 94.62 342 PRO A N 1
ATOM 2781 C CA . PRO A 1 342 ? -16.536 -3.344 0.534 1.00 94.62 342 PRO A CA 1
ATOM 2782 C C . PRO A 1 342 ? -16.091 -4.107 1.794 1.00 94.62 342 PRO A C 1
ATOM 2784 O O . PRO A 1 342 ? -15.841 -5.314 1.727 1.00 94.62 342 PRO A O 1
ATOM 2787 N N . TYR A 1 343 ? -16.004 -3.433 2.944 1.00 95.69 343 TYR A N 1
ATOM 2788 C CA . TYR A 1 343 ? -15.565 -4.019 4.213 1.00 95.69 343 TYR A CA 1
ATOM 2789 C C . TYR A 1 343 ? -16.663 -3.957 5.288 1.00 95.69 343 TYR A C 1
ATOM 2791 O O . TYR A 1 343 ? -17.665 -3.258 5.124 1.00 95.69 343 TYR A O 1
ATOM 2799 N N . ARG A 1 344 ? -16.537 -4.757 6.356 1.00 94.88 344 ARG A N 1
ATOM 2800 C CA . ARG A 1 344 ? -17.642 -4.997 7.308 1.00 94.88 344 ARG A CA 1
ATOM 2801 C C . ARG A 1 344 ? -17.742 -3.901 8.367 1.00 94.88 344 ARG A C 1
ATOM 2803 O O . ARG A 1 344 ? -18.839 -3.539 8.784 1.00 94.88 344 ARG A O 1
ATOM 2810 N N . LEU A 1 345 ? -16.615 -3.330 8.768 1.00 96.88 345 LEU A N 1
ATOM 2811 C CA . LEU A 1 345 ? -16.486 -2.358 9.846 1.00 96.88 345 LEU A CA 1
ATOM 2812 C C . LEU A 1 345 ? -16.646 -0.919 9.326 1.00 96.88 345 LEU A C 1
ATOM 2814 O O . LEU A 1 345 ? -15.776 -0.051 9.470 1.00 96.88 345 LEU A O 1
ATOM 2818 N N . LYS A 1 346 ? -17.807 -0.624 8.724 1.00 97.00 346 LYS A N 1
ATOM 2819 C CA . LYS A 1 346 ? -18.112 0.724 8.204 1.00 97.00 346 LYS A CA 1
ATOM 2820 C C . LYS A 1 346 ? -18.150 1.788 9.304 1.00 97.00 346 LYS A C 1
ATOM 2822 O O . LYS A 1 346 ? -17.759 2.935 9.065 1.00 97.00 346 LYS A O 1
ATOM 2827 N N . GLY A 1 347 ? -18.588 1.427 10.511 1.00 97.94 347 GLY A N 1
ATOM 2828 C CA . GLY A 1 347 ? -18.535 2.301 11.686 1.00 97.94 347 GLY A CA 1
ATOM 2829 C C . GLY A 1 347 ? -17.103 2.676 12.072 1.00 97.94 347 GLY A C 1
ATOM 2830 O O . GLY A 1 347 ? -16.809 3.855 12.287 1.00 97.94 347 GLY A O 1
ATOM 2831 N N . LEU A 1 348 ? -16.200 1.693 12.060 1.00 98.12 348 LEU A N 1
ATOM 2832 C CA . LEU A 1 348 ? -14.774 1.858 12.332 1.00 98.12 348 LEU A CA 1
ATOM 2833 C C . LEU A 1 348 ? -14.143 2.805 11.321 1.00 98.12 348 LEU A C 1
ATOM 2835 O O . LEU A 1 348 ? -13.528 3.795 11.715 1.00 98.12 348 LEU A O 1
ATOM 2839 N N . THR A 1 349 ? -14.374 2.567 10.031 1.00 97.75 349 THR A N 1
ATOM 2840 C CA . THR A 1 349 ? -13.898 3.453 8.961 1.00 97.75 349 THR A CA 1
ATOM 2841 C C . THR A 1 349 ? -14.341 4.889 9.204 1.00 97.75 349 THR A C 1
ATOM 2843 O O . THR A 1 349 ? -13.510 5.791 9.284 1.00 97.75 349 THR A O 1
ATOM 2846 N N . ARG A 1 350 ? -15.649 5.107 9.378 1.00 97.06 350 ARG A N 1
ATOM 2847 C CA . ARG A 1 350 ? -16.250 6.437 9.546 1.00 97.06 350 ARG A CA 1
ATOM 2848 C C . ARG A 1 350 ? -15.645 7.210 10.716 1.00 97.06 350 ARG A C 1
ATOM 2850 O O . ARG A 1 350 ? -15.331 8.395 10.588 1.00 97.06 350 ARG A O 1
ATOM 2857 N N . GLU A 1 351 ? -15.483 6.551 11.855 1.00 97.50 351 GLU A N 1
ATOM 2858 C CA . GLU A 1 351 ? -14.982 7.186 13.073 1.00 97.50 351 GLU A CA 1
ATOM 2859 C C . GLU A 1 351 ? -13.455 7.348 13.059 1.00 97.50 351 GLU A C 1
ATOM 2861 O O . GLU A 1 351 ? -12.943 8.278 13.683 1.00 97.50 351 GLU A O 1
ATOM 2866 N N . LEU A 1 352 ? -12.722 6.544 12.284 1.00 97.69 352 LEU A N 1
ATOM 2867 C CA . LEU A 1 352 ? -11.270 6.660 12.128 1.00 97.69 352 LEU A CA 1
ATOM 2868 C C . LEU A 1 352 ? -10.819 7.613 11.011 1.00 97.69 352 LEU A C 1
ATOM 2870 O O . LEU A 1 352 ? -9.656 8.016 11.020 1.00 97.69 352 LEU A O 1
ATOM 2874 N N . MET A 1 353 ? -11.693 8.019 10.082 1.00 96.25 353 MET A N 1
ATOM 2875 C CA . MET A 1 353 ? -11.332 9.007 9.052 1.00 96.25 353 MET A CA 1
ATOM 2876 C C . MET A 1 353 ? -10.681 10.248 9.681 1.00 96.25 353 MET A C 1
ATOM 2878 O O . MET A 1 353 ? -11.211 10.811 10.649 1.00 96.25 353 MET A O 1
ATOM 2882 N N . TYR A 1 354 ? -9.551 10.679 9.115 1.00 96.06 354 TYR A N 1
ATOM 2883 C CA . TYR A 1 354 ? -8.775 11.850 9.540 1.00 96.06 354 TYR A CA 1
ATOM 2884 C C . TYR A 1 354 ? -8.162 11.766 10.945 1.00 96.06 354 TYR A C 1
ATOM 2886 O O . TYR A 1 354 ? -7.788 12.798 11.519 1.00 96.06 354 TYR A O 1
ATOM 2894 N N . ALA A 1 355 ? -8.064 10.561 11.511 1.00 97.81 355 ALA A N 1
ATOM 2895 C CA . ALA A 1 355 ? -7.386 10.322 12.776 1.00 97.81 355 ALA A CA 1
ATOM 2896 C C . ALA A 1 355 ? -5.916 9.915 12.585 1.00 97.81 355 ALA A C 1
ATOM 2898 O O . ALA A 1 355 ? -5.548 9.304 11.579 1.00 97.81 355 ALA A O 1
ATOM 2899 N N . HIS A 1 356 ? -5.084 10.253 13.565 1.00 97.94 356 HIS A N 1
ATOM 2900 C CA . HIS A 1 356 ? -3.659 9.931 13.650 1.00 97.94 356 HIS A CA 1
ATOM 2901 C C . HIS A 1 356 ? -3.418 9.077 14.886 1.00 97.94 356 HIS A C 1
ATOM 2903 O O . HIS A 1 356 ? -3.888 9.423 15.966 1.00 97.94 356 HIS A O 1
ATOM 2909 N N . TYR A 1 357 ? -2.734 7.947 14.725 1.00 98.25 357 TYR A N 1
ATOM 2910 C CA . TYR A 1 357 ? -2.358 7.094 15.846 1.00 98.25 357 TYR A CA 1
ATOM 2911 C C . TYR A 1 357 ? -1.389 7.806 16.794 1.00 98.25 357 TYR A C 1
ATOM 2913 O O . TYR A 1 357 ? -0.376 8.333 16.347 1.00 98.25 357 TYR A O 1
ATOM 2921 N N . GLU A 1 358 ? -1.656 7.761 18.099 1.00 97.06 358 GLU A N 1
ATOM 2922 C CA . GLU A 1 358 ? -0.720 8.275 19.104 1.00 97.06 358 GLU A CA 1
ATOM 2923 C C . GLU A 1 358 ? 0.010 7.134 19.807 1.00 97.06 358 GLU A C 1
ATOM 2925 O O . GLU A 1 358 ? 1.240 7.079 19.819 1.00 97.06 358 GLU A O 1
ATOM 2930 N N . ARG A 1 359 ? -0.744 6.228 20.441 1.00 96.38 359 ARG A N 1
ATOM 2931 C CA . ARG A 1 359 ? -0.178 5.173 21.292 1.00 96.38 359 ARG A CA 1
ATOM 2932 C C . ARG A 1 359 ? -1.203 4.122 21.695 1.00 96.38 359 ARG A C 1
ATOM 2934 O O . ARG A 1 359 ? -2.409 4.344 21.644 1.00 96.38 359 ARG A O 1
ATOM 2941 N N . GLU A 1 360 ? -0.698 3.012 22.215 1.00 96.06 360 GLU A N 1
ATOM 2942 C CA . GLU A 1 360 ? -1.476 2.029 22.964 1.00 96.06 360 GLU A CA 1
ATOM 2943 C C . GLU A 1 360 ? -1.447 2.351 24.467 1.00 96.06 360 GLU A C 1
ATOM 2945 O O . GLU A 1 360 ? -0.414 2.737 25.022 1.00 96.06 360 GLU A O 1
ATOM 2950 N N . ILE A 1 361 ? -2.577 2.154 25.141 1.00 95.62 361 ILE A N 1
ATOM 2951 C CA . ILE A 1 361 ? -2.713 2.201 26.595 1.00 95.62 361 ILE A CA 1
ATOM 2952 C C . ILE A 1 361 ? -2.617 0.767 27.120 1.00 95.62 361 ILE A C 1
ATOM 2954 O O . ILE A 1 361 ? -3.586 0.014 27.142 1.00 95.62 361 ILE A O 1
ATOM 2958 N N . THR A 1 362 ? -1.424 0.391 27.573 1.00 95.25 362 THR A N 1
ATOM 2959 C CA . THR A 1 362 ? -1.073 -1.005 27.877 1.00 95.25 362 THR A CA 1
ATOM 2960 C C . THR A 1 362 ? -1.626 -1.542 29.199 1.00 95.25 362 THR A C 1
ATOM 2962 O O . THR A 1 362 ? -1.494 -2.731 29.473 1.00 95.25 362 THR A O 1
ATOM 2965 N N . ALA A 1 363 ? -2.270 -0.697 30.011 1.00 95.06 363 ALA A N 1
ATOM 2966 C CA . ALA A 1 363 ? -2.837 -1.065 31.315 1.00 95.06 363 ALA A CA 1
ATOM 2967 C C . ALA A 1 363 ? -3.926 -2.157 31.242 1.00 95.06 363 ALA A C 1
ATOM 2969 O O . ALA A 1 363 ? -4.270 -2.740 32.267 1.00 95.06 363 ALA A O 1
ATOM 2970 N N . PHE A 1 364 ? -4.460 -2.430 30.049 1.00 94.94 364 PHE A N 1
ATOM 2971 C CA . PHE A 1 364 ? -5.552 -3.378 29.827 1.00 94.94 364 PHE A CA 1
ATOM 2972 C C . PHE A 1 364 ? -5.111 -4.689 29.158 1.00 94.94 364 PHE A C 1
ATOM 2974 O O . PHE A 1 364 ? -5.935 -5.585 28.982 1.00 94.94 364 PHE A O 1
ATOM 2981 N N . ARG A 1 365 ? -3.815 -4.838 28.840 1.00 93.25 365 ARG A N 1
ATOM 2982 C CA . ARG A 1 365 ? -3.280 -6.038 28.172 1.00 93.25 365 ARG A CA 1
ATOM 2983 C C . ARG A 1 365 ? -3.511 -7.319 28.969 1.00 93.25 365 ARG A C 1
ATOM 2985 O O . ARG A 1 365 ? -3.833 -8.333 28.375 1.00 93.25 365 ARG A O 1
ATOM 2992 N N . ASP A 1 366 ? -3.425 -7.259 30.297 1.00 94.44 366 ASP A N 1
ATOM 2993 C CA . ASP A 1 366 ? -3.655 -8.425 31.167 1.00 94.44 366 ASP A CA 1
ATOM 2994 C C . ASP A 1 366 ? -5.117 -8.923 31.142 1.00 94.44 366 ASP A C 1
ATOM 2996 O O . ASP A 1 366 ? -5.412 -9.997 31.660 1.00 94.44 366 ASP A O 1
ATOM 3000 N N . GLN A 1 367 ? -6.037 -8.138 30.569 1.00 94.75 367 GLN A N 1
ATOM 3001 C CA . GLN A 1 367 ? -7.444 -8.494 30.353 1.00 94.75 367 GLN A CA 1
ATOM 3002 C C . GLN A 1 367 ? -7.729 -8.853 28.885 1.00 94.75 367 GLN A C 1
ATOM 3004 O O . GLN A 1 367 ? -8.894 -8.969 28.510 1.00 94.75 367 GLN A O 1
ATOM 3009 N N . ASP A 1 368 ? -6.692 -8.959 28.044 1.00 95.81 368 ASP A N 1
ATOM 3010 C CA . ASP A 1 368 ? -6.809 -9.116 26.590 1.00 95.81 368 ASP A CA 1
ATOM 3011 C C . ASP A 1 368 ? -7.722 -8.047 25.962 1.00 95.81 368 ASP A C 1
ATOM 3013 O O . ASP A 1 368 ? -8.529 -8.312 25.064 1.00 95.81 368 ASP A O 1
ATOM 3017 N N . VAL A 1 369 ? -7.628 -6.817 26.480 1.00 97.06 369 VAL A N 1
ATOM 3018 C CA . VAL A 1 369 ? -8.310 -5.642 25.939 1.00 97.06 369 VAL A CA 1
ATOM 3019 C C . VAL A 1 369 ? -7.276 -4.674 25.389 1.00 97.06 369 VAL A C 1
ATOM 3021 O O . VAL A 1 369 ? -6.378 -4.211 26.095 1.00 97.06 369 VAL A O 1
ATOM 3024 N N . HIS A 1 370 ? -7.439 -4.335 24.118 1.00 97.25 370 HIS A N 1
ATOM 3025 C CA . HIS A 1 370 ? -6.619 -3.362 23.424 1.00 97.25 370 HIS A CA 1
ATOM 3026 C C . HIS A 1 370 ? -7.290 -2.001 23.485 1.00 97.25 370 HIS A C 1
ATOM 3028 O O . HIS A 1 370 ? -8.487 -1.873 23.226 1.00 97.25 370 HIS A O 1
ATOM 3034 N N . VAL A 1 371 ? -6.512 -0.976 23.821 1.00 97.12 371 VAL A N 1
ATOM 3035 C CA . VAL A 1 371 ? -6.979 0.408 23.887 1.00 97.12 371 VAL A CA 1
ATOM 3036 C C . VAL A 1 371 ? -5.939 1.284 23.216 1.00 97.12 371 VAL A C 1
ATOM 3038 O O . VAL A 1 371 ? -4.819 1.405 23.705 1.00 97.12 371 VAL A O 1
ATOM 3041 N N . HIS A 1 372 ? -6.303 1.911 22.105 1.00 97.81 372 HIS A N 1
ATOM 3042 C CA . HIS A 1 372 ? -5.416 2.787 21.348 1.00 97.81 372 HIS A CA 1
ATOM 3043 C C . HIS A 1 372 ? -5.970 4.206 21.329 1.00 97.81 372 HIS A C 1
ATOM 3045 O O . HIS A 1 372 ? -7.137 4.425 21.014 1.00 97.81 372 HIS A O 1
ATOM 3051 N N . GLU A 1 373 ? -5.123 5.166 21.677 1.00 97.69 373 GLU A N 1
ATOM 3052 C CA . GLU A 1 373 ? -5.414 6.593 21.606 1.00 97.69 373 GLU A CA 1
ATOM 3053 C C . GLU A 1 373 ? -5.037 7.117 20.216 1.00 97.69 373 GLU A C 1
ATOM 3055 O O . GLU A 1 373 ? -3.957 6.818 19.695 1.00 97.69 373 GLU A O 1
ATOM 3060 N N . LEU A 1 374 ? -5.934 7.897 19.615 1.00 98.19 374 LEU A N 1
ATOM 3061 C CA . LEU A 1 374 ? -5.717 8.582 18.345 1.00 98.19 374 LEU A CA 1
ATOM 3062 C C . LEU A 1 374 ? -6.167 10.043 18.450 1.00 98.19 374 LEU A C 1
ATOM 3064 O O . LEU A 1 374 ? -7.118 10.352 19.167 1.00 98.19 374 LEU A O 1
ATOM 3068 N N . LEU A 1 375 ? -5.549 10.937 17.682 1.00 97.56 375 LEU A N 1
ATOM 3069 C CA . LEU A 1 375 ? -6.002 12.320 17.522 1.00 97.56 375 LEU A CA 1
ATOM 3070 C C . LEU A 1 375 ? -6.838 12.463 16.257 1.00 97.56 375 LEU A C 1
ATOM 3072 O O . LEU A 1 375 ? -6.362 12.170 15.165 1.00 97.56 375 LEU A O 1
ATOM 3076 N N . LYS A 1 376 ? -8.068 12.958 16.383 1.00 96.88 376 LYS A N 1
ATOM 3077 C CA . LYS A 1 376 ? -8.990 13.195 15.264 1.00 96.88 376 LYS A CA 1
ATOM 3078 C C . LYS A 1 376 ? -9.102 14.682 14.936 1.00 96.88 376 LYS A C 1
ATOM 3080 O O . LYS A 1 376 ? -8.961 15.534 15.812 1.00 96.88 376 LYS A O 1
ATOM 3085 N N . THR A 1 377 ? -9.381 14.972 13.667 1.00 95.81 377 THR A N 1
ATOM 3086 C CA . THR A 1 377 ? -9.750 16.302 13.158 1.00 95.81 377 THR A CA 1
ATOM 3087 C C . THR A 1 377 ? -11.064 16.235 12.369 1.00 95.81 377 THR A C 1
ATOM 3089 O O . THR A 1 377 ? -11.556 15.155 12.040 1.00 95.81 377 THR A O 1
ATOM 3092 N N . ASP A 1 378 ? -11.650 17.393 12.057 1.00 91.25 378 ASP A N 1
ATOM 3093 C CA . ASP A 1 378 ? -12.920 17.536 11.327 1.00 91.25 378 ASP A CA 1
ATOM 3094 C C . ASP A 1 378 ? -12.788 17.377 9.796 1.00 91.25 378 ASP A C 1
ATOM 3096 O O . ASP A 1 378 ? -13.745 17.613 9.060 1.00 91.25 378 ASP A O 1
ATOM 3100 N N . GLY A 1 379 ? -11.621 16.960 9.294 1.00 92.12 379 GLY A N 1
ATOM 3101 C CA . GLY A 1 379 ? -11.332 16.874 7.863 1.00 92.12 379 GLY A CA 1
ATOM 3102 C C . GLY A 1 379 ? -9.862 16.589 7.563 1.00 92.12 379 GLY A C 1
ATOM 3103 O O . GLY A 1 379 ? -9.083 16.268 8.452 1.00 92.12 379 GLY A O 1
ATOM 3104 N N . ARG A 1 380 ? -9.446 16.763 6.305 1.00 91.00 380 ARG A N 1
ATOM 3105 C CA . ARG A 1 380 ? -8.043 16.622 5.865 1.00 91.00 380 ARG A CA 1
ATOM 3106 C C . ARG A 1 380 ? -7.185 17.799 6.352 1.00 91.00 380 ARG A C 1
ATOM 3108 O O . ARG A 1 380 ? -6.794 18.662 5.571 1.00 91.00 380 ARG A O 1
ATOM 3115 N N . ASN A 1 381 ? -6.936 17.863 7.657 1.00 91.88 381 ASN A N 1
ATOM 3116 C CA . ASN A 1 381 ? -6.301 19.006 8.318 1.00 91.88 381 ASN A CA 1
ATOM 3117 C C . ASN A 1 381 ? -4.877 18.729 8.802 1.00 91.88 381 ASN A C 1
ATOM 3119 O O . ASN A 1 381 ? -4.322 19.533 9.542 1.00 91.88 381 ASN A O 1
ATOM 3123 N N . TRP A 1 382 ? -4.265 17.631 8.377 1.00 90.94 382 TRP A N 1
ATOM 3124 C CA . TRP A 1 382 ? -2.884 17.305 8.710 1.00 90.94 382 TRP A CA 1
ATOM 3125 C C . TRP A 1 382 ? -1.927 17.819 7.639 1.00 90.94 382 TRP A C 1
ATOM 3127 O O . TRP A 1 382 ? -2.228 17.790 6.443 1.00 90.94 382 TRP A O 1
ATOM 3137 N N . ARG A 1 383 ? -0.759 18.307 8.057 1.00 88.75 383 ARG A N 1
ATOM 3138 C CA . ARG A 1 383 ? 0.325 18.681 7.145 1.00 88.75 383 ARG A CA 1
ATOM 3139 C C . ARG A 1 383 ? 1.688 18.370 7.734 1.00 88.75 383 ARG A C 1
ATOM 3141 O O . ARG A 1 383 ? 1.865 18.338 8.947 1.00 88.75 383 ARG A O 1
ATOM 3148 N N . TYR A 1 384 ? 2.666 18.239 6.847 1.00 83.00 384 TYR A N 1
ATOM 3149 C CA . TYR A 1 384 ? 4.072 18.232 7.223 1.00 83.00 384 TYR A CA 1
ATOM 3150 C C . TYR A 1 384 ? 4.579 19.675 7.359 1.00 83.00 384 TYR A C 1
ATOM 3152 O O . TYR A 1 384 ? 4.488 20.456 6.407 1.00 83.00 384 TYR A O 1
ATOM 3160 N N . GLU A 1 385 ? 5.116 20.037 8.519 1.00 81.19 385 GLU A N 1
ATOM 3161 C CA . GLU A 1 385 ? 5.686 21.355 8.801 1.00 81.19 385 GLU A CA 1
ATOM 3162 C C . GLU A 1 385 ? 6.932 21.221 9.680 1.00 81.19 385 GLU A C 1
ATOM 3164 O O . GLU A 1 385 ? 6.868 20.688 10.783 1.00 81.19 385 GLU A O 1
ATOM 3169 N N . ALA A 1 386 ? 8.069 21.732 9.194 1.00 76.12 386 ALA A N 1
ATOM 3170 C CA . ALA A 1 386 ? 9.340 21.755 9.925 1.00 76.12 386 ALA A CA 1
ATOM 3171 C C . ALA A 1 386 ? 9.762 20.388 10.507 1.00 76.12 386 ALA A C 1
ATOM 3173 O O . ALA A 1 386 ? 10.155 20.297 11.668 1.00 76.12 386 ALA A O 1
ATOM 3174 N N . GLY A 1 387 ? 9.675 19.325 9.701 1.00 72.38 387 GLY A N 1
ATOM 3175 C CA . GLY A 1 387 ? 10.138 17.993 10.103 1.00 72.38 387 GLY A CA 1
ATOM 3176 C C . GLY A 1 387 ? 9.135 17.184 10.928 1.00 72.38 387 GLY A C 1
ATOM 3177 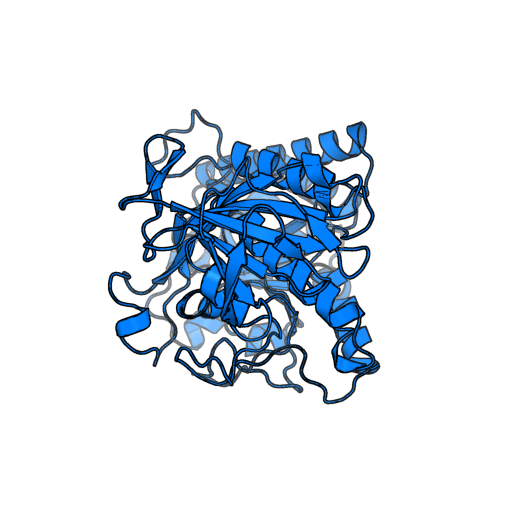O O . GLY A 1 387 ? 9.494 16.144 11.463 1.00 72.38 387 GLY A O 1
ATOM 3178 N N . ARG A 1 388 ? 7.897 17.665 11.089 1.00 81.06 388 ARG A N 1
ATOM 3179 C CA . ARG A 1 388 ? 6.871 16.994 11.894 1.00 81.06 388 ARG A CA 1
ATOM 3180 C C . ARG A 1 388 ? 5.484 17.124 11.290 1.00 81.06 388 ARG A C 1
ATOM 3182 O O . ARG A 1 388 ? 5.201 18.042 10.519 1.00 81.06 388 ARG A O 1
ATOM 3189 N N . ILE A 1 389 ? 4.605 16.225 11.704 1.00 86.94 389 ILE A N 1
ATOM 3190 C CA . ILE A 1 389 ? 3.181 16.291 11.407 1.00 86.94 389 ILE A CA 1
ATOM 3191 C C . ILE A 1 389 ? 2.508 17.262 12.373 1.00 86.94 389 ILE A C 1
ATOM 3193 O O . ILE A 1 389 ? 2.726 17.208 13.583 1.00 86.94 389 ILE A O 1
ATOM 3197 N N . VAL A 1 390 ? 1.698 18.169 11.836 1.00 90.38 390 VAL A N 1
ATOM 3198 C CA . VAL A 1 390 ? 0.903 19.114 12.622 1.00 90.38 390 VAL A CA 1
ATOM 3199 C C . VAL A 1 390 ? -0.521 19.177 12.092 1.00 90.38 390 VAL A C 1
ATOM 3201 O O . VAL A 1 390 ? -0.755 19.053 10.887 1.00 90.38 390 VAL A O 1
ATOM 3204 N N . SER A 1 391 ? -1.470 19.418 12.992 1.00 93.69 391 SER A N 1
ATOM 3205 C CA . SER A 1 391 ? -2.847 19.722 12.616 1.00 93.69 391 SER A CA 1
ATOM 3206 C C . SER A 1 391 ? -3.032 21.222 12.367 1.00 93.69 391 SER A C 1
ATOM 3208 O O . SER A 1 391 ? -2.544 22.066 13.119 1.00 93.69 391 SER A O 1
ATOM 3210 N N . LEU A 1 392 ? -3.786 21.554 11.323 1.00 92.94 392 LEU A N 1
ATOM 3211 C CA . LEU A 1 392 ? -4.239 22.898 10.954 1.00 92.94 392 LEU A CA 1
ATOM 3212 C C . LEU A 1 392 ? -5.484 23.344 11.729 1.00 92.94 392 LEU A C 1
ATOM 3214 O O . LEU A 1 392 ? -5.864 24.517 11.684 1.00 92.94 392 LEU A O 1
ATOM 3218 N N . LYS A 1 393 ? -6.146 22.401 12.399 1.00 94.44 393 LYS A N 1
ATOM 3219 C CA . LYS A 1 393 ? -7.396 22.591 13.138 1.00 94.44 393 LYS A CA 1
ATOM 3220 C C . LYS A 1 393 ? -7.286 21.989 14.539 1.00 94.44 393 LYS A C 1
ATOM 3222 O O . LYS A 1 393 ? -6.368 21.208 14.796 1.00 94.44 393 LYS A O 1
ATOM 3227 N N . PRO A 1 394 ? -8.191 22.342 15.466 1.00 95.50 394 PRO A N 1
ATOM 3228 C CA . PRO A 1 394 ? -8.249 21.675 16.757 1.00 95.50 394 PRO A CA 1
ATOM 3229 C C . PRO A 1 394 ? -8.342 20.157 16.590 1.00 95.50 394 PRO A C 1
ATOM 3231 O O . PRO A 1 394 ? -9.121 19.664 15.776 1.00 95.50 394 PRO A O 1
ATOM 3234 N N . THR A 1 395 ? -7.540 19.437 17.366 1.00 96.31 395 THR A N 1
ATOM 3235 C CA . THR A 1 395 ? -7.617 17.983 17.477 1.00 96.31 395 THR A CA 1
ATOM 3236 C C . THR A 1 395 ? -8.372 17.601 18.741 1.00 96.31 395 THR A C 1
ATOM 3238 O O . THR A 1 395 ? -8.463 18.376 19.702 1.00 96.31 395 THR A O 1
ATOM 3241 N N . TRP A 1 396 ? -8.913 16.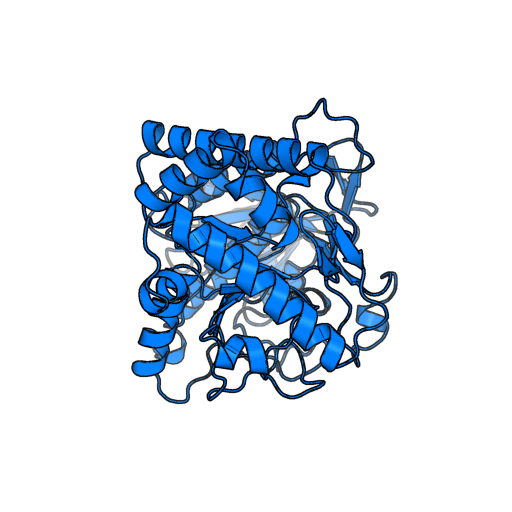391 18.760 1.00 94.88 396 TRP A N 1
ATOM 3242 C CA . TRP A 1 396 ? -9.446 15.784 19.973 1.00 94.88 396 TRP A CA 1
ATOM 3243 C C . TRP A 1 396 ? -9.091 14.298 20.027 1.00 94.88 396 TRP A C 1
ATOM 3245 O O . TRP A 1 396 ? -8.976 13.666 18.974 1.00 94.88 396 TRP A O 1
ATOM 3255 N N . PRO A 1 397 ? -8.909 13.737 21.232 1.00 95.75 397 PRO A N 1
ATOM 3256 C CA . PRO A 1 397 ? -8.635 12.322 21.373 1.00 95.75 397 PRO A CA 1
ATOM 3257 C C . PRO A 1 397 ? -9.885 11.498 21.055 1.00 95.75 397 PRO A C 1
ATOM 3259 O O . PRO A 1 397 ? -11.005 11.851 21.439 1.00 95.75 397 PRO A O 1
ATOM 3262 N N . ILE A 1 398 ? -9.672 10.381 20.378 1.00 97.12 398 ILE A N 1
ATOM 3263 C CA . ILE A 1 398 ? -10.602 9.261 20.270 1.00 97.12 398 ILE A CA 1
ATOM 3264 C C . ILE A 1 398 ? -9.872 7.997 20.723 1.00 97.12 398 ILE A C 1
ATOM 3266 O O . ILE A 1 398 ? -8.644 7.919 20.656 1.00 97.12 398 ILE A O 1
ATOM 3270 N N . TYR A 1 399 ? -10.631 7.003 21.164 1.00 97.56 399 TYR A N 1
ATOM 3271 C CA . TYR A 1 399 ? -10.087 5.749 21.665 1.00 97.56 399 TYR A CA 1
ATOM 3272 C C . TYR A 1 399 ? -10.674 4.599 20.866 1.00 97.56 399 TYR A C 1
ATOM 3274 O O . TYR A 1 399 ? -11.893 4.461 20.809 1.00 97.56 399 TYR A O 1
ATOM 3282 N N . LEU A 1 400 ? -9.813 3.799 20.249 1.00 98.44 400 LEU A N 1
ATOM 3283 C CA . LEU A 1 400 ? -10.164 2.550 19.585 1.00 98.44 400 LEU A CA 1
ATOM 3284 C C . LEU A 1 400 ? -9.985 1.407 20.582 1.00 98.44 400 LEU A C 1
ATOM 3286 O O . LEU A 1 400 ? -8.892 1.249 21.128 1.00 98.44 400 LEU A O 1
ATOM 3290 N N . LEU A 1 401 ? -11.040 0.629 20.818 1.00 98.00 401 LEU A N 1
ATOM 3291 C CA . LEU A 1 401 ? -11.023 -0.470 21.779 1.00 98.00 401 LEU A CA 1
ATOM 3292 C C . LEU A 1 401 ? -11.592 -1.751 21.180 1.00 98.00 401 LEU A C 1
ATOM 3294 O O . LEU A 1 401 ? -12.599 -1.701 20.480 1.00 98.00 401 LEU A O 1
ATOM 3298 N N . TRP A 1 402 ? -10.993 -2.890 21.512 1.00 98.06 402 TRP A N 1
ATOM 3299 C CA . TRP A 1 402 ? -11.555 -4.223 21.276 1.00 98.06 402 TRP A CA 1
ATOM 3300 C C . TRP A 1 402 ? -10.968 -5.219 22.278 1.00 98.06 402 TRP A C 1
ATOM 3302 O O . TRP A 1 402 ? -9.961 -4.934 22.928 1.00 98.06 402 TRP A O 1
ATOM 3312 N N . SER A 1 403 ? -11.592 -6.386 22.406 1.00 97.31 403 SER A N 1
ATOM 3313 C CA . SER A 1 403 ? -11.069 -7.494 23.203 1.00 97.31 403 SER A CA 1
ATOM 3314 C C . SER A 1 403 ? -10.813 -8.725 22.342 1.00 97.31 403 SER A C 1
ATOM 3316 O O . SER A 1 403 ? -11.576 -9.027 21.425 1.00 97.31 403 SER A O 1
ATOM 3318 N N . GLU A 1 404 ? -9.742 -9.448 22.655 1.00 94.62 404 GLU A N 1
ATOM 3319 C CA . GLU A 1 404 ? -9.458 -10.775 22.094 1.00 94.62 404 GLU A CA 1
ATOM 3320 C C . GLU A 1 404 ? -10.051 -11.905 22.967 1.00 94.62 404 GLU A C 1
ATOM 3322 O O . GLU A 1 404 ? -10.098 -13.051 22.532 1.00 94.62 404 GLU A O 1
ATOM 3327 N N . ALA A 1 405 ? -10.552 -11.594 24.172 1.00 94.38 405 ALA A N 1
ATOM 3328 C CA . ALA A 1 405 ? -11.090 -12.556 25.145 1.00 94.38 405 ALA A CA 1
ATOM 3329 C C . ALA A 1 405 ? -12.624 -12.501 25.298 1.00 94.38 405 ALA A C 1
ATOM 3331 O O . ALA A 1 405 ? -13.171 -12.894 26.332 1.00 94.38 405 ALA A O 1
ATOM 3332 N N . GLY A 1 406 ? -13.341 -12.003 24.290 1.00 93.69 406 GLY A N 1
ATOM 3333 C CA . GLY A 1 406 ? -14.797 -11.876 24.347 1.00 93.69 406 GLY A CA 1
ATOM 3334 C C . GLY A 1 406 ? -15.261 -10.577 25.005 1.00 93.69 406 GLY A C 1
ATOM 3335 O O . GLY A 1 406 ? -14.655 -9.522 24.857 1.00 93.69 406 GLY A O 1
ATOM 3336 N N . GLU A 1 407 ? -16.392 -10.625 25.701 1.00 96.69 407 GLU A N 1
ATOM 3337 C CA . GLU A 1 407 ? -16.924 -9.455 26.395 1.00 96.69 407 GLU A CA 1
ATOM 3338 C C . GLU A 1 407 ? -16.165 -9.173 27.693 1.00 96.69 407 GLU A C 1
ATOM 3340 O O . GLU A 1 407 ? -16.104 -10.018 28.584 1.00 96.69 407 GLU A O 1
ATOM 3345 N N . GLN A 1 408 ? -15.662 -7.949 27.817 1.00 97.44 408 GLN A N 1
ATOM 3346 C CA . GLN A 1 408 ? -14.958 -7.438 28.984 1.00 97.44 408 GLN A CA 1
ATOM 3347 C C . GLN A 1 408 ? -15.603 -6.135 29.464 1.00 97.44 408 GLN A C 1
ATOM 3349 O O . GLN A 1 408 ? -16.200 -5.380 28.692 1.00 97.44 408 GLN A O 1
ATOM 3354 N N . THR A 1 409 ? -15.475 -5.852 30.759 1.00 96.12 409 THR A N 1
ATOM 3355 C CA . THR A 1 409 ? -15.847 -4.556 31.341 1.00 96.12 409 THR A CA 1
ATOM 3356 C C . THR A 1 409 ? -14.605 -3.922 31.934 1.00 96.12 409 THR A C 1
ATOM 3358 O O . THR A 1 409 ? -14.022 -4.477 32.862 1.00 96.12 409 THR A O 1
ATOM 3361 N N . ILE A 1 410 ? -14.221 -2.756 31.420 1.00 95.25 410 ILE A N 1
ATOM 3362 C CA . ILE A 1 410 ? -13.012 -2.050 31.847 1.00 95.25 410 ILE A CA 1
ATOM 3363 C C . ILE A 1 410 ? -13.337 -0.683 32.455 1.00 95.25 410 ILE A C 1
ATOM 3365 O O . ILE A 1 410 ? -14.340 -0.046 32.119 1.00 95.25 410 ILE A O 1
ATOM 3369 N N . ASP A 1 411 ? -12.449 -0.221 33.334 1.00 93.75 411 ASP A N 1
ATOM 3370 C CA . ASP A 1 411 ? -12.451 1.143 33.858 1.00 93.75 411 ASP A CA 1
ATOM 3371 C C . ASP A 1 411 ? -11.421 1.991 33.099 1.00 93.75 411 ASP A C 1
ATOM 3373 O O . ASP A 1 411 ? -10.211 1.885 33.307 1.00 93.75 411 ASP A O 1
ATOM 3377 N N . VAL A 1 412 ? -11.920 2.845 32.209 1.00 91.25 412 VAL A N 1
ATOM 3378 C CA . VAL A 1 412 ? -11.141 3.828 31.446 1.00 91.25 412 VAL A CA 1
ATOM 3379 C C . VAL A 1 412 ? -11.235 5.229 32.046 1.00 91.25 412 VAL A C 1
ATOM 3381 O O . VAL A 1 412 ? -10.829 6.188 31.394 1.00 91.25 412 VAL A O 1
ATOM 3384 N N . SER A 1 413 ? -11.744 5.392 33.272 1.00 88.69 413 SER A N 1
ATOM 3385 C CA . SER A 1 413 ? -11.951 6.709 33.895 1.00 88.69 413 SER A CA 1
ATOM 3386 C C . SER A 1 413 ? -10.671 7.534 34.067 1.00 88.69 413 SER A C 1
ATOM 3388 O O . SER A 1 413 ? -10.732 8.762 34.159 1.00 88.69 413 SER A O 1
ATOM 3390 N N . SER A 1 414 ? -9.507 6.879 34.049 1.00 84.12 414 SER A N 1
ATOM 3391 C CA . SER A 1 414 ? -8.188 7.521 34.034 1.00 84.12 414 SER A CA 1
ATOM 3392 C C . SER A 1 414 ? -7.850 8.209 32.703 1.00 84.12 414 SER A C 1
ATOM 3394 O O . SER A 1 414 ? -7.044 9.139 32.697 1.00 84.12 414 SER A O 1
ATOM 3396 N N . ALA A 1 415 ? -8.466 7.784 31.595 1.00 80.25 415 ALA A N 1
ATOM 3397 C CA . ALA A 1 415 ? -8.280 8.339 30.252 1.00 80.25 415 ALA A CA 1
ATOM 3398 C C . ALA A 1 415 ? -9.504 9.138 29.770 1.00 80.25 415 ALA A C 1
ATOM 3400 O O . ALA A 1 415 ? -9.366 10.188 29.148 1.00 80.25 415 ALA A O 1
ATOM 3401 N N . LEU A 1 416 ? -10.709 8.667 30.089 1.00 82.31 416 LEU A N 1
ATOM 3402 C CA . LEU A 1 416 ? -11.985 9.229 29.662 1.00 82.31 416 LEU A CA 1
ATOM 3403 C C . LEU A 1 416 ? -12.846 9.561 30.882 1.00 82.31 416 LEU A C 1
ATOM 3405 O O . LEU A 1 416 ? -13.342 8.673 31.569 1.00 82.31 416 LEU A O 1
ATOM 3409 N N . SER A 1 417 ? -13.076 10.848 31.140 1.00 79.06 417 SER A N 1
ATOM 3410 C CA . SER A 1 417 ? -13.919 11.290 32.257 1.00 79.06 417 SER A CA 1
ATOM 3411 C C . SER A 1 417 ? -15.363 11.574 31.826 1.00 79.06 417 SER A C 1
ATOM 3413 O O . SER A 1 417 ? -15.628 12.075 30.733 1.00 79.06 417 SER A O 1
ATOM 3415 N N . GLY A 1 418 ? -16.318 11.305 32.718 1.00 79.88 418 GLY A N 1
ATOM 3416 C CA . GLY A 1 418 ? -17.733 11.618 32.504 1.00 79.88 418 GLY A CA 1
ATOM 3417 C C . GLY A 1 418 ? -18.455 10.647 31.563 1.00 79.88 418 GLY A C 1
ATOM 3418 O O . GLY A 1 418 ? -18.194 9.446 31.565 1.00 79.88 418 GLY A O 1
ATOM 3419 N N . THR A 1 419 ? -19.424 11.166 30.804 1.00 84.69 419 THR A N 1
ATOM 3420 C CA . THR A 1 419 ? -20.200 10.383 29.829 1.00 84.69 419 THR A CA 1
ATOM 3421 C C . THR A 1 419 ? -19.414 10.227 28.534 1.00 84.69 419 THR A C 1
ATOM 3423 O O . THR A 1 419 ? -18.971 11.214 27.942 1.00 84.69 419 THR A O 1
ATOM 3426 N N . ILE A 1 420 ? -19.284 8.996 28.057 1.00 93.56 420 ILE A N 1
ATOM 3427 C CA . ILE A 1 420 ? -18.529 8.656 26.852 1.00 93.56 420 ILE A CA 1
ATOM 3428 C C . ILE A 1 420 ? -19.515 8.304 25.743 1.00 93.56 420 ILE A C 1
ATOM 3430 O O . ILE A 1 420 ? -20.415 7.498 25.962 1.00 93.56 420 ILE A O 1
ATOM 3434 N N . ARG A 1 421 ? -19.342 8.882 24.553 1.00 95.44 421 ARG A N 1
ATOM 3435 C CA . ARG A 1 421 ? -20.017 8.430 23.332 1.00 95.44 421 ARG A CA 1
ATOM 3436 C C . ARG A 1 421 ? -19.152 7.352 22.700 1.00 95.44 421 ARG A C 1
ATOM 3438 O O . ARG A 1 421 ? -18.021 7.648 22.327 1.00 95.44 421 ARG A O 1
ATOM 3445 N N . CYS A 1 422 ? -19.687 6.151 22.538 1.00 97.06 422 CYS A N 1
ATOM 3446 C CA . CYS A 1 422 ? -19.021 5.074 21.818 1.00 97.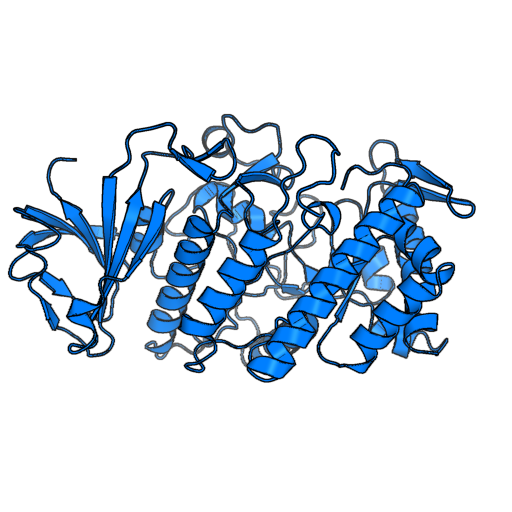06 422 CYS A CA 1
ATOM 3447 C C . CYS A 1 422 ? -19.811 4.717 20.564 1.00 97.06 422 CYS A C 1
ATOM 3449 O O . CYS A 1 422 ? -21.027 4.542 20.629 1.00 97.06 422 CYS A O 1
ATOM 3451 N N . ALA A 1 423 ? -19.118 4.637 19.437 1.00 97.69 423 ALA A N 1
ATOM 3452 C CA . ALA A 1 423 ? -19.637 4.155 18.172 1.00 97.69 423 ALA A CA 1
ATOM 3453 C C . ALA A 1 423 ? -19.238 2.691 17.977 1.00 97.69 423 ALA A C 1
ATOM 3455 O O . ALA A 1 423 ? -18.080 2.326 18.187 1.00 97.69 423 ALA A O 1
ATOM 3456 N N . ASP A 1 424 ? -20.204 1.879 17.575 1.00 97.94 424 ASP A N 1
ATOM 3457 C CA . ASP A 1 424 ? -20.004 0.497 17.162 1.00 97.94 424 ASP A CA 1
ATOM 3458 C C . ASP A 1 424 ? -19.208 0.432 15.849 1.00 97.94 424 ASP A C 1
ATOM 3460 O O . ASP A 1 424 ? -19.518 1.148 14.894 1.00 97.94 424 ASP A O 1
ATOM 3464 N N . GLY A 1 425 ? -18.171 -0.400 15.795 1.00 97.44 425 GLY A N 1
ATOM 3465 C CA . GLY A 1 425 ? -17.270 -0.488 14.647 1.00 97.44 425 GLY A CA 1
ATOM 3466 C C . GLY A 1 425 ? -17.918 -1.103 13.411 1.00 97.44 425 GLY A C 1
ATOM 3467 O O . GLY A 1 425 ? -17.558 -0.735 12.297 1.00 97.44 425 GLY A O 1
ATOM 3468 N N . GLU A 1 426 ? -18.905 -1.979 13.577 1.00 96.31 426 GLU A N 1
ATOM 3469 C CA . GLU A 1 426 ? -19.621 -2.578 12.452 1.00 96.31 426 GLU A CA 1
ATOM 3470 C C . GLU A 1 426 ? -20.612 -1.576 11.850 1.00 96.31 426 GLU A C 1
ATOM 3472 O O . GLU A 1 426 ? -20.501 -1.173 10.695 1.00 96.31 426 GLU A O 1
ATOM 3477 N N . THR A 1 427 ? -21.548 -1.084 12.654 1.00 96.06 427 THR A N 1
ATOM 3478 C CA . THR A 1 427 ? -22.703 -0.308 12.181 1.00 96.06 427 THR A CA 1
ATOM 3479 C C . THR A 1 427 ? -22.502 1.206 12.226 1.00 96.06 427 THR A C 1
ATOM 3481 O O . THR A 1 427 ? -23.167 1.948 11.496 1.00 96.06 427 THR A O 1
ATOM 3484 N N . GLY A 1 428 ? -21.615 1.692 13.096 1.00 96.38 428 GLY A N 1
ATOM 3485 C CA . GLY A 1 428 ? -21.494 3.107 13.448 1.00 96.38 428 GLY A CA 1
ATOM 3486 C C . GLY A 1 428 ? -22.598 3.606 14.385 1.00 96.38 428 GLY A C 1
ATOM 3487 O O . GLY A 1 428 ? -22.699 4.814 14.607 1.00 96.38 428 GLY A O 1
ATOM 3488 N N . ALA A 1 429 ? -23.447 2.720 14.919 1.00 97.00 429 ALA A N 1
ATOM 3489 C CA . ALA A 1 429 ? -24.460 3.092 15.899 1.00 97.00 429 ALA A CA 1
ATOM 3490 C C . ALA A 1 429 ? -23.795 3.597 17.184 1.00 97.00 429 ALA A C 1
ATOM 3492 O O . ALA A 1 429 ? -22.846 3.001 17.687 1.00 97.00 429 ALA A O 1
ATOM 3493 N N . THR A 1 430 ? -24.294 4.708 17.725 1.00 96.69 430 THR A N 1
ATOM 3494 C CA . THR A 1 430 ? -23.690 5.350 18.894 1.00 96.69 430 THR A CA 1
ATOM 3495 C C . THR A 1 430 ? -24.494 5.096 20.158 1.00 96.69 430 THR A C 1
ATOM 3497 O O . THR A 1 430 ? -25.714 5.263 20.151 1.00 96.69 430 THR A O 1
ATOM 3500 N N . ALA A 1 431 ? -23.809 4.810 21.260 1.00 95.19 431 ALA A N 1
ATOM 3501 C CA . ALA A 1 431 ? -24.394 4.709 22.591 1.00 95.19 431 ALA A CA 1
ATOM 3502 C C . ALA A 1 431 ? -23.569 5.491 23.620 1.00 95.19 431 ALA A C 1
ATOM 3504 O O . ALA A 1 431 ? -22.348 5.619 23.499 1.00 95.19 431 ALA A O 1
ATOM 3505 N N . SER A 1 432 ? -24.243 5.999 24.651 1.00 94.50 432 SER A N 1
ATOM 3506 C CA . SER A 1 432 ? -23.577 6.593 25.810 1.00 94.50 432 SER A CA 1
ATOM 3507 C C . SER A 1 432 ? -23.197 5.503 26.808 1.00 94.50 432 SER A C 1
ATOM 3509 O O . SER A 1 432 ? -24.044 4.702 27.199 1.00 94.50 432 SER A O 1
ATOM 3511 N N . GLN A 1 433 ? -21.943 5.501 27.248 1.00 92.81 433 GLN A N 1
ATOM 3512 C CA . GLN A 1 433 ? -21.409 4.586 28.255 1.00 92.81 433 GLN A CA 1
ATOM 3513 C C . GLN A 1 433 ? -20.709 5.363 29.382 1.00 92.81 433 GLN A C 1
ATOM 3515 O O . GLN A 1 433 ? -20.345 6.534 29.228 1.00 92.81 433 GLN A O 1
ATOM 3520 N N . SER A 1 434 ? -20.541 4.717 30.538 1.00 89.12 434 SER A N 1
ATOM 3521 C CA . SER A 1 434 ? -19.751 5.261 31.647 1.00 89.12 434 SER A CA 1
ATOM 3522 C C . SER A 1 434 ? -18.294 4.839 31.502 1.00 89.12 434 SER A C 1
ATOM 3524 O O . SER A 1 434 ? -18.021 3.661 31.285 1.00 89.12 434 SER A O 1
ATOM 3526 N N . GLY A 1 435 ? -17.357 5.766 31.721 1.00 85.69 435 GLY A N 1
ATOM 3527 C CA . GLY A 1 435 ? -15.926 5.444 31.740 1.00 85.69 435 GLY A CA 1
ATOM 3528 C C . GLY A 1 435 ? -15.510 4.450 32.814 1.00 85.69 435 GLY A C 1
ATOM 3529 O O . GLY A 1 435 ? -14.502 3.783 32.647 1.00 85.69 435 GLY A O 1
ATOM 3530 N N . THR A 1 436 ? -16.301 4.289 33.872 1.00 89.00 436 THR A N 1
ATOM 3531 C CA . THR A 1 436 ? -16.020 3.327 34.948 1.00 89.00 436 THR A CA 1
ATOM 3532 C C . THR A 1 436 ? -16.475 1.899 34.646 1.00 89.00 436 THR A C 1
ATOM 3534 O O . THR A 1 436 ? -16.135 0.984 35.387 1.00 89.00 436 THR A O 1
ATOM 3537 N N . THR A 1 437 ? -17.309 1.705 33.620 1.00 91.06 437 THR A N 1
ATOM 3538 C CA . THR A 1 437 ? -17.946 0.414 33.290 1.00 91.06 437 THR A CA 1
ATOM 3539 C C . THR A 1 437 ? -18.116 0.288 31.777 1.00 91.06 437 THR A C 1
ATOM 3541 O O . THR A 1 437 ? -19.209 0.031 31.274 1.00 91.06 437 THR A O 1
ATOM 3544 N N . LEU A 1 438 ? -17.038 0.538 31.032 1.00 94.69 438 LEU A N 1
ATOM 3545 C CA . LEU A 1 438 ? -17.077 0.483 29.576 1.00 94.69 438 LEU A CA 1
ATOM 3546 C C . LEU A 1 438 ? -17.091 -0.979 29.126 1.00 94.69 438 LEU A C 1
ATOM 3548 O O . LEU A 1 438 ? -16.152 -1.726 29.412 1.00 94.69 438 LEU A O 1
ATOM 3552 N N . ARG A 1 439 ? -18.146 -1.378 28.410 1.00 95.69 439 ARG A N 1
ATOM 3553 C CA . ARG A 1 439 ? -18.247 -2.715 27.819 1.00 95.69 439 ARG A CA 1
ATOM 3554 C C . ARG A 1 439 ? -17.469 -2.741 26.509 1.00 95.69 439 ARG A C 1
ATOM 3556 O O . ARG A 1 439 ? -17.780 -1.980 25.592 1.00 95.69 439 ARG A O 1
ATOM 3563 N N . VAL A 1 440 ? -16.489 -3.632 26.428 1.00 97.00 440 VAL A N 1
ATOM 3564 C CA . VAL A 1 440 ? -15.656 -3.865 25.245 1.00 97.00 440 VAL A CA 1
ATOM 3565 C C . VAL A 1 440 ? -15.867 -5.304 24.797 1.00 97.00 440 VAL A C 1
ATOM 3567 O O . VAL A 1 440 ? -15.945 -6.208 25.622 1.00 97.00 440 VAL A O 1
ATOM 3570 N N . THR A 1 441 ? -16.001 -5.517 23.493 1.00 96.88 441 THR A N 1
ATOM 3571 C CA . THR A 1 441 ? -16.212 -6.851 22.920 1.00 96.88 441 THR A CA 1
ATOM 3572 C C . THR A 1 441 ? -15.201 -7.111 21.812 1.00 96.88 441 THR A C 1
ATOM 3574 O O . THR A 1 441 ? -14.318 -6.296 21.547 1.00 96.88 441 THR A O 1
ATOM 3577 N N . GLU A 1 442 ? -15.363 -8.241 21.141 1.00 95.88 442 GLU A N 1
ATOM 3578 C CA . GLU A 1 442 ? -14.630 -8.605 19.935 1.00 95.88 442 GLU A CA 1
ATOM 3579 C C . GLU A 1 442 ? -14.895 -7.684 18.735 1.00 95.88 442 GLU A C 1
ATOM 3581 O O . GLU A 1 442 ? -14.037 -7.572 17.856 1.00 95.88 442 GLU A O 1
ATOM 3586 N N . VAL A 1 443 ? -16.060 -7.025 18.693 1.00 96.88 443 VAL A N 1
ATOM 3587 C CA . VAL A 1 443 ? -16.357 -5.969 17.717 1.00 96.88 443 VAL A CA 1
ATOM 3588 C C . VAL A 1 443 ? -15.721 -4.671 18.218 1.00 96.88 443 VAL A C 1
ATOM 3590 O O . VAL A 1 443 ? -15.998 -4.267 19.356 1.00 96.88 443 VAL A O 1
ATOM 3593 N N . PRO A 1 444 ? -14.870 -4.011 17.409 1.00 98.00 444 PRO A N 1
ATOM 3594 C CA . PRO A 1 444 ? -14.193 -2.805 17.848 1.00 98.00 444 PRO A CA 1
ATOM 3595 C C . PRO A 1 444 ? -15.190 -1.674 18.085 1.00 98.00 444 PRO A C 1
ATOM 3597 O O . PRO A 1 444 ? -16.169 -1.532 17.358 1.00 98.00 444 PRO A O 1
ATOM 3600 N N . ILE A 1 445 ? -14.914 -0.832 19.074 1.00 98.19 445 ILE A N 1
ATOM 3601 C CA . ILE A 1 445 ? -15.675 0.386 19.355 1.00 98.19 445 ILE A CA 1
ATOM 3602 C C . ILE A 1 445 ? -14.755 1.603 19.354 1.00 98.19 445 ILE A C 1
ATOM 3604 O O . ILE A 1 445 ? -13.566 1.508 19.664 1.00 98.19 445 ILE A O 1
ATOM 3608 N N . ILE A 1 446 ? -15.323 2.761 19.023 1.00 98.06 446 ILE A N 1
ATOM 3609 C CA . ILE A 1 446 ? -14.613 4.037 18.997 1.00 98.06 446 ILE A CA 1
ATOM 3610 C C . ILE A 1 446 ? -15.288 4.976 19.974 1.00 98.06 446 ILE A C 1
ATOM 3612 O O . ILE A 1 446 ? -16.436 5.373 19.779 1.00 98.06 446 ILE A O 1
ATOM 3616 N N . CYS A 1 447 ? -14.575 5.332 21.030 1.00 96.94 447 CYS A N 1
ATOM 3617 C CA . CYS A 1 447 ? -15.098 6.123 22.126 1.00 96.94 447 CYS A CA 1
ATOM 3618 C C . CYS A 1 447 ? -14.489 7.528 22.150 1.00 96.94 447 CYS A C 1
ATOM 3620 O O . CYS A 1 447 ? -13.302 7.726 21.893 1.00 96.94 447 CYS A O 1
ATOM 3622 N N . THR A 1 448 ? -15.310 8.516 22.492 1.00 94.62 448 THR A N 1
ATOM 3623 C CA . THR A 1 448 ? -14.911 9.912 22.701 1.00 94.62 448 THR A CA 1
ATOM 3624 C C . THR A 1 448 ? -15.703 10.518 23.857 1.00 94.62 448 THR A C 1
ATOM 3626 O O . THR A 1 448 ? -16.793 10.054 24.201 1.00 94.62 448 THR A O 1
ATOM 3629 N N . GLN A 1 449 ? -15.171 11.563 24.481 1.00 89.81 449 GLN A N 1
ATOM 3630 C CA . GLN A 1 449 ? -15.868 12.270 25.550 1.00 89.81 449 GLN A CA 1
ATOM 3631 C C . GLN A 1 449 ? -17.102 13.012 24.997 1.00 89.81 449 GLN A C 1
ATOM 3633 O O . GLN A 1 449 ? -17.018 13.690 23.974 1.00 89.81 449 GLN A O 1
ATOM 3638 N N . SER A 1 450 ? -18.259 12.885 25.659 1.00 78.19 450 SER A N 1
ATOM 3639 C CA . SER A 1 450 ? -19.514 13.504 25.196 1.00 78.19 450 SER A CA 1
ATOM 3640 C C . SER A 1 450 ? -19.458 15.034 25.257 1.00 78.19 450 SER A C 1
ATOM 3642 O O . SER A 1 450 ? -18.927 15.600 26.212 1.00 78.19 450 SER A O 1
ATOM 3644 N N . GLY A 1 451 ? -20.074 15.704 24.276 1.00 66.38 451 GLY A N 1
ATOM 3645 C CA . GLY A 1 451 ? -20.149 17.172 24.208 1.00 66.38 451 GLY A CA 1
ATOM 3646 C C . GLY A 1 451 ? -19.117 17.832 23.286 1.00 66.38 451 GLY A C 1
ATOM 3647 O O . GLY A 1 451 ? -18.889 19.036 23.409 1.00 66.38 451 GLY A O 1
ATOM 3648 N N . ARG A 1 452 ? -18.504 17.062 22.382 1.00 52.31 452 ARG A N 1
ATOM 3649 C CA . ARG A 1 452 ? -17.662 17.551 21.287 1.00 52.31 452 ARG A CA 1
ATOM 3650 C C . ARG A 1 452 ? -18.065 16.937 19.961 1.00 52.31 452 ARG A C 1
ATOM 3652 O O . ARG A 1 452 ? -18.456 15.746 19.974 1.00 52.31 452 ARG A O 1
#

Mean predicted aligned error: 4.84 Å